Protein AF-0000000075425772 (afdb_homodimer)

Organism: Rhizophagus irregularis (strain DAOM 181602 / DAOM 197198 / MUCL 43194) (NCBI:txid747089)

Secondary structure (DSSP, 8-state):
-PEEEEEEE-TT--EEEEETTEEEEE-HHHHHHHBHHHHHHHHHHHHHHSSS-SPPPEEEE-SS-HHHHHHHHHHHSTT------TTTHHHHHHHHHHTTBHHHHHHHHHHHHHHGGGSHHHHHHHHHHHT-HHHHHHHHHHHHHTHHHHTTSGGGGGS-HHHHHHHHHHHHHHHHHHHTGGGGGG-TT----TTS-HHHHHHHHHHHHHHHHHHHHHHHHHT-S-GGG-HHHHHHHHHHHHHHHHHHIIIII--HHHHIIIIIIHHHHHHHHHGGG-HHHHHHHTTSGGGS-------/-PEEEEEEE-TT-SEEEEETTEEEEE-HHHHHHHBHHHHHHHHHHHHHHSSSSSPPPEEEE-SS-HHHHHHHHHHHSTT--PPP-TTTHHHHHHHHHHTTBHHHHHHHHHHHHHHGGGSHHHHHHHHHHHT-HHHHHHHHHHHHHTHHHHTTSGGGGGS-HHHHHHHHHHHHHHHHHHHTGGGGGG-TT----TTS-HHHHHHHHHHHHHHHHHHHHHHHHHT-S-GGG-HHHHHHHHHHHHHHHHHHIIIII--HHHHIIIIIIHHHHHHHHHGGG-HHHHHHHTTSGGGS-------

Foldseek 3Di:
DADEDPQAADPPAQAWEGEDRYIGRHHLVLLVVQFVQSVVVVVVQCVPPVPDDPDRYYHYDYPDHPVLVSLLCLVSDVVHPRADDPVNLVSLLVVCVVRVRPVSVVRSLVVCVVCCVVPLLVLCLSCQVNVSQVSVFLSQLVCLQVVVVCVPPPSNVSHDPLSVVLSVVLLVLLLVLLVCVLVVLVLPPQDADPPDPPVVVNVVSNVLSVQLVVQLVVVCCVVVDPSSSGLVSSLVSSVVSLVVVVVVVVVPPDDPRRCCCSVPSSQVSQCVSNPLSRSVVVVVCVVPSPRRDTRGPDD/DADEDPQAADPPAQAWEGEPRYIGRHHLVLLVVQFVQSVVVVVVQCVPPVDDDPDRYYHYDYPDHPVLVSLLCLVSDVVHDDADDPVNLVSLLVVCVVRVRPVSVVRSLVVCVVCCVVPLLVLCLSCQVNVSQVSVFLSQLVCLQVVVVCVVPPSNVSHDPLSVVLSVVLLVLLLVLLVCVLVVLVLPPQDADPPDPPVVVNVVSNVLSVQLVVQLVVVCVVVVPVLSSGLVSSLVSSVVSLVVVVVVVVVPPDDPRRCCCSVPSSQVSQCVSNPLSRSVVVVVCVVPSPRRDTRGPDD

Structure (mmCIF, N/CA/C/O backbone):
data_AF-0000000075425772-model_v1
#
loop_
_entity.id
_entity.type
_entity.pdbx_description
1 polymer 'BTB/POZ domain-containing protein'
#
loop_
_atom_site.group_PDB
_atom_site.id
_atom_site.type_symbol
_atom_site.label_atom_id
_atom_site.label_alt_id
_atom_site.label_comp_id
_atom_site.label_asym_id
_atom_site.label_entity_id
_atom_site.label_seq_id
_atom_site.pdbx_PDB_ins_code
_atom_site.Cartn_x
_atom_site.Cartn_y
_atom_site.Cartn_z
_atom_site.occupancy
_atom_site.B_iso_or_equiv
_atom_site.auth_seq_id
_atom_site.auth_comp_id
_atom_site.auth_asym_id
_atom_site.auth_atom_id
_atom_site.pdbx_PDB_model_num
ATOM 1 N N . MET A 1 1 ? -25.594 40.844 -3.764 1 60.28 1 MET A N 1
ATOM 2 C CA . MET A 1 1 ? -26.719 40.562 -2.875 1 60.28 1 MET A CA 1
ATOM 3 C C . MET A 1 1 ? -27.016 39.062 -2.812 1 60.28 1 MET A C 1
ATOM 5 O O . MET A 1 1 ? -27.172 38.406 -3.848 1 60.28 1 MET A O 1
ATOM 9 N N . SER A 1 2 ? -26.797 38.406 -1.771 1 76.62 2 SER A N 1
ATOM 10 C CA . SER A 1 2 ? -27.047 36.969 -1.649 1 76.62 2 SER A CA 1
ATOM 11 C C . SER A 1 2 ? -28.547 36.688 -1.717 1 76.62 2 SER A C 1
ATOM 13 O O . SER A 1 2 ? -29.375 37.5 -1.285 1 76.62 2 SER A O 1
ATOM 15 N N . GLN A 1 3 ? -28.875 35.719 -2.604 1 91.56 3 GLN A N 1
ATOM 16 C CA . GLN A 1 3 ? -30.25 35.25 -2.688 1 91.56 3 GLN A CA 1
ATOM 17 C C . GLN A 1 3 ? -30.656 34.5 -1.432 1 91.56 3 GLN A C 1
ATOM 19 O O . GLN A 1 3 ? -29.875 33.688 -0.91 1 91.56 3 GLN A O 1
ATOM 24 N N . LYS A 1 4 ? -31.859 34.844 -0.912 1 93.5 4 LYS A N 1
ATOM 25 C CA . LYS A 1 4 ? -32.344 34.156 0.269 1 93.5 4 LYS A CA 1
ATOM 26 C C . LYS A 1 4 ? -32.75 32.719 -0.067 1 93.5 4 LYS A C 1
ATOM 28 O O . LYS A 1 4 ? -33.344 32.469 -1.12 1 93.5 4 LYS A O 1
ATOM 33 N N . SER A 1 5 ? -32.375 31.828 0.799 1 93.5 5 SER A N 1
ATOM 34 C CA . SER A 1 5 ? -32.812 30.438 0.627 1 93.5 5 SER A CA 1
ATOM 35 C C . SER A 1 5 ? -34.312 30.312 0.715 1 93.5 5 SER A C 1
ATOM 37 O O . SER A 1 5 ? -34.938 30.906 1.592 1 93.5 5 SER A O 1
ATOM 39 N N . SER A 1 6 ? -34.844 29.609 -0.201 1 90 6 SER A N 1
ATOM 40 C CA . SER A 1 6 ? -36.281 29.422 -0.209 1 90 6 SER A CA 1
ATOM 41 C C . SER A 1 6 ? -36.719 28.453 0.894 1 90 6 SER A C 1
ATOM 43 O O . SER A 1 6 ? -37.875 28.531 1.374 1 90 6 SER A O 1
ATOM 45 N N . LEU A 1 7 ? -35.844 27.656 1.386 1 90.75 7 LEU A N 1
ATOM 46 C CA . LEU A 1 7 ? -36.219 26.594 2.312 1 90.75 7 LEU A CA 1
ATOM 47 C C . LEU A 1 7 ? -35.812 26.938 3.736 1 90.75 7 LEU A C 1
ATOM 49 O O . LEU A 1 7 ? -36.5 26.594 4.695 1 90.75 7 LEU A O 1
ATOM 53 N N . HIS A 1 8 ? -34.625 27.656 3.879 1 94 8 HIS A N 1
ATOM 54 C CA . HIS A 1 8 ? -34.062 27.812 5.219 1 94 8 HIS A CA 1
ATOM 55 C C . HIS A 1 8 ? -33.75 29.266 5.523 1 94 8 HIS A C 1
ATOM 57 O O . HIS A 1 8 ? -32.625 29.594 5.953 1 94 8 HIS A O 1
ATOM 63 N N . TYR A 1 9 ? -34.656 30.047 5.207 1 94.69 9 TYR A N 1
ATOM 64 C CA . TYR A 1 9 ? -34.625 31.438 5.637 1 94.69 9 TYR A CA 1
ATOM 65 C C . TYR A 1 9 ? -35.781 31.734 6.598 1 94.69 9 TYR A C 1
ATOM 67 O O . TYR A 1 9 ? -36.844 32.156 6.176 1 94.69 9 TYR A O 1
ATOM 75 N N . TYR A 1 10 ? -35.438 31.656 7.852 1 92.69 10 TYR A N 1
ATOM 76 C CA . TYR A 1 10 ? -36.469 31.75 8.883 1 92.69 10 TYR A CA 1
ATOM 77 C C . TYR A 1 10 ? -36.562 33.188 9.414 1 92.69 10 TYR A C 1
ATOM 79 O O . TYR A 1 10 ? -35.562 33.812 9.75 1 92.69 10 TYR A O 1
ATOM 87 N N . GLU A 1 11 ? -37.688 33.688 9.57 1 92 11 GLU A N 1
ATOM 88 C CA . GLU A 1 11 ? -37.906 35.031 10.031 1 92 11 GLU A CA 1
ATOM 89 C C . GLU A 1 11 ? -37.438 35.219 11.477 1 92 11 GLU A C 1
ATOM 91 O O . GLU A 1 11 ? -37 36.312 11.852 1 92 11 GLU A O 1
ATOM 96 N N . ASP A 1 12 ? -37.531 34.188 12.148 1 92.44 12 ASP A N 1
ATOM 97 C CA . ASP A 1 12 ? -37.156 34.25 13.562 1 92.44 12 ASP A CA 1
ATOM 98 C C . ASP A 1 12 ? -35.719 33.781 13.766 1 92.44 12 ASP A C 1
ATOM 100 O O . ASP A 1 12 ? -35.312 33.531 14.898 1 92.44 12 ASP A O 1
ATOM 104 N N . GLY A 1 13 ? -35 33.656 12.688 1 93.5 13 GLY A N 1
ATOM 105 C CA . GLY A 1 13 ? -33.594 33.281 12.805 1 93.5 13 GLY A CA 1
ATOM 106 C C . GLY A 1 13 ? -32.719 34.375 13.43 1 93.5 13 GLY A C 1
ATOM 107 O O . GLY A 1 13 ? -33.125 35.531 13.484 1 93.5 13 GLY A O 1
ATOM 108 N N . ASP A 1 14 ? -31.562 34 13.898 1 92.19 14 ASP A N 1
ATOM 109 C CA . ASP A 1 14 ? -30.734 35 14.594 1 92.19 14 ASP A CA 1
ATOM 110 C C . ASP A 1 14 ? -29.312 35 14.047 1 92.19 14 ASP A C 1
ATOM 112 O O . ASP A 1 14 ? -28.422 35.656 14.609 1 92.19 14 ASP A O 1
ATOM 116 N N . VAL A 1 15 ? -29.109 34.25 13.023 1 92.88 15 VAL A N 1
ATOM 117 C CA . VAL A 1 15 ? -27.812 34.281 12.352 1 92.88 15 VAL A CA 1
ATOM 118 C C . VAL A 1 15 ? -28 34.031 10.859 1 92.88 15 VAL A C 1
ATOM 120 O O . VAL A 1 15 ? -28.875 33.25 10.461 1 92.88 15 VAL A O 1
ATOM 123 N N . ILE A 1 16 ? -27.234 34.656 10.07 1 93.62 16 ILE A N 1
ATOM 124 C CA . ILE A 1 16 ? -27.281 34.438 8.625 1 93.62 16 ILE A CA 1
ATOM 125 C C . ILE A 1 16 ? -25.984 33.812 8.148 1 93.62 16 ILE A C 1
ATOM 127 O O . ILE A 1 16 ? -24.906 34.375 8.344 1 93.62 16 ILE A O 1
ATOM 131 N N . LEU A 1 17 ? -26.125 32.625 7.598 1 94.81 17 LEU A N 1
ATOM 132 C CA . LEU A 1 17 ? -24.984 31.969 6.961 1 94.81 17 LEU A CA 1
ATOM 133 C C . LEU A 1 17 ? -25.031 32.156 5.445 1 94.81 17 LEU A C 1
ATOM 135 O O . LEU A 1 17 ? -26.062 31.891 4.816 1 94.81 17 LEU A O 1
ATOM 139 N N . ILE A 1 18 ? -23.953 32.656 4.949 1 95.31 18 ILE A N 1
ATOM 140 C CA . ILE A 1 18 ? -23.891 32.906 3.51 1 95.31 18 ILE A CA 1
ATOM 141 C C . ILE A 1 18 ? -23.016 31.828 2.855 1 95.31 18 ILE A C 1
ATOM 143 O O . ILE A 1 18 ? -21.844 31.688 3.186 1 95.31 18 ILE A O 1
ATOM 147 N N . VAL A 1 19 ? -23.562 31.047 2.016 1 95.81 19 VAL A N 1
ATOM 148 C CA . VAL A 1 19 ? -22.875 30.031 1.244 1 95.81 19 VAL A CA 1
ATOM 149 C C . VAL A 1 19 ? -22.984 30.344 -0.247 1 95.81 19 VAL A C 1
ATOM 151 O O . VAL A 1 19 ? -24.078 30.266 -0.821 1 95.81 19 VAL A O 1
ATOM 154 N N . GLN A 1 20 ? -21.844 30.609 -0.788 1 94.88 20 GLN A N 1
ATOM 155 C CA . GLN A 1 20 ? -21.812 31.078 -2.168 1 94.88 20 GLN A CA 1
ATOM 156 C C . GLN A 1 20 ? -22.734 32.281 -2.355 1 94.88 20 GLN A C 1
ATOM 158 O O . GLN A 1 20 ? -22.516 33.344 -1.749 1 94.88 20 GLN A O 1
ATOM 163 N N . ASP A 1 21 ? -23.828 32.125 -3.084 1 93.06 21 ASP A N 1
ATOM 164 C CA . ASP A 1 21 ? -24.703 33.281 -3.369 1 93.06 21 ASP A CA 1
ATOM 165 C C . ASP A 1 21 ? -26.031 33.125 -2.637 1 93.06 21 ASP A C 1
ATOM 167 O O . ASP A 1 21 ? -27 33.812 -2.975 1 93.06 21 ASP A O 1
ATOM 171 N N . THR A 1 22 ? -26.078 32.312 -1.654 1 96.44 22 THR A N 1
ATOM 172 C CA . THR A 1 22 ? -27.344 32.062 -0.952 1 96.44 22 THR A CA 1
ATOM 173 C C . THR A 1 22 ? -27.203 32.375 0.536 1 96.44 22 THR A C 1
ATOM 175 O O . THR A 1 22 ? -26.219 31.969 1.168 1 96.44 22 THR A O 1
ATOM 178 N N . ALA A 1 23 ? -28.203 33.062 1.045 1 96.44 23 ALA A N 1
ATOM 179 C CA . ALA A 1 23 ? -28.234 33.406 2.465 1 96.44 23 ALA A CA 1
ATOM 180 C C . ALA A 1 23 ? -29.203 32.5 3.221 1 96.44 23 ALA A C 1
ATOM 182 O O . ALA A 1 23 ? -30.344 32.312 2.791 1 96.44 23 ALA A O 1
ATOM 183 N N . PHE A 1 24 ? -28.719 31.922 4.262 1 96.31 24 PHE A N 1
ATOM 184 C CA . PHE A 1 24 ? -29.531 31.094 5.152 1 96.31 24 PHE A CA 1
ATOM 185 C C . PHE A 1 24 ? -29.703 31.781 6.504 1 96.31 24 PHE A C 1
ATOM 187 O O . PHE A 1 24 ? -28.734 32.031 7.215 1 96.31 24 PHE A O 1
ATOM 194 N N . CYS A 1 25 ? -30.891 32.125 6.793 1 95.81 25 CYS A N 1
ATOM 195 C CA . CYS A 1 25 ? -31.203 32.688 8.109 1 95.81 25 CYS A CA 1
ATOM 196 C C . CYS A 1 25 ? -31.641 31.609 9.078 1 95.81 25 CYS A C 1
ATOM 198 O O . CYS A 1 25 ? -32.719 31.016 8.914 1 95.81 25 CYS A O 1
ATOM 200 N N . LEU A 1 26 ? -30.797 31.312 10.039 1 95.19 26 LEU A N 1
ATOM 201 C CA . LEU A 1 26 ? -30.938 30.094 10.852 1 95.19 26 LEU A CA 1
ATOM 202 C C . LEU A 1 26 ? -30.922 30.438 12.336 1 95.19 26 LEU A C 1
ATOM 204 O O . LEU A 1 26 ? -30.859 31.609 12.711 1 95.19 26 LEU A O 1
ATOM 208 N N . HIS A 1 27 ? -31.156 29.453 13.156 1 93.62 27 HIS A N 1
ATOM 209 C CA . HIS A 1 27 ? -31.172 29.609 14.602 1 93.62 27 HIS A CA 1
ATOM 210 C C . HIS A 1 27 ? -29.844 29.172 15.219 1 93.62 27 HIS A C 1
ATOM 212 O O . HIS A 1 27 ? -29.469 28 15.156 1 93.62 27 HIS A O 1
ATOM 218 N N . GLN A 1 28 ? -29.094 30.031 15.828 1 92.75 28 GLN A N 1
ATOM 219 C CA . GLN A 1 28 ? -27.781 29.75 16.406 1 92.75 28 GLN A CA 1
ATOM 220 C C . GLN A 1 28 ? -27.859 28.594 17.406 1 92.75 28 GLN A C 1
ATOM 222 O O . GLN A 1 28 ? -27 27.703 17.406 1 92.75 28 GLN A O 1
ATOM 227 N N . ASN A 1 29 ? -28.891 28.656 18.234 1 91.5 29 ASN A N 1
ATOM 228 C CA . ASN A 1 29 ? -29.031 27.656 19.281 1 91.5 29 ASN A CA 1
ATOM 229 C C . ASN A 1 29 ? -29.156 26.25 18.703 1 91.5 29 ASN A C 1
ATOM 231 O O . ASN A 1 29 ? -28.562 25.297 19.219 1 91.5 29 ASN A O 1
ATOM 235 N N . TYR A 1 30 ? -29.875 26.156 17.672 1 91.38 30 TYR A N 1
ATOM 236 C CA . TYR A 1 30 ? -30.078 24.859 17.047 1 91.38 30 TYR A CA 1
ATOM 237 C C . TYR A 1 30 ? -28.781 24.312 16.469 1 91.38 30 TYR A C 1
ATOM 239 O O . TYR A 1 30 ? -28.422 23.172 16.719 1 91.38 30 TYR A O 1
ATOM 247 N N . LEU A 1 31 ? -28.062 25.078 15.781 1 93.62 31 LEU A N 1
ATOM 248 C CA . LEU A 1 31 ? -26.797 24.688 15.172 1 93.62 31 LEU A CA 1
ATOM 249 C C . LEU A 1 31 ? -25.75 24.406 16.234 1 93.62 31 LEU A C 1
ATOM 251 O O . LEU A 1 31 ? -24.953 23.469 16.109 1 93.62 31 LEU A O 1
ATOM 255 N N . SER A 1 32 ? -25.781 25.266 17.297 1 93.19 32 SER A N 1
ATOM 256 C CA . SER A 1 32 ? -24.812 25.109 18.375 1 93.19 32 SER A CA 1
ATOM 257 C C . SER A 1 32 ? -25.031 23.797 19.125 1 93.19 32 SER A C 1
ATOM 259 O O . SER A 1 32 ? -24.062 23.188 19.609 1 93.19 32 SER A O 1
ATOM 261 N N . MET A 1 33 ? -26.219 23.391 19.203 1 91.81 33 MET A N 1
ATOM 262 C CA . MET A 1 33 ? -26.531 22.125 19.844 1 91.81 33 MET A CA 1
ATOM 263 C C . MET A 1 33 ? -26.031 20.953 19.016 1 91.81 33 MET A C 1
ATOM 265 O O . MET A 1 33 ? -25.609 19.922 19.547 1 91.81 33 MET A O 1
ATOM 269 N N . ALA A 1 34 ? -26.047 21.156 17.75 1 91.38 34 ALA A N 1
ATOM 270 C CA . ALA A 1 34 ? -25.766 20.047 16.844 1 91.38 34 ALA A CA 1
ATOM 271 C C . ALA A 1 34 ? -24.297 20.016 16.469 1 91.38 34 ALA A C 1
ATOM 273 O O . ALA A 1 34 ? -23.781 18.984 16.031 1 91.38 34 ALA A O 1
ATOM 274 N N . SER A 1 35 ? -23.594 21.078 16.641 1 94.06 35 SER A N 1
ATOM 275 C CA . SER A 1 35 ? -22.219 21.219 16.156 1 94.06 35 SER A CA 1
ATOM 276 C C . SER A 1 35 ? -21.375 22.031 17.125 1 94.06 35 SER A C 1
ATOM 278 O O . SER A 1 35 ? -21.656 23.203 17.359 1 94.06 35 SER A O 1
ATOM 280 N N . LYS A 1 36 ? -20.297 21.5 17.594 1 92.25 36 LYS A N 1
ATOM 281 C CA . LYS A 1 36 ? -19.359 22.219 18.469 1 92.25 36 LYS A CA 1
ATOM 282 C C . LYS A 1 36 ? -18.672 23.359 17.719 1 92.25 36 LYS A C 1
ATOM 284 O O . LYS A 1 36 ? -18.422 24.422 18.281 1 92.25 36 LYS A O 1
ATOM 289 N N . VAL A 1 37 ? -18.406 23.109 16.5 1 93.62 37 VAL A N 1
ATOM 290 C CA . VAL A 1 37 ? -17.719 24.109 15.688 1 93.62 37 VAL A CA 1
ATOM 291 C C . VAL A 1 37 ? -18.594 25.344 15.539 1 93.62 37 VAL A C 1
ATOM 293 O O . VAL A 1 37 ? -18.125 26.469 15.719 1 93.62 37 VAL A O 1
ATOM 296 N N . PHE A 1 38 ? -19.875 25.141 15.297 1 92.12 38 PHE A N 1
ATOM 297 C CA . PHE A 1 38 ? -20.797 26.281 15.188 1 92.12 38 PHE A CA 1
ATOM 298 C C . PHE A 1 38 ? -20.984 26.953 16.531 1 92.12 38 PHE A C 1
ATOM 300 O O . PHE A 1 38 ? -21.078 28.188 16.609 1 92.12 38 PHE A O 1
ATOM 307 N N . ARG A 1 39 ? -21 26.188 17.562 1 92.19 39 ARG A N 1
ATOM 308 C CA . ARG A 1 39 ? -21.078 26.75 18.906 1 92.19 39 ARG A CA 1
ATOM 309 C C . ARG A 1 39 ? -19.906 27.688 19.188 1 92.19 39 ARG A C 1
ATOM 311 O O . ARG A 1 39 ? -20.109 28.812 19.656 1 92.19 39 ARG A O 1
ATOM 318 N N . ASP A 1 40 ? -18.734 27.234 18.859 1 90.94 40 ASP A N 1
ATOM 319 C CA . ASP A 1 40 ? -17.531 28.031 19.062 1 90.94 40 ASP A CA 1
ATOM 320 C C . ASP A 1 40 ? -17.5 29.25 18.141 1 90.94 40 ASP A C 1
ATOM 322 O O . ASP A 1 40 ? -17.094 30.328 18.547 1 90.94 40 ASP A O 1
ATOM 326 N N . MET A 1 41 ? -17.938 29.016 16.922 1 88.31 41 MET A N 1
ATOM 327 C CA . MET A 1 41 ? -17.969 30.078 15.922 1 88.31 41 MET A CA 1
ATOM 328 C C . MET A 1 41 ? -18.875 31.219 16.375 1 88.31 41 MET A C 1
ATOM 330 O O . MET A 1 41 ? -18.531 32.406 16.234 1 88.31 41 MET A O 1
ATOM 334 N N . PHE A 1 42 ? -20.031 30.875 16.938 1 88.31 42 PHE A N 1
ATOM 335 C CA . PHE A 1 42 ? -21.016 31.875 17.344 1 88.31 42 PHE A CA 1
ATOM 336 C C . PHE A 1 42 ? -20.562 32.562 18.625 1 88.31 42 PHE A C 1
ATOM 338 O O . PHE A 1 42 ? -20.859 33.75 18.828 1 88.31 42 PHE A O 1
ATOM 345 N N . SER A 1 43 ? -19.922 31.844 19.422 1 84.31 43 SER A N 1
ATOM 346 C CA . SER A 1 43 ? -19.406 32.438 20.656 1 84.31 43 SER A CA 1
ATOM 347 C C . SER A 1 43 ? -18.359 33.531 20.359 1 84.31 43 SER A C 1
ATOM 349 O O . SER A 1 43 ? -18.328 34.562 21.031 1 84.31 43 SER A O 1
ATOM 351 N N . CYS A 1 44 ? -17.562 33.281 19.359 1 80 44 CYS A N 1
ATOM 352 C CA . CYS A 1 44 ? -16.531 34.25 18.969 1 80 44 CYS A CA 1
ATOM 353 C C . CYS A 1 44 ? -17.141 35.438 18.266 1 80 44 CYS A C 1
ATOM 355 O O . CYS A 1 44 ? -16.688 36.562 18.453 1 80 44 CYS A O 1
ATOM 357 N N . ALA A 1 45 ? -18.203 35.219 17.484 1 68.69 45 ALA A N 1
ATOM 358 C CA . ALA A 1 45 ? -18.844 36.25 16.688 1 68.69 45 ALA A CA 1
ATOM 359 C C . ALA A 1 45 ? -19.641 37.219 17.578 1 68.69 45 ALA A C 1
ATOM 361 O O . ALA A 1 45 ? -19.641 38.406 17.359 1 68.69 45 ALA A O 1
ATOM 362 N N . THR A 1 46 ? -20.469 36.719 18.484 1 63.53 46 THR A N 1
ATOM 363 C CA . THR A 1 46 ? -21.281 37.531 19.391 1 63.53 46 THR A CA 1
ATOM 364 C C . THR A 1 46 ? -20.391 38.438 20.219 1 63.53 46 THR A C 1
ATOM 366 O O . THR A 1 46 ? -20.75 39.594 20.484 1 63.53 46 THR A O 1
ATOM 369 N N . SER A 1 47 ? -19.328 37.969 20.5 1 59.34 47 SER A N 1
ATOM 370 C CA . SER A 1 47 ? -18.438 38.844 21.266 1 59.34 47 SER A CA 1
ATOM 371 C C . SER A 1 47 ? -18.016 40.062 20.453 1 59.34 47 SER A C 1
ATOM 373 O O . SER A 1 47 ? -17.844 41.156 21.016 1 59.34 47 SER A O 1
ATOM 375 N N . TYR A 1 48 ? -18.016 39.844 19.25 1 54.47 48 TYR A N 1
ATOM 376 C CA . TYR A 1 48 ? -17.547 40.938 18.422 1 54.47 48 TYR A CA 1
ATOM 377 C C . TYR A 1 48 ? -18.703 41.812 17.969 1 54.47 48 TYR A C 1
ATOM 379 O O . TYR A 1 48 ? -18.531 43.031 17.75 1 54.47 48 TYR A O 1
ATOM 387 N N . MET A 1 49 ? -19.781 41.219 17.766 1 54.22 49 MET A N 1
ATOM 388 C CA . MET A 1 49 ? -20.844 41.969 17.109 1 54.22 49 MET A CA 1
ATOM 389 C C . MET A 1 49 ? -21.75 42.625 18.141 1 54.22 49 MET A C 1
ATOM 391 O O . MET A 1 49 ? -22.688 43.344 17.781 1 54.22 49 MET A O 1
ATOM 395 N N . ALA A 1 50 ? -21.703 42.25 19.531 1 52.69 50 ALA A N 1
ATOM 396 C CA . ALA A 1 50 ? -22.609 42.875 20.5 1 52.69 50 ALA A CA 1
ATOM 397 C C . ALA A 1 50 ? -22.734 44.375 20.297 1 52.69 50 ALA A C 1
ATOM 399 O O . ALA A 1 50 ? -23.672 45 20.766 1 52.69 50 ALA A O 1
ATOM 400 N N . ASP A 1 51 ? -21.594 44.844 20 1 48.62 51 ASP A N 1
ATOM 401 C CA . ASP A 1 51 ? -21.766 46.281 20.156 1 48.62 51 ASP A CA 1
ATOM 402 C C . ASP A 1 51 ? -22.828 46.812 19.203 1 48.62 51 ASP A C 1
ATOM 404 O O . ASP A 1 51 ? -23.578 47.719 19.547 1 48.62 51 ASP A O 1
ATOM 408 N N . GLU A 1 52 ? -22.484 46.781 17.781 1 49.06 52 GLU A N 1
ATOM 409 C CA . GLU A 1 52 ? -23.047 47.906 17.031 1 49.06 52 GLU A CA 1
ATOM 410 C C . GLU A 1 52 ? -24.516 47.625 16.672 1 49.06 52 GLU A C 1
ATOM 412 O O . GLU A 1 52 ? -25.375 48.469 16.969 1 49.06 52 GLU A O 1
ATOM 417 N N . LEU A 1 53 ? -25 47.75 15.32 1 53.81 53 LEU A N 1
ATOM 418 C CA . LEU A 1 53 ? -26.234 48.094 14.625 1 53.81 53 LEU A CA 1
ATOM 419 C C . LEU A 1 53 ? -27.109 46.875 14.438 1 53.81 53 LEU A C 1
ATOM 421 O O . LEU A 1 53 ? -26.609 45.781 14.156 1 53.81 53 LEU A O 1
ATOM 425 N N . HIS A 1 54 ? -28.344 46.688 15.141 1 60.84 54 HIS A N 1
ATOM 426 C CA . HIS A 1 54 ? -29.578 45.906 15.062 1 60.84 54 HIS A CA 1
ATOM 427 C C . HIS A 1 54 ? -29.516 44.906 13.906 1 60.84 54 HIS A C 1
ATOM 429 O O . HIS A 1 54 ? -30.547 44.562 13.344 1 60.84 54 HIS A O 1
ATOM 435 N N . GLU A 1 55 ? -28.234 44.594 13.352 1 76.62 55 GLU A N 1
ATOM 436 C CA . GLU A 1 55 ? -28.203 43.688 12.195 1 76.62 55 GLU A CA 1
ATOM 437 C C . GLU A 1 55 ? -27.766 42.281 12.602 1 76.62 55 GLU A C 1
ATOM 439 O O . GLU A 1 55 ? -27 42.125 13.555 1 76.62 55 GLU A O 1
ATOM 444 N N . LEU A 1 56 ? -28.469 41.219 12.109 1 83.12 56 LEU A N 1
ATOM 445 C CA . LEU A 1 56 ? -28.109 39.844 12.352 1 83.12 56 LEU A CA 1
ATOM 446 C C . LEU A 1 56 ? -26.656 39.562 11.945 1 83.12 56 LEU A C 1
ATOM 448 O O . LEU A 1 56 ? -26.188 40.094 10.93 1 83.12 56 LEU A O 1
ATOM 452 N N . PRO A 1 57 ? -25.922 38.875 12.773 1 87.19 57 PRO A N 1
ATOM 453 C CA . PRO A 1 57 ? -24.578 38.469 12.383 1 87.19 57 PRO A CA 1
ATOM 454 C C . PRO A 1 57 ? -24.562 37.625 11.094 1 87.19 57 PRO A C 1
ATOM 456 O O . PRO A 1 57 ? -25.469 36.844 10.859 1 87.19 57 PRO A O 1
ATOM 459 N N . ARG A 1 58 ? -23.625 37.906 10.258 1 89 58 ARG A N 1
ATOM 460 C CA . ARG A 1 58 ? -23.469 37.219 8.984 1 89 58 ARG A CA 1
ATOM 461 C C . ARG A 1 58 ? -22.141 36.469 8.938 1 89 58 ARG A C 1
ATOM 463 O O . ARG A 1 58 ? -21.078 37.031 9.25 1 89 58 ARG A O 1
ATOM 470 N N . ILE A 1 59 ? -22.141 35.219 8.672 1 91.25 59 ILE A N 1
ATOM 471 C CA . ILE A 1 59 ? -20.953 34.375 8.594 1 91.25 59 ILE A CA 1
ATOM 472 C C . ILE A 1 59 ? -20.859 33.75 7.207 1 91.25 59 ILE A C 1
ATOM 474 O O . ILE A 1 59 ? -21.828 33.219 6.703 1 91.25 59 ILE A O 1
ATOM 478 N N . ASN A 1 60 ? -19.656 33.75 6.605 1 92.12 60 ASN A N 1
ATOM 479 C CA . ASN A 1 60 ? -19.438 33.188 5.281 1 92.12 60 ASN A CA 1
ATOM 480 C C . ASN A 1 60 ? -18.891 31.766 5.367 1 92.12 60 ASN A C 1
ATOM 482 O O . ASN A 1 60 ? -17.891 31.531 6.047 1 92.12 60 ASN A O 1
ATOM 486 N N . ILE A 1 61 ? -19.578 30.891 4.703 1 92.81 61 ILE A N 1
ATOM 487 C CA . ILE A 1 61 ? -19.125 29.516 4.562 1 92.81 61 ILE A CA 1
ATOM 488 C C . ILE A 1 61 ? -18.641 29.281 3.137 1 92.81 61 ILE A C 1
ATOM 490 O O . ILE A 1 61 ? -19.406 29.406 2.182 1 92.81 61 ILE A O 1
ATOM 494 N N . THR A 1 62 ? -17.391 28.844 2.887 1 91.62 62 THR A N 1
ATOM 495 C CA . THR A 1 62 ? -16.812 28.844 1.55 1 91.62 62 THR A CA 1
ATOM 496 C C . THR A 1 62 ? -16.453 27.422 1.118 1 91.62 62 THR A C 1
ATOM 498 O O . THR A 1 62 ? -16.062 27.188 -0.029 1 91.62 62 THR A O 1
ATOM 501 N N . ASP A 1 63 ? -16.625 26.516 1.84 1 90.38 63 ASP A N 1
ATOM 502 C CA . ASP A 1 63 ? -16.078 25.188 1.555 1 90.38 63 ASP A CA 1
ATOM 503 C C . ASP A 1 63 ? -17.156 24.219 1.086 1 90.38 63 ASP A C 1
ATOM 505 O O . ASP A 1 63 ? -16.938 23.016 1.068 1 90.38 63 ASP A O 1
ATOM 509 N N . THR A 1 64 ? -18.375 24.75 0.803 1 92.12 64 THR A N 1
ATOM 510 C CA . THR A 1 64 ? -19.453 23.891 0.333 1 92.12 64 THR A CA 1
ATOM 511 C C . THR A 1 64 ? -20.375 24.656 -0.624 1 92.12 64 THR A C 1
ATOM 513 O O . THR A 1 64 ? -20.281 25.891 -0.722 1 92.12 64 THR A O 1
ATOM 516 N N . SER A 1 65 ? -21.156 23.969 -1.387 1 94.31 65 SER A N 1
ATOM 517 C CA . SER A 1 65 ? -22.125 24.609 -2.287 1 94.31 65 SER A CA 1
ATOM 518 C C . SER A 1 65 ? -23.422 24.922 -1.567 1 94.31 65 SER A C 1
ATOM 520 O O . SER A 1 65 ? -23.75 24.328 -0.543 1 94.31 65 SER A O 1
ATOM 522 N N . SER A 1 66 ? -24.156 25.859 -2.164 1 95.12 66 SER A N 1
ATOM 523 C CA . SER A 1 66 ? -25.438 26.266 -1.578 1 95.12 66 SER A CA 1
ATOM 524 C C . SER A 1 66 ? -26.438 25.109 -1.584 1 95.12 66 SER A C 1
ATOM 526 O O . SER A 1 66 ? -27.172 24.906 -0.608 1 95.12 66 SER A O 1
ATOM 528 N N . LEU A 1 67 ? -26.422 24.375 -2.648 1 93.31 67 LEU A N 1
ATOM 529 C CA . LEU A 1 67 ? -27.344 23.25 -2.779 1 93.31 67 LEU A CA 1
ATOM 530 C C . LEU A 1 67 ? -27.047 22.172 -1.754 1 93.31 67 LEU A C 1
ATOM 532 O O . LEU A 1 67 ? -27.953 21.656 -1.097 1 93.31 67 LEU A O 1
ATOM 536 N N . ALA A 1 68 ? -25.812 21.859 -1.602 1 93.31 68 ALA A N 1
ATOM 537 C CA . ALA A 1 68 ? -25.406 20.828 -0.646 1 93.31 68 ALA A CA 1
ATOM 538 C C . ALA A 1 68 ? -25.734 21.25 0.783 1 93.31 68 ALA A C 1
ATOM 540 O O . ALA A 1 68 ? -26.219 20.438 1.577 1 93.31 68 ALA A O 1
ATOM 541 N N . PHE A 1 69 ? -25.516 22.516 1.06 1 95 69 PHE A N 1
ATOM 542 C CA . PHE A 1 69 ? -25.766 23.016 2.404 1 95 69 PHE A CA 1
ATOM 543 C C . PHE A 1 69 ? -27.266 23.047 2.701 1 95 69 PHE A C 1
ATOM 545 O O . PHE A 1 69 ? -27.688 22.734 3.814 1 95 69 PHE A O 1
ATOM 552 N N . GLU A 1 70 ? -27.984 23.438 1.705 1 93.56 70 GLU A N 1
ATOM 553 C CA . GLU A 1 70 ? -29.438 23.438 1.851 1 93.56 70 GLU A CA 1
ATOM 554 C C . GLU A 1 70 ? -29.969 22.047 2.148 1 93.56 70 GLU A C 1
ATOM 556 O O . GLU A 1 70 ? -30.828 21.875 3.023 1 93.56 70 GLU A O 1
ATOM 561 N N . ASN A 1 71 ? -29.5 21.078 1.368 1 92.88 71 ASN A N 1
ATOM 562 C CA . ASN A 1 71 ? -29.891 19.688 1.599 1 92.88 71 ASN A CA 1
ATOM 563 C C . ASN A 1 71 ? -29.484 19.219 2.988 1 92.88 71 ASN A C 1
ATOM 565 O O . ASN A 1 71 ? -30.25 18.516 3.662 1 92.88 71 ASN A O 1
ATOM 569 N N . PHE A 1 72 ? -28.344 19.578 3.389 1 94.44 72 PHE A N 1
ATOM 570 C CA . PHE A 1 72 ? -27.797 19.25 4.695 1 94.44 72 PHE A CA 1
ATOM 571 C C . PHE A 1 72 ? -28.656 19.812 5.812 1 94.44 72 PHE A C 1
ATOM 573 O O . PHE A 1 72 ? -29.016 19.109 6.754 1 94.44 72 PHE A O 1
ATOM 580 N N . LEU A 1 73 ? -29.047 21.094 5.66 1 93.56 73 LEU A N 1
ATOM 581 C CA . LEU A 1 73 ? -29.922 21.75 6.637 1 93.56 73 LEU A CA 1
ATOM 582 C C . LEU A 1 73 ? -31.281 21.062 6.699 1 93.56 73 LEU A C 1
ATOM 584 O O . LEU A 1 73 ? -31.875 20.938 7.773 1 93.56 73 LEU A O 1
ATOM 588 N N . SER A 1 74 ? -31.672 20.672 5.559 1 92.62 74 SER A N 1
ATOM 589 C CA . SER A 1 74 ? -32.969 20 5.5 1 92.62 74 SER A CA 1
ATOM 590 C C . SER A 1 74 ? -32.938 18.672 6.262 1 92.62 74 SER A C 1
ATOM 592 O O . SER A 1 74 ? -33.969 18.203 6.723 1 92.62 74 SER A O 1
ATOM 594 N N . PHE A 1 75 ? -31.812 18.078 6.43 1 92.06 75 PHE A N 1
ATOM 595 C CA . PHE A 1 75 ? -31.641 16.844 7.188 1 92.06 75 PHE A CA 1
ATOM 596 C C . PHE A 1 75 ? -31.625 17.125 8.688 1 92.06 75 PHE A C 1
ATOM 598 O O . PHE A 1 75 ? -32.156 16.344 9.477 1 92.06 75 PHE A O 1
ATOM 605 N N . ILE A 1 76 ? -31.047 18.203 9.078 1 90.25 76 ILE A N 1
ATOM 606 C CA . ILE A 1 76 ? -30.844 18.469 10.5 1 90.25 76 ILE A CA 1
ATOM 607 C C . ILE A 1 76 ? -32.094 19.141 11.078 1 90.25 76 ILE A C 1
ATOM 609 O O . ILE A 1 76 ? -32.406 18.969 12.25 1 90.25 76 ILE A O 1
ATOM 613 N N . TYR A 1 77 ? -32.688 20 10.219 1 88.12 77 TYR A N 1
ATOM 614 C CA . TYR A 1 77 ? -33.906 20.672 10.695 1 88.12 77 TYR A CA 1
ATOM 615 C C . TYR A 1 77 ? -35.094 19.75 10.625 1 88.12 77 TYR A C 1
ATOM 617 O O . TYR A 1 77 ? -35.312 19.047 9.625 1 88.12 77 TYR A O 1
ATOM 625 N N . PRO A 1 78 ? -35.875 19.609 11.641 1 76.88 78 PRO A N 1
ATOM 626 C CA . PRO A 1 78 ? -36.938 18.641 11.82 1 76.88 78 PRO A CA 1
ATOM 627 C C . PRO A 1 78 ? -38.062 18.766 10.773 1 76.88 78 PRO A C 1
ATOM 629 O O . PRO A 1 78 ? -38.75 17.781 10.469 1 76.88 78 PRO A O 1
ATOM 632 N N . GLN A 1 79 ? -38.25 19.828 10.273 1 72.62 79 GLN A N 1
ATOM 633 C CA . GLN A 1 79 ? -39.438 20.016 9.43 1 72.62 79 GLN A CA 1
ATOM 634 C C . GLN A 1 79 ? -39.188 19.5 8.016 1 72.62 79 GLN A C 1
ATOM 636 O O . GLN A 1 79 ? -40.125 19.406 7.211 1 72.62 79 GLN A O 1
ATOM 641 N N . LYS A 1 80 ? -37.938 19.031 7.848 1 68.06 80 LYS A N 1
ATOM 642 C CA . LYS A 1 80 ? -37.625 18.578 6.496 1 68.06 80 LYS A CA 1
ATOM 643 C C . LYS A 1 80 ? -37.188 17.109 6.488 1 68.06 80 LYS A C 1
ATOM 645 O O . LYS A 1 80 ? -36.562 16.641 7.438 1 68.06 80 LYS A O 1
ATOM 650 N N . PHE A 1 81 ? -38 16.281 5.773 1 79.25 81 PHE A N 1
ATOM 651 C CA . PHE A 1 81 ? -37.781 14.836 5.812 1 79.25 81 PHE A CA 1
ATOM 652 C C . PHE A 1 81 ? -36.812 14.406 4.711 1 79.25 81 PHE A C 1
ATOM 654 O O . PHE A 1 81 ? -37.219 13.891 3.674 1 79.25 81 PHE A O 1
ATOM 661 N N . VAL A 1 82 ? -35.594 14.812 4.938 1 87.81 82 VAL A N 1
ATOM 662 C CA . VAL A 1 82 ? -34.594 14.344 4 1 87.81 82 VAL A CA 1
ATOM 663 C C . VAL A 1 82 ? -33.875 13.133 4.586 1 87.81 82 VAL A C 1
ATOM 665 O O . VAL A 1 82 ? -33.562 13.102 5.781 1 87.81 82 VAL A O 1
ATOM 668 N N . SER A 1 83 ? -33.75 12.125 3.789 1 91.56 83 SER A N 1
ATOM 669 C CA . SER A 1 83 ? -33.031 10.93 4.215 1 91.56 83 SER A CA 1
ATOM 670 C C . SER A 1 83 ? -31.672 10.852 3.551 1 91.56 83 SER A C 1
ATOM 672 O O . SER A 1 83 ? -31.422 11.484 2.521 1 91.56 83 SER A O 1
ATOM 674 N N . ILE A 1 84 ? -30.812 10.156 4.176 1 95.12 84 ILE A N 1
ATOM 675 C CA . ILE A 1 84 ? -29.484 9.93 3.592 1 95.12 84 ILE A CA 1
ATOM 676 C C . ILE A 1 84 ? -29.578 8.875 2.498 1 95.12 84 ILE A C 1
ATOM 678 O O . ILE A 1 84 ? -30.25 7.844 2.676 1 95.12 84 ILE A O 1
ATOM 682 N N . THR A 1 85 ? -29.016 9.141 1.373 1 95.69 85 THR A N 1
ATOM 683 C CA . THR A 1 85 ? -28.938 8.242 0.224 1 95.69 85 THR A CA 1
ATOM 684 C C . THR A 1 85 ? -27.531 8.258 -0.378 1 95.69 85 THR A C 1
ATOM 686 O O . THR A 1 85 ? -26.672 9.008 0.078 1 95.69 85 THR A O 1
ATOM 689 N N . TRP A 1 86 ? -27.297 7.453 -1.398 1 96.81 86 TRP A N 1
ATOM 690 C CA . TRP A 1 86 ? -26 7.398 -2.062 1 96.81 86 TRP A CA 1
ATOM 691 C C . TRP A 1 86 ? -25.703 8.703 -2.793 1 96.81 86 TRP A C 1
ATOM 693 O O . TRP A 1 86 ? -24.547 9.039 -3.041 1 96.81 86 TRP A O 1
ATOM 703 N N . ASP A 1 87 ? -26.734 9.508 -3.059 1 95.12 87 ASP A N 1
ATOM 704 C CA . ASP A 1 87 ? -26.578 10.734 -3.826 1 95.12 87 ASP A CA 1
ATOM 705 C C . ASP A 1 87 ? -26.062 11.875 -2.943 1 95.12 87 ASP A C 1
ATOM 707 O O . ASP A 1 87 ? -25.453 12.82 -3.438 1 95.12 87 ASP A O 1
ATOM 711 N N . ASN A 1 88 ? -26.312 11.742 -1.667 1 95.5 88 ASN A N 1
ATOM 712 C CA . ASN A 1 88 ? -26 12.898 -0.83 1 95.5 88 ASN A CA 1
ATOM 713 C C . ASN A 1 88 ? -25.062 12.516 0.308 1 95.5 88 ASN A C 1
ATOM 715 O O . ASN A 1 88 ? -24.547 13.391 1.016 1 95.5 88 ASN A O 1
ATOM 719 N N . ILE A 1 89 ? -24.719 11.227 0.458 1 97.5 89 ILE A N 1
ATOM 720 C CA . ILE A 1 89 ? -24 10.758 1.634 1 97.5 89 ILE A CA 1
ATOM 721 C C . ILE A 1 89 ? -22.609 11.375 1.665 1 97.5 89 ILE A C 1
ATOM 723 O O . ILE A 1 89 ? -22.109 11.734 2.73 1 97.5 89 ILE A O 1
ATOM 727 N N . GLU A 1 90 ? -21.938 11.5 0.598 1 97 90 GLU A N 1
ATOM 728 C CA . GLU A 1 90 ? -20.594 12.062 0.56 1 97 90 GLU A CA 1
ATOM 729 C C . GLU A 1 90 ? -20.578 13.5 1.073 1 97 90 GLU A C 1
ATOM 731 O O . GLU A 1 90 ? -19.719 13.867 1.881 1 97 90 GLU A O 1
ATOM 736 N N . GLU A 1 91 ? -21.516 14.266 0.617 1 95.62 91 GLU A N 1
ATOM 737 C CA . GLU A 1 91 ? -21.609 15.664 1.038 1 95.62 91 GLU A CA 1
ATOM 738 C C . GLU A 1 91 ? -21.984 15.766 2.514 1 95.62 91 GLU A C 1
ATOM 740 O O . GLU A 1 91 ? -21.453 16.609 3.232 1 95.62 91 GLU A O 1
ATOM 745 N N . PHE A 1 92 ? -22.891 14.992 2.881 1 96.44 92 PHE A N 1
ATOM 746 C CA . PHE A 1 92 ? -23.312 14.992 4.277 1 96.44 92 PHE A CA 1
ATOM 747 C C . PHE A 1 92 ? -22.141 14.656 5.191 1 96.44 92 PHE A C 1
ATOM 749 O O . PHE A 1 92 ? -21.922 15.328 6.203 1 96.44 92 PHE A O 1
ATOM 756 N N . CYS A 1 93 ? -21.328 13.617 4.77 1 97.56 93 CYS A N 1
ATOM 757 C CA . CYS A 1 93 ? -20.156 13.25 5.566 1 97.56 93 CYS A CA 1
ATOM 758 C C . CYS A 1 93 ? -19.141 14.375 5.59 1 97.56 93 CYS A C 1
ATOM 760 O O . CYS A 1 93 ? -18.578 14.695 6.641 1 97.56 93 CYS A O 1
ATOM 762 N N . ARG A 1 94 ? -18.969 15 4.492 1 96.88 94 ARG A N 1
ATOM 763 C CA . ARG A 1 94 ? -17.984 16.078 4.387 1 96.88 94 ARG A CA 1
ATOM 764 C C . ARG A 1 94 ? -18.359 17.25 5.297 1 96.88 94 ARG A C 1
ATOM 766 O O . ARG A 1 94 ? -17.547 17.703 6.098 1 96.88 94 ARG A O 1
ATOM 773 N N . ILE A 1 95 ? -19.547 17.734 5.211 1 95.62 95 ILE A N 1
ATOM 774 C CA . ILE A 1 95 ? -20.031 18.844 6.012 1 95.62 95 ILE A CA 1
ATOM 775 C C . ILE A 1 95 ? -20.094 18.438 7.48 1 95.62 95 ILE A C 1
ATOM 777 O O . ILE A 1 95 ? -19.641 19.188 8.352 1 95.62 95 ILE A O 1
ATOM 781 N N . GLY A 1 96 ? -20.672 17.25 7.68 1 96.25 96 GLY A N 1
ATOM 782 C CA . GLY A 1 96 ? -20.781 16.75 9.039 1 96.25 96 GLY A CA 1
ATOM 783 C C . GLY A 1 96 ? -19.453 16.656 9.75 1 96.25 96 GLY A C 1
ATOM 784 O O . GLY A 1 96 ? -19.344 17 10.93 1 96.25 96 GLY A O 1
ATOM 785 N N . ASP A 1 97 ? -18.469 16.156 9.055 1 96.31 97 ASP A N 1
ATOM 786 C CA . ASP A 1 97 ? -17.141 16.016 9.633 1 96.31 97 ASP A CA 1
ATOM 787 C C . ASP A 1 97 ? -16.484 17.375 9.836 1 96.31 97 ASP A C 1
ATOM 789 O O . ASP A 1 97 ? -15.938 17.656 10.914 1 96.31 97 ASP A O 1
ATOM 793 N N . LYS A 1 98 ? -16.562 18.281 8.938 1 95.06 98 LYS A N 1
ATOM 794 C CA . LYS A 1 98 ? -15.922 19.594 8.984 1 95.06 98 LYS A CA 1
ATOM 795 C C . LYS A 1 98 ? -16.469 20.438 10.133 1 95.06 98 LYS A C 1
ATOM 797 O O . LYS A 1 98 ? -15.719 21.109 10.844 1 95.06 98 LYS A O 1
ATOM 802 N N . TYR A 1 99 ? -17.797 20.375 10.312 1 94.44 99 TYR A N 1
ATOM 803 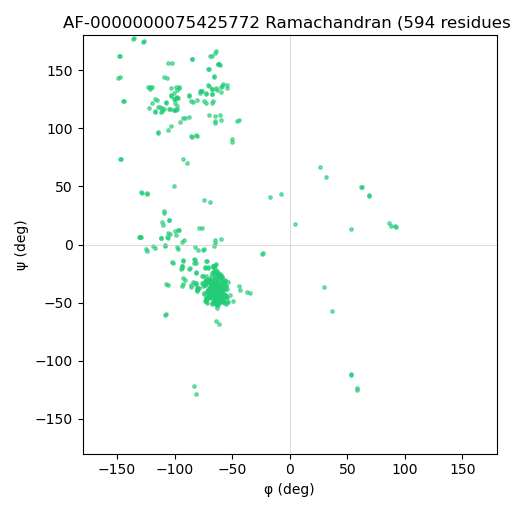C CA . TYR A 1 99 ? -18.438 21.219 11.312 1 94.44 99 TYR A CA 1
ATOM 804 C C . TYR A 1 99 ? -18.844 20.422 12.539 1 94.44 99 TYR A C 1
ATOM 806 O O . TYR A 1 99 ? -19.578 20.922 13.398 1 94.44 99 TYR A O 1
ATOM 814 N N . GLU A 1 100 ? -18.453 19.141 12.539 1 95.88 100 GLU A N 1
ATOM 815 C CA . GLU A 1 100 ? -18.594 18.266 13.695 1 95.88 100 GLU A CA 1
ATOM 816 C C . GLU A 1 100 ? -20.047 18.062 14.07 1 95.88 100 GLU A C 1
ATOM 818 O O . GLU A 1 100 ? -20.438 18.219 15.234 1 95.88 100 GLU A O 1
ATOM 823 N N . PHE A 1 101 ? -20.812 17.75 13.141 1 95.31 101 PHE A N 1
ATOM 824 C CA . PHE A 1 101 ? -22.188 17.281 13.367 1 95.31 101 PHE A CA 1
ATOM 825 C C . PHE A 1 101 ? -22.203 15.781 13.625 1 95.31 101 PHE A C 1
ATOM 827 O O . PHE A 1 101 ? -22.375 14.992 12.695 1 95.31 101 PHE A O 1
ATOM 834 N N . SER A 1 102 ? -22.156 15.367 14.82 1 93.94 102 SER A N 1
ATOM 835 C CA . SER A 1 102 ? -22.016 13.961 15.18 1 93.94 102 SER A CA 1
ATOM 836 C C . SER A 1 102 ? -23.25 13.164 14.781 1 93.94 102 SER A C 1
ATOM 838 O O . SER A 1 102 ? -23.156 12 14.375 1 93.94 102 SER A O 1
ATOM 840 N N . SER A 1 103 ? -24.391 13.805 14.898 1 92.81 103 SER A N 1
ATOM 841 C CA . SER A 1 103 ? -25.625 13.117 14.586 1 92.81 103 SER A CA 1
ATOM 842 C C . SER A 1 103 ? -25.703 12.75 13.109 1 92.81 103 SER A C 1
ATOM 844 O O . SER A 1 103 ? -26.234 11.703 12.742 1 92.81 103 SER A O 1
ATOM 846 N N . VAL A 1 104 ? -25.203 13.562 12.305 1 94.56 104 VAL A N 1
ATOM 847 C CA . VAL A 1 104 ? -25.219 13.32 10.867 1 94.56 104 VAL A CA 1
ATOM 848 C C . VAL A 1 104 ? -24.266 12.18 10.523 1 94.56 104 VAL A C 1
ATOM 850 O O . VAL A 1 104 ? -24.609 11.289 9.742 1 94.56 104 VAL A O 1
ATOM 853 N N . LEU A 1 105 ? -23.094 12.195 11.086 1 96.69 105 LEU A N 1
ATOM 854 C CA . LEU A 1 105 ? -22.125 11.141 10.852 1 96.69 105 LEU A CA 1
ATOM 855 C C . LEU A 1 105 ? -22.656 9.797 11.344 1 96.69 105 LEU A C 1
ATOM 857 O O . LEU A 1 105 ? -22.453 8.773 10.688 1 96.69 105 LEU A O 1
ATOM 861 N N . GLU A 1 106 ? -23.328 9.898 12.438 1 96.12 106 GLU A N 1
ATOM 862 C CA . GLU A 1 106 ? -23.922 8.68 12.961 1 96.12 106 GLU A CA 1
ATOM 863 C C . GLU A 1 106 ? -24.984 8.133 12.008 1 96.12 106 GLU A C 1
ATOM 865 O O . GLU A 1 106 ? -25.062 6.926 11.773 1 96.12 106 GLU A O 1
ATOM 870 N N . ALA A 1 107 ? -25.797 9 11.523 1 95.69 107 ALA A N 1
ATOM 871 C CA . ALA A 1 107 ? -26.828 8.602 10.57 1 95.69 107 ALA A CA 1
ATOM 872 C C . ALA A 1 107 ? -26.203 8.039 9.289 1 95.69 107 ALA A C 1
ATOM 874 O O . ALA A 1 107 ? -26.688 7.055 8.734 1 95.69 107 ALA A O 1
ATOM 875 N N . ALA A 1 108 ? -25.188 8.664 8.844 1 97.88 108 ALA A N 1
ATOM 876 C CA . ALA A 1 108 ? -24.469 8.195 7.656 1 97.88 108 ALA A CA 1
ATOM 877 C C . ALA A 1 108 ? -23.891 6.801 7.879 1 97.88 108 ALA A C 1
ATOM 879 O O . ALA A 1 108 ? -23.984 5.934 7.008 1 97.88 108 ALA A O 1
ATOM 880 N N . GLU A 1 109 ? -23.234 6.609 8.992 1 98 109 GLU A N 1
ATOM 881 C CA . GLU A 1 109 ? -22.688 5.301 9.336 1 98 109 GLU A CA 1
ATOM 882 C C . GLU A 1 109 ? -23.766 4.223 9.336 1 98 109 GLU A C 1
ATOM 884 O O . GLU A 1 109 ? -23.562 3.133 8.797 1 98 109 GLU A O 1
ATOM 889 N N . LYS A 1 110 ? -24.891 4.566 9.922 1 97.31 110 LYS A N 1
ATOM 890 C CA . LYS A 1 110 ? -26 3.617 9.969 1 97.31 110 LYS A CA 1
ATOM 891 C C . LYS A 1 110 ? -26.469 3.26 8.562 1 97.31 110 LYS A C 1
ATOM 893 O O . LYS A 1 110 ? -26.781 2.098 8.281 1 97.31 110 LYS A O 1
ATOM 898 N N . PHE A 1 111 ? -26.625 4.195 7.773 1 97.81 111 PHE A N 1
ATOM 899 C CA . PHE A 1 111 ? -26.984 3.955 6.383 1 97.81 111 PHE A CA 1
ATOM 900 C C . PHE A 1 111 ? -26 2.988 5.727 1 97.81 111 PHE A C 1
ATOM 902 O O . PHE A 1 111 ? -26.422 2.014 5.098 1 97.81 111 PHE A O 1
ATOM 909 N N . LEU A 1 112 ? -24.75 3.227 5.867 1 98.38 112 LEU A N 1
ATOM 910 C CA . LEU A 1 112 ? -23.703 2.412 5.246 1 98.38 112 LEU A CA 1
ATOM 911 C C . LEU A 1 112 ? -23.719 0.994 5.809 1 98.38 112 LEU A C 1
ATOM 913 O O . LEU A 1 112 ? -23.5 0.029 5.074 1 98.38 112 LEU A O 1
ATOM 917 N N . GLU A 1 113 ? -23.906 0.906 7.051 1 97.12 113 GLU A N 1
ATOM 918 C CA . GLU A 1 113 ? -23.953 -0.413 7.672 1 97.12 113 GLU A CA 1
ATOM 919 C C . GLU A 1 113 ? -25 -1.297 7 1 97.12 113 GLU A C 1
ATOM 921 O O . GLU A 1 113 ? -24.781 -2.496 6.816 1 97.12 113 GLU A O 1
ATOM 926 N N . SER A 1 114 ? -26.047 -0.604 6.637 1 96.69 114 SER A N 1
ATOM 927 C CA . SER A 1 114 ? -27.156 -1.358 6.07 1 96.69 114 SER A CA 1
ATOM 928 C C . SER A 1 114 ? -26.984 -1.552 4.566 1 96.69 114 SER A C 1
ATOM 930 O O . SER A 1 114 ? -27.531 -2.49 3.99 1 96.69 114 SER A O 1
ATOM 932 N N . HIS A 1 115 ? -26.156 -0.713 3.926 1 97.31 115 HIS A N 1
ATOM 933 C CA . HIS A 1 115 ? -26.234 -0.7 2.469 1 97.31 115 HIS A CA 1
ATOM 934 C C . HIS A 1 115 ? -24.844 -0.848 1.849 1 97.31 115 HIS A C 1
ATOM 936 O O . HIS A 1 115 ? -24.703 -0.816 0.624 1 97.31 115 HIS A O 1
ATOM 942 N N . PHE A 1 116 ? -23.828 -1.092 2.586 1 96.12 116 PHE A N 1
ATOM 943 C CA . PHE A 1 116 ? -22.469 -1.07 2.076 1 96.12 116 PHE A CA 1
ATOM 944 C C . PHE A 1 116 ? -22.297 -2.068 0.937 1 96.12 116 PHE A C 1
ATOM 946 O O . PHE A 1 116 ? -21.469 -1.872 0.05 1 96.12 116 PHE A O 1
ATOM 953 N N . HIS A 1 117 ? -23 -3.135 0.844 1 95 117 HIS A N 1
ATOM 954 C CA . HIS A 1 117 ? -22.875 -4.164 -0.182 1 95 117 HIS A CA 1
ATOM 955 C C . HIS A 1 117 ? -23.266 -3.623 -1.554 1 95 117 HIS A C 1
ATOM 957 O O . HIS A 1 117 ? -22.844 -4.16 -2.58 1 95 117 HIS A O 1
ATOM 963 N N . GLU A 1 118 ? -24.078 -2.561 -1.56 1 96.88 118 GLU A N 1
ATOM 964 C CA . GLU A 1 118 ? -24.516 -1.973 -2.818 1 96.88 118 GLU A CA 1
ATOM 965 C C . GLU A 1 118 ? -23.391 -1.205 -3.502 1 96.88 118 GLU A C 1
ATOM 967 O O . GLU A 1 118 ? -23.359 -1.1 -4.73 1 96.88 118 GLU A O 1
ATOM 972 N N . ASN A 1 119 ? -22.531 -0.64 -2.76 1 97.56 119 ASN A N 1
ATOM 973 C CA . ASN A 1 119 ? -21.391 0.143 -3.223 1 97.56 119 ASN A CA 1
ATOM 974 C C . ASN A 1 119 ? -20.188 -0.005 -2.291 1 97.56 119 ASN A C 1
ATOM 976 O O . ASN A 1 119 ? -19.844 0.928 -1.563 1 97.56 119 ASN A O 1
ATOM 980 N N . PRO A 1 120 ? -19.594 -1.194 -2.406 1 96.56 120 PRO A N 1
ATOM 981 C CA . PRO A 1 120 ? -18.547 -1.548 -1.443 1 96.56 120 PRO A CA 1
ATOM 982 C C . PRO A 1 120 ? -17.359 -0.583 -1.476 1 96.56 120 PRO A C 1
ATOM 984 O O . PRO A 1 120 ? -16.828 -0.212 -0.424 1 96.56 120 PRO A O 1
ATOM 987 N N . LEU A 1 121 ? -16.953 -0.14 -2.631 1 98.12 121 LEU A N 1
ATOM 988 C CA . LEU A 1 121 ? -15.773 0.715 -2.742 1 98.12 121 LEU A CA 1
ATOM 989 C C . LEU A 1 121 ? -16.031 2.076 -2.104 1 98.12 121 LEU A C 1
ATOM 991 O O . LEU A 1 121 ? -15.219 2.551 -1.301 1 98.12 121 LEU A O 1
ATOM 995 N N . LEU A 1 122 ? -17.109 2.73 -2.451 1 98.31 122 LEU A N 1
ATOM 996 C CA . LEU A 1 122 ? -17.438 4.027 -1.863 1 98.31 122 LEU A CA 1
ATOM 997 C C . LEU A 1 122 ? -17.594 3.91 -0.352 1 98.31 122 LEU A C 1
ATOM 999 O O . LEU A 1 122 ? -17.188 4.805 0.393 1 98.31 122 LEU A O 1
ATOM 1003 N N . SER A 1 123 ? -18.234 2.83 0.084 1 98.12 123 SER A N 1
ATOM 1004 C CA . SER A 1 123 ? -18.391 2.594 1.517 1 98.12 123 SER A CA 1
ATOM 1005 C C . SER A 1 123 ? -17.031 2.516 2.211 1 98.12 123 SER A C 1
ATOM 1007 O O . SER A 1 123 ? -16.859 3.07 3.297 1 98.12 123 SER A O 1
ATOM 1009 N N . LEU A 1 124 ? -16.094 1.837 1.55 1 97.44 124 LEU A N 1
ATOM 1010 C CA . LEU A 1 124 ? -14.758 1.714 2.113 1 97.44 124 LEU A CA 1
ATOM 1011 C C . LEU A 1 124 ? -14.062 3.068 2.152 1 97.44 124 LEU A C 1
ATOM 1013 O O . LEU A 1 124 ? -13.406 3.404 3.141 1 97.44 124 LEU A O 1
ATOM 1017 N N . ILE A 1 125 ? -14.242 3.834 1.138 1 98.19 125 ILE A N 1
ATOM 1018 C CA . ILE A 1 125 ? -13.625 5.156 1.053 1 98.19 125 ILE A CA 1
ATOM 1019 C C . ILE A 1 125 ? -14.141 6.035 2.189 1 98.19 125 ILE A C 1
ATOM 1021 O O . ILE A 1 125 ? -13.352 6.652 2.908 1 98.19 125 ILE A O 1
ATOM 1025 N N . LEU A 1 126 ? -15.453 6.074 2.334 1 98.31 126 LEU A N 1
ATOM 1026 C CA . LEU A 1 126 ? -16.062 6.918 3.359 1 98.31 126 LEU A CA 1
ATOM 1027 C C . LEU A 1 126 ? -15.68 6.426 4.754 1 98.31 126 LEU A C 1
ATOM 1029 O O . LEU A 1 126 ? -15.391 7.23 5.641 1 98.31 126 LEU A O 1
ATOM 1033 N N . SER A 1 127 ? -15.703 5.168 4.93 1 96.94 127 SER A N 1
ATOM 1034 C CA . SER A 1 127 ? -15.359 4.621 6.238 1 96.94 127 SER A CA 1
ATOM 1035 C C . SER A 1 127 ? -13.883 4.855 6.566 1 96.94 127 SER A C 1
ATOM 1037 O O . SER A 1 127 ? -13.531 5.062 7.727 1 96.94 127 SER A O 1
ATOM 1039 N N . ASP A 1 128 ? -13.07 4.742 5.547 1 95.81 128 ASP A N 1
ATOM 1040 C CA . ASP A 1 128 ? -11.648 5.043 5.69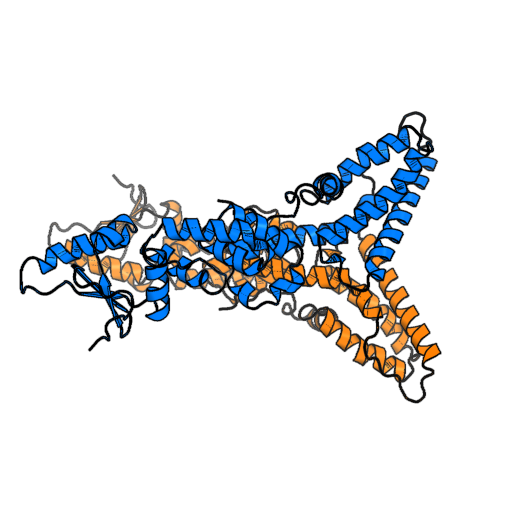1 1 95.81 128 ASP A CA 1
ATOM 1041 C C . ASP A 1 128 ? -11.438 6.492 6.121 1 95.81 128 ASP A C 1
ATOM 1043 O O . ASP A 1 128 ? -10.625 6.77 7.004 1 95.81 128 ASP A O 1
ATOM 1047 N N . ARG A 1 129 ? -12.164 7.371 5.605 1 96.81 129 ARG A N 1
ATOM 1048 C CA . ARG A 1 129 ? -11.992 8.805 5.824 1 96.81 129 ARG A CA 1
ATOM 1049 C C . ARG A 1 129 ? -12.602 9.234 7.152 1 96.81 129 ARG A C 1
ATOM 1051 O O . ARG A 1 129 ? -12.031 10.062 7.863 1 96.81 129 ARG A O 1
ATOM 1058 N N . TYR A 1 130 ? -13.75 8.664 7.469 1 96.69 130 TYR A N 1
ATOM 1059 C CA . TYR A 1 130 ? -14.508 9.188 8.602 1 96.69 130 TYR A CA 1
ATOM 1060 C C . TYR A 1 130 ? -14.523 8.188 9.75 1 96.69 130 TYR A C 1
ATOM 1062 O O . TYR A 1 130 ? -15.305 8.328 10.695 1 96.69 130 TYR A O 1
ATOM 1070 N N . TYR A 1 131 ? -13.781 7.062 9.633 1 94.12 131 TYR A N 1
ATOM 1071 C CA . TYR A 1 131 ? -13.469 6.125 10.711 1 94.12 131 TYR A CA 1
ATOM 1072 C C . TYR A 1 131 ? -14.719 5.371 11.148 1 94.12 131 TYR A C 1
ATOM 1074 O O . TYR A 1 131 ? -14.992 5.246 12.344 1 94.12 131 TYR A O 1
ATOM 1082 N N . PHE A 1 132 ? -15.484 4.973 10.133 1 95.75 132 PHE A N 1
ATOM 1083 C CA . PHE A 1 132 ? -16.578 4.047 10.406 1 95.75 132 PHE A CA 1
ATOM 1084 C C . PHE A 1 132 ? -16.062 2.615 10.492 1 95.75 132 PHE A C 1
ATOM 1086 O O . PHE A 1 132 ? -16.047 1.896 9.492 1 95.75 132 PHE A O 1
ATOM 1093 N N . ASN A 1 133 ? -15.75 2.115 11.625 1 92.44 133 ASN A N 1
ATOM 1094 C CA . ASN A 1 133 ? -14.938 0.92 11.836 1 92.44 133 ASN A CA 1
ATOM 1095 C C . ASN A 1 133 ? -15.625 -0.326 11.281 1 92.44 133 ASN A C 1
ATOM 1097 O O . ASN A 1 133 ? -15.008 -1.105 10.555 1 92.44 133 ASN A O 1
ATOM 1101 N N . ILE A 1 134 ? -16.891 -0.492 11.664 1 91.31 134 ILE A N 1
ATOM 1102 C CA . ILE A 1 134 ? -17.609 -1.692 11.242 1 91.31 134 ILE A CA 1
ATOM 1103 C C . ILE A 1 134 ? -17.734 -1.709 9.719 1 91.31 134 ILE A C 1
ATOM 1105 O O . ILE A 1 134 ? -17.469 -2.725 9.078 1 91.31 134 ILE A O 1
ATOM 1109 N N . VAL A 1 135 ? -18.141 -0.584 9.156 1 95.06 135 VAL A N 1
ATOM 1110 C CA . VAL A 1 135 ? -18.297 -0.467 7.707 1 95.06 135 VAL A CA 1
ATOM 1111 C C . VAL A 1 135 ? -16.953 -0.677 7.016 1 95.06 135 VAL A C 1
ATOM 1113 O O . VAL A 1 135 ? -16.891 -1.309 5.957 1 95.06 135 VAL A O 1
ATOM 1116 N N . TYR A 1 136 ? -15.891 -0.159 7.633 1 94.62 136 TYR A N 1
ATOM 1117 C CA . TYR A 1 136 ? -14.539 -0.313 7.109 1 94.62 136 TYR A CA 1
ATOM 1118 C C . TYR A 1 136 ? -14.172 -1.785 6.969 1 94.62 136 TYR A C 1
ATOM 1120 O O . TYR A 1 136 ? -13.766 -2.232 5.895 1 94.62 136 TYR A O 1
ATOM 1128 N N . LYS A 1 137 ? -14.398 -2.504 7.949 1 90.69 137 LYS A N 1
ATOM 1129 C CA . LYS A 1 137 ? -14.078 -3.93 7.973 1 90.69 137 LYS A CA 1
ATOM 1130 C C . LYS A 1 137 ? -14.891 -4.691 6.93 1 90.69 137 LYS A C 1
ATOM 1132 O O . LYS A 1 137 ? -14.328 -5.391 6.086 1 90.69 137 LYS A O 1
ATOM 1137 N N . GLU A 1 138 ? -16.188 -4.477 6.93 1 89.94 138 GLU A N 1
ATOM 1138 C CA . GLU A 1 138 ? -17.078 -5.246 6.074 1 89.94 138 GLU A CA 1
ATOM 1139 C C . GLU A 1 138 ? -16.891 -4.887 4.605 1 89.94 138 GLU A C 1
ATOM 1141 O O . GLU A 1 138 ? -16.875 -5.766 3.742 1 89.94 138 GLU A O 1
ATOM 1146 N N . SER A 1 139 ? -16.781 -3.625 4.367 1 93.81 139 SER A N 1
ATOM 1147 C CA . SER A 1 139 ? -16.594 -3.201 2.982 1 93.81 139 SER A CA 1
ATOM 1148 C C . SER A 1 139 ? -15.234 -3.635 2.447 1 93.81 139 SER A C 1
ATOM 1150 O O . SER A 1 139 ? -15.102 -3.949 1.263 1 93.81 139 SER A O 1
ATOM 1152 N N . SER A 1 140 ? -14.227 -3.68 3.309 1 93.44 140 SER A N 1
ATOM 1153 C CA . SER A 1 140 ? -12.898 -4.109 2.891 1 93.44 140 SER A CA 1
ATOM 1154 C C . SER A 1 140 ? -12.906 -5.562 2.432 1 93.44 140 SER A C 1
ATOM 1156 O O . SER A 1 140 ? -12.164 -5.934 1.515 1 93.44 140 SER A O 1
ATOM 1158 N N . LYS A 1 141 ? -13.734 -6.371 3.023 1 88.69 141 LYS A N 1
ATOM 1159 C CA . LYS A 1 141 ? -13.867 -7.766 2.613 1 88.69 141 LYS A CA 1
ATOM 1160 C C . LYS A 1 141 ? -14.305 -7.867 1.154 1 88.69 141 LYS A C 1
ATOM 1162 O O . LYS A 1 141 ? -13.727 -8.633 0.38 1 88.69 141 LYS A O 1
ATOM 1167 N N . LEU A 1 142 ? -15.281 -7.109 0.874 1 91.56 142 LEU A N 1
ATOM 1168 C CA . LEU A 1 142 ? -15.859 -7.16 -0.464 1 91.56 142 LEU A CA 1
ATOM 1169 C C . LEU A 1 142 ? -14.891 -6.598 -1.498 1 91.56 142 LEU A C 1
ATOM 1171 O O . LEU A 1 142 ? -14.742 -7.152 -2.588 1 91.56 142 LEU A O 1
ATOM 1175 N N . VAL A 1 143 ? -14.25 -5.559 -1.158 1 94 143 VAL A N 1
ATOM 1176 C CA . VAL A 1 143 ? -13.297 -4.938 -2.07 1 94 143 VAL A CA 1
ATOM 1177 C C . VAL A 1 143 ? -12.117 -5.879 -2.301 1 94 143 VAL A C 1
ATOM 1179 O O . VAL A 1 143 ? -11.664 -6.043 -3.436 1 94 143 VAL A O 1
ATOM 1182 N N . LEU A 1 144 ? -11.672 -6.523 -1.251 1 90.88 144 LEU A N 1
ATOM 1183 C CA . LEU A 1 144 ? -10.57 -7.477 -1.344 1 90.88 144 LEU A CA 1
ATOM 1184 C C . LEU A 1 144 ? -10.953 -8.664 -2.227 1 90.88 144 LEU A C 1
ATOM 1186 O O . LEU A 1 144 ? -10.148 -9.125 -3.039 1 90.88 144 LEU A O 1
ATOM 1190 N N . ASN A 1 145 ? -12.117 -9.109 -2.082 1 87.75 145 ASN A N 1
ATOM 1191 C CA . ASN A 1 145 ? -12.594 -10.273 -2.816 1 87.75 145 ASN A CA 1
ATOM 1192 C C . ASN A 1 145 ? -12.625 -10.016 -4.32 1 87.75 145 ASN A C 1
ATOM 1194 O O . ASN A 1 145 ? -12.438 -10.938 -5.117 1 87.75 145 ASN A O 1
ATOM 1198 N N . GLU A 1 146 ? -12.859 -8.773 -4.715 1 91 146 GLU A N 1
ATOM 1199 C CA . GLU A 1 146 ? -12.898 -8.398 -6.125 1 91 146 GLU A CA 1
ATOM 1200 C C . GLU A 1 146 ? -11.906 -7.27 -6.418 1 91 146 GLU A C 1
ATOM 1202 O O . GLU A 1 146 ? -12.25 -6.297 -7.098 1 91 146 GLU A O 1
ATOM 1207 N N . LEU A 1 147 ? -10.742 -7.414 -5.867 1 92.88 147 LEU A N 1
ATOM 1208 C CA . LEU A 1 147 ? -9.75 -6.344 -5.918 1 92.88 147 LEU A CA 1
ATOM 1209 C C . LEU A 1 147 ? -9.383 -6.008 -7.363 1 92.88 147 LEU A C 1
ATOM 1211 O O . LEU A 1 147 ? -9.227 -4.836 -7.711 1 92.88 147 LEU A O 1
ATOM 1215 N N . GLN A 1 148 ? -9.258 -6.969 -8.211 1 89.25 148 GLN A N 1
ATOM 1216 C CA . GLN A 1 148 ? -8.836 -6.738 -9.586 1 89.25 148 GLN A CA 1
ATOM 1217 C C . GLN A 1 148 ? -9.828 -5.832 -10.32 1 89.25 148 GLN A C 1
ATOM 1219 O O . GLN A 1 148 ? -9.43 -5.02 -11.156 1 89.25 148 GLN A O 1
ATOM 1224 N N . LYS A 1 149 ? -11 -6.008 -10.008 1 91.81 149 LYS A N 1
ATOM 1225 C CA . LYS A 1 149 ? -12.047 -5.164 -10.578 1 91.81 149 LYS A CA 1
ATOM 1226 C C . LYS A 1 149 ? -12 -3.76 -9.984 1 91.81 149 LYS A C 1
ATOM 1228 O O . LYS A 1 149 ? -12.016 -2.77 -10.727 1 91.81 149 LYS A O 1
ATOM 1233 N N . TYR A 1 150 ? -11.883 -3.656 -8.695 1 94.88 150 TYR A N 1
ATOM 1234 C CA . TYR A 1 150 ? -12.008 -2.383 -7.996 1 94.88 150 TYR A CA 1
ATOM 1235 C C . TYR A 1 150 ? -10.773 -1.518 -8.219 1 94.88 150 TYR A C 1
ATOM 1237 O O . TYR A 1 150 ? -10.867 -0.289 -8.266 1 94.88 150 TYR A O 1
ATOM 1245 N N . ARG A 1 151 ? -9.656 -2.123 -8.312 1 92.81 151 ARG A N 1
ATOM 1246 C CA . ARG A 1 151 ? -8.43 -1.343 -8.453 1 92.81 151 ARG A CA 1
ATOM 1247 C C . ARG A 1 151 ? -8.406 -0.587 -9.781 1 92.81 151 ARG A C 1
ATOM 1249 O O . ARG A 1 151 ? -7.625 0.347 -9.961 1 92.81 151 ARG A O 1
ATOM 1256 N N . GLN A 1 152 ? -9.211 -1.006 -10.711 1 91.88 152 GLN A N 1
ATOM 1257 C CA . GLN A 1 152 ? -9.312 -0.331 -12 1 91.88 152 GLN A CA 1
ATOM 1258 C C . GLN A 1 152 ? -10.266 0.861 -11.922 1 91.88 152 GLN A C 1
ATOM 1260 O O . GLN A 1 152 ? -10.289 1.698 -12.828 1 91.88 152 GLN A O 1
ATOM 1265 N N . ASN A 1 153 ? -11.031 0.873 -10.898 1 94.44 153 ASN A N 1
ATOM 1266 C CA . ASN A 1 153 ? -11.938 1.992 -10.648 1 94.44 153 ASN A CA 1
ATOM 1267 C C . ASN A 1 153 ? -11.18 3.232 -10.188 1 94.44 153 ASN A C 1
ATOM 1269 O O . ASN A 1 153 ? -10.367 3.158 -9.266 1 94.44 153 ASN A O 1
ATOM 1273 N N . SER A 1 154 ? -11.414 4.406 -10.781 1 94.88 154 SER A N 1
ATOM 1274 C CA . SER A 1 154 ? -10.711 5.641 -10.445 1 94.88 154 SER A CA 1
ATOM 1275 C C . SER A 1 154 ? -10.93 6.023 -8.984 1 94.88 154 SER A C 1
ATOM 1277 O O . SER A 1 154 ? -10.062 6.648 -8.367 1 94.88 154 SER A O 1
ATOM 1279 N N . GLN A 1 155 ? -12.039 5.641 -8.445 1 96.06 155 GLN A N 1
ATOM 1280 C CA . GLN A 1 155 ? -12.344 5.973 -7.062 1 96.06 155 GLN A CA 1
ATOM 1281 C C . GLN A 1 155 ? -11.391 5.27 -6.102 1 96.06 155 GLN A C 1
ATOM 1283 O O . GLN A 1 155 ? -11.25 5.676 -4.945 1 96.06 155 GLN A O 1
ATOM 1288 N N . PHE A 1 156 ? -10.789 4.23 -6.652 1 96.94 156 PHE A N 1
ATOM 1289 C CA . PHE A 1 156 ? -9.875 3.471 -5.812 1 96.94 156 PHE A CA 1
ATOM 1290 C C . PHE A 1 156 ? -8.734 4.355 -5.312 1 96.94 156 PHE A C 1
ATOM 1292 O O . PHE A 1 156 ? -8.219 4.148 -4.215 1 96.94 156 PHE A O 1
ATOM 1299 N N . LEU A 1 157 ? -8.438 5.391 -6.07 1 95.75 157 LEU A N 1
ATOM 1300 C CA . LEU A 1 157 ? -7.332 6.293 -5.762 1 95.75 157 LEU A CA 1
ATOM 1301 C C . LEU A 1 157 ? -7.664 7.164 -4.555 1 95.75 157 LEU A C 1
ATOM 1303 O O . LEU A 1 157 ? -6.773 7.77 -3.953 1 95.75 157 LEU A O 1
ATOM 1307 N N . LEU A 1 158 ? -8.906 7.199 -4.172 1 96.56 158 LEU A N 1
ATOM 1308 C CA . LEU A 1 158 ? -9.344 8.055 -3.07 1 96.56 158 LEU A CA 1
ATOM 1309 C C . LEU A 1 158 ? -9.078 7.383 -1.727 1 96.56 158 LEU A C 1
ATOM 1311 O O . LEU A 1 158 ? -9.133 8.031 -0.681 1 96.56 158 LEU A O 1
ATOM 1315 N N . LEU A 1 159 ? -8.766 6.066 -1.759 1 96.69 159 LEU A N 1
ATOM 1316 C CA . LEU A 1 159 ? -8.391 5.379 -0.525 1 96.69 159 LEU A CA 1
ATOM 1317 C C . LEU A 1 159 ? -7.078 5.926 0.024 1 96.69 159 LEU A C 1
ATOM 1319 O O . LEU A 1 159 ? -6.195 6.312 -0.742 1 96.69 159 LEU A O 1
ATOM 1323 N N . SER A 1 160 ? -7.043 5.961 1.339 1 95.62 160 SER A N 1
ATOM 1324 C CA . SER A 1 160 ? -5.77 6.332 1.948 1 95.62 160 SER A CA 1
ATOM 1325 C C . SER A 1 160 ? -4.668 5.348 1.574 1 95.62 160 SER A C 1
ATOM 1327 O O . SER A 1 160 ? -4.945 4.18 1.29 1 95.62 160 SER A O 1
ATOM 1329 N N . TYR A 1 161 ? -3.432 5.766 1.589 1 93.62 161 TYR A N 1
ATOM 1330 C CA . TYR A 1 161 ? -2.309 4.879 1.305 1 93.62 161 TYR A CA 1
ATOM 1331 C C . TYR A 1 161 ? -2.219 3.764 2.338 1 93.62 161 TYR A C 1
ATOM 1333 O O . TYR A 1 161 ? -1.812 2.645 2.018 1 93.62 161 TYR A O 1
ATOM 1341 N N . LYS A 1 162 ? -2.605 4.098 3.527 1 94 162 LYS A N 1
ATOM 1342 C CA . LYS A 1 162 ? -2.633 3.088 4.578 1 94 162 LYS A CA 1
ATOM 1343 C C . LYS A 1 162 ? -3.572 1.94 4.215 1 94 162 LYS A C 1
ATOM 1345 O O . LYS A 1 162 ? -3.195 0.771 4.305 1 94 162 LYS A O 1
ATOM 1350 N N . THR A 1 163 ? -4.73 2.318 3.807 1 94.88 163 THR A N 1
ATOM 1351 C CA . THR A 1 163 ? -5.73 1.322 3.436 1 94.88 163 THR A CA 1
ATOM 1352 C C . THR A 1 163 ? -5.305 0.574 2.176 1 94.88 163 THR A C 1
ATOM 1354 O O . THR A 1 163 ? -5.418 -0.652 2.107 1 94.88 163 THR A O 1
ATOM 1357 N N . LYS A 1 164 ? -4.801 1.258 1.174 1 94.19 164 LYS A N 1
ATOM 1358 C CA . LYS A 1 164 ? -4.332 0.608 -0.047 1 94.19 164 LYS A CA 1
ATOM 1359 C C . LYS A 1 164 ? -3.221 -0.393 0.254 1 94.19 164 LYS A C 1
ATOM 1361 O O . LYS A 1 164 ? -3.244 -1.521 -0.243 1 94.19 164 LYS A O 1
ATOM 1366 N N . SER A 1 165 ? -2.271 0.051 1.036 1 93.12 165 SER A N 1
ATOM 1367 C CA . SER A 1 165 ? -1.162 -0.819 1.412 1 93.12 165 SER A CA 1
ATOM 1368 C C . SER A 1 165 ? -1.662 -2.09 2.09 1 93.12 165 SER A C 1
ATOM 1370 O O . SER A 1 165 ? -1.206 -3.191 1.771 1 93.12 165 SER A O 1
ATOM 1372 N N . ALA A 1 166 ? -2.615 -1.914 2.967 1 92.56 166 ALA A N 1
ATOM 1373 C CA . ALA A 1 166 ? -3.162 -3.055 3.695 1 92.56 166 ALA A CA 1
ATOM 1374 C C . ALA A 1 166 ? -3.881 -4.016 2.75 1 92.56 166 ALA A C 1
ATOM 1376 O O . ALA A 1 166 ? -3.717 -5.234 2.854 1 92.56 166 ALA A O 1
ATOM 1377 N N . ILE A 1 167 ? -4.625 -3.465 1.836 1 93.19 167 ILE A N 1
ATOM 1378 C CA . ILE A 1 167 ? -5.379 -4.266 0.878 1 93.19 167 ILE A CA 1
ATOM 1379 C C . ILE A 1 167 ? -4.418 -5.055 -0.006 1 93.19 167 ILE A C 1
ATOM 1381 O O . ILE A 1 167 ? -4.562 -6.27 -0.167 1 93.19 167 ILE A O 1
ATOM 1385 N N . PHE A 1 168 ? -3.457 -4.391 -0.515 1 92.44 168 PHE A N 1
ATOM 1386 C CA . PHE A 1 168 ? -2.512 -5.039 -1.416 1 92.44 168 PHE A CA 1
ATOM 1387 C C . PHE A 1 168 ? -1.704 -6.102 -0.68 1 92.44 168 PHE A C 1
ATOM 1389 O O . PHE A 1 168 ? -1.441 -7.176 -1.223 1 92.44 168 PHE A O 1
ATOM 1396 N N . GLU A 1 169 ? -1.3 -5.754 0.469 1 90.88 169 GLU A N 1
ATOM 1397 C CA . GLU A 1 169 ? -0.516 -6.707 1.249 1 90.88 169 GLU A CA 1
ATOM 1398 C C . GLU A 1 169 ? -1.305 -7.984 1.514 1 90.88 169 GLU A C 1
ATOM 1400 O O . GLU A 1 169 ? -0.79 -9.086 1.32 1 90.88 169 GLU A O 1
ATOM 1405 N N . ARG A 1 170 ? -2.512 -7.828 1.938 1 89.25 170 ARG A N 1
ATOM 1406 C CA . ARG A 1 170 ? -3.348 -8.992 2.23 1 89.25 170 ARG A CA 1
ATOM 1407 C C . ARG A 1 170 ? -3.621 -9.797 0.969 1 89.25 170 ARG A C 1
ATOM 1409 O O . ARG A 1 170 ? -3.592 -11.031 0.998 1 89.25 170 ARG A O 1
ATOM 1416 N N . TYR A 1 171 ? -3.918 -9.125 -0.062 1 90.12 171 TYR A N 1
ATOM 1417 C CA . TYR A 1 171 ? -4.168 -9.805 -1.33 1 90.12 171 TYR A CA 1
ATOM 1418 C C . TYR A 1 171 ? -2.922 -10.523 -1.817 1 90.12 171 TYR A C 1
ATOM 1420 O O . TYR A 1 171 ? -3.012 -11.617 -2.391 1 90.12 171 TYR A O 1
ATOM 1428 N N . LEU A 1 172 ? -1.845 -9.875 -1.61 1 89.25 172 LEU A N 1
ATOM 1429 C CA . LEU A 1 172 ? -0.572 -10.492 -1.974 1 89.25 172 LEU A CA 1
ATOM 1430 C C . LEU A 1 172 ? -0.353 -11.781 -1.198 1 89.25 172 LEU A C 1
ATOM 1432 O O . LEU A 1 172 ? 0.05 -12.797 -1.774 1 89.25 172 LEU A O 1
ATOM 1436 N N . ASP A 1 173 ? -0.617 -11.75 0.1 1 86.44 173 ASP A N 1
ATOM 1437 C CA . ASP A 1 173 ? -0.497 -12.961 0.91 1 86.44 173 ASP A CA 1
ATOM 1438 C C . ASP A 1 173 ? -1.368 -14.086 0.354 1 86.44 173 ASP A C 1
ATOM 1440 O O . ASP A 1 173 ? -0.923 -15.227 0.251 1 86.44 173 ASP A O 1
ATOM 1444 N N . PHE A 1 174 ? -2.547 -13.758 -0.007 1 86 174 PHE A N 1
ATOM 1445 C CA . PHE A 1 174 ? -3.467 -14.719 -0.609 1 86 174 PHE A CA 1
ATOM 1446 C C . PHE A 1 174 ? -2.893 -15.281 -1.905 1 86 174 PHE A C 1
ATOM 1448 O O . PHE A 1 174 ? -2.85 -16.5 -2.096 1 86 174 PHE A O 1
ATOM 1455 N N . THR A 1 175 ? -2.451 -14.414 -2.754 1 86.19 175 THR A N 1
ATOM 1456 C CA . THR A 1 175 ? -1.959 -14.836 -4.062 1 86.19 175 THR A CA 1
ATOM 1457 C C . THR A 1 175 ? -0.721 -15.711 -3.92 1 86.19 175 THR A C 1
ATOM 1459 O O . THR A 1 175 ? -0.57 -16.703 -4.641 1 86.19 175 THR A O 1
ATOM 1462 N N . ILE A 1 176 ? 0.132 -15.352 -3.014 1 85.81 176 ILE A N 1
ATOM 1463 C CA . ILE A 1 176 ? 1.338 -16.141 -2.775 1 85.81 176 ILE A CA 1
ATOM 1464 C C . ILE A 1 176 ? 0.957 -17.531 -2.283 1 85.81 176 ILE A C 1
ATOM 1466 O O . ILE A 1 176 ? 1.512 -18.531 -2.744 1 85.81 176 ILE A O 1
ATOM 1470 N N . SER A 1 177 ? -0.029 -17.578 -1.38 1 84.25 177 SER A N 1
ATOM 1471 C CA . SER A 1 177 ? -0.467 -18.859 -0.841 1 84.25 177 SER A CA 1
ATOM 1472 C C . SER A 1 177 ? -1.042 -19.75 -1.937 1 84.25 177 SER A C 1
ATOM 1474 O O . SER A 1 177 ? -0.758 -20.953 -1.981 1 84.25 177 SER A O 1
ATOM 1476 N N . ILE A 1 178 ? -1.787 -19.172 -2.771 1 83.38 178 ILE A N 1
ATOM 1477 C CA . ILE A 1 178 ? -2.424 -19.938 -3.834 1 83.38 178 ILE A CA 1
ATOM 1478 C C . ILE A 1 178 ? -1.373 -20.391 -4.844 1 83.38 178 ILE A C 1
ATOM 1480 O O . ILE A 1 178 ? -1.392 -21.547 -5.293 1 83.38 178 ILE A O 1
ATOM 1484 N N . THR A 1 179 ? -0.433 -19.547 -5.141 1 80.62 179 THR A N 1
ATOM 1485 C CA . THR A 1 179 ? 0.587 -19.844 -6.141 1 80.62 179 THR A CA 1
ATOM 1486 C C . THR A 1 179 ? 1.538 -20.922 -5.648 1 80.62 179 THR A C 1
ATOM 1488 O O . THR A 1 179 ? 2.049 -21.719 -6.438 1 80.62 179 THR A O 1
ATOM 1491 N N . THR A 1 180 ? 1.728 -20.984 -4.367 1 82.31 180 THR A N 1
ATOM 1492 C CA . THR A 1 180 ? 2.693 -21.938 -3.818 1 82.31 180 THR A CA 1
ATOM 1493 C C . THR A 1 180 ? 1.982 -23.125 -3.182 1 82.31 180 THR A C 1
ATOM 1495 O O . THR A 1 180 ? 2.549 -23.812 -2.324 1 82.31 180 THR A O 1
ATOM 1498 N N . ILE A 1 181 ? 0.792 -23.391 -3.514 1 83.44 181 ILE A N 1
ATOM 1499 C CA . ILE A 1 181 ? -0.018 -24.406 -2.863 1 83.44 181 ILE A CA 1
ATOM 1500 C C . ILE A 1 181 ? 0.626 -25.781 -3.057 1 83.44 181 ILE A C 1
ATOM 1502 O O . ILE A 1 181 ? 0.498 -26.656 -2.203 1 83.44 181 ILE A O 1
ATOM 1506 N N . ARG A 1 182 ? 1.421 -26.047 -4.078 1 83.06 182 ARG A N 1
ATOM 1507 C CA . ARG A 1 182 ? 2.037 -27.328 -4.383 1 83.06 182 ARG A CA 1
ATOM 1508 C C . ARG A 1 182 ? 3.143 -27.656 -3.385 1 83.06 182 ARG A C 1
ATOM 1510 O O . ARG A 1 182 ? 3.543 -28.812 -3.252 1 83.06 182 ARG A O 1
ATOM 1517 N N . SER A 1 183 ? 3.609 -26.609 -2.746 1 82.5 183 SER A N 1
ATOM 1518 C CA . SER A 1 183 ? 4.648 -26.844 -1.746 1 82.5 183 SER A CA 1
ATOM 1519 C C . SER A 1 183 ? 4.129 -27.688 -0.589 1 82.5 183 SER A C 1
ATOM 1521 O O . SER A 1 183 ? 4.914 -28.25 0.177 1 82.5 183 SER A O 1
ATOM 1523 N N . LEU A 1 184 ? 2.84 -27.797 -0.439 1 84.5 184 LEU A N 1
ATOM 1524 C CA . LEU A 1 184 ? 2.225 -28.578 0.62 1 84.5 184 LEU A CA 1
ATOM 1525 C C . LEU A 1 184 ? 2.586 -30.062 0.476 1 84.5 184 LEU A C 1
ATOM 1527 O O . LEU A 1 184 ? 2.551 -30.812 1.453 1 84.5 184 LEU A O 1
ATOM 1531 N N . LYS A 1 185 ? 2.943 -30.5 -0.728 1 86 185 LYS A N 1
ATOM 1532 C CA . LYS A 1 185 ? 3.289 -31.891 -0.997 1 86 185 LYS A CA 1
ATOM 1533 C C . LYS A 1 185 ? 4.602 -32.281 -0.315 1 86 185 LYS A C 1
ATOM 1535 O O . LYS A 1 185 ? 4.844 -33.469 -0.04 1 86 185 LYS A O 1
ATOM 1540 N N . GLN A 1 186 ? 5.566 -31.484 -0.026 1 74.94 186 GLN A N 1
ATOM 1541 C CA . GLN A 1 186 ? 6.883 -31.766 0.537 1 74.94 186 GLN A CA 1
ATOM 1542 C C . GLN A 1 186 ? 6.77 -32.312 1.956 1 74.94 186 GLN A C 1
ATOM 1544 O O . GLN A 1 186 ? 7.664 -33 2.432 1 74.94 186 GLN A O 1
ATOM 1549 N N . ARG A 1 187 ? 5.539 -32.531 2.594 1 65.62 187 ARG A N 1
ATOM 1550 C CA . ARG A 1 187 ? 5.109 -33.125 3.857 1 65.62 187 ARG A CA 1
ATOM 1551 C C . ARG A 1 187 ? 6.207 -33.031 4.91 1 65.62 187 ARG A C 1
ATOM 1553 O O . ARG A 1 187 ? 6.676 -34.031 5.418 1 65.62 187 ARG A O 1
ATOM 1560 N N . LYS A 1 188 ? 6.484 -31.844 5.293 1 69 188 LYS A N 1
ATOM 1561 C CA . LYS A 1 188 ? 7.504 -31.688 6.324 1 69 188 LYS A CA 1
ATOM 1562 C C . LYS A 1 188 ? 7 -32.188 7.676 1 69 188 LYS A C 1
ATOM 1564 O O . LYS A 1 188 ? 5.914 -31.797 8.117 1 69 188 LYS A O 1
ATOM 1569 N N . ASN A 1 189 ? 7.504 -33.312 8.266 1 76.81 189 ASN A N 1
ATOM 1570 C CA . ASN A 1 189 ? 7.352 -33.688 9.672 1 76.81 189 ASN A CA 1
ATOM 1571 C C . ASN A 1 189 ? 6.129 -34.594 9.883 1 76.81 189 ASN A C 1
ATOM 1573 O O . ASN A 1 189 ? 5.578 -34.625 10.984 1 76.81 189 ASN A O 1
ATOM 1577 N N . PHE A 1 190 ? 5.5 -35.219 8.734 1 88.38 190 PHE A N 1
ATOM 1578 C CA . PHE A 1 190 ? 4.395 -36.156 8.992 1 88.38 190 PHE A CA 1
ATOM 1579 C C . PHE A 1 190 ? 4.906 -37.469 9.578 1 88.38 190 PHE A C 1
ATOM 1581 O O . PHE A 1 190 ? 5.797 -38.094 9.008 1 88.38 190 PHE A O 1
ATOM 1588 N N . LYS A 1 191 ? 4.41 -37.844 10.781 1 87.81 191 LYS A N 1
ATOM 1589 C CA . LYS A 1 191 ? 4.801 -39.062 11.469 1 87.81 191 LYS A CA 1
ATOM 1590 C C . LYS A 1 191 ? 3.752 -40.156 11.281 1 87.81 191 LYS A C 1
ATOM 1592 O O . LYS A 1 191 ? 2.633 -40.031 11.781 1 87.81 191 LYS A O 1
ATOM 1597 N N . HIS A 1 192 ? 4.16 -41.25 10.594 1 89.75 192 HIS A N 1
ATOM 1598 C CA . HIS A 1 192 ? 3.258 -42.375 10.336 1 89.75 192 HIS A CA 1
ATOM 1599 C C . HIS A 1 192 ? 2.965 -43.156 11.609 1 89.75 192 HIS A C 1
ATOM 1601 O O . HIS A 1 192 ? 3.775 -43.156 12.539 1 89.75 192 HIS A O 1
ATOM 1607 N N . HIS A 1 193 ? 1.799 -43.719 11.594 1 85.56 193 HIS A N 1
ATOM 1608 C CA . HIS A 1 193 ? 1.452 -44.656 12.656 1 85.56 193 HIS A CA 1
ATOM 1609 C C . HIS A 1 193 ? 2.383 -45.875 12.656 1 85.56 193 HIS A C 1
ATOM 1611 O O . HIS A 1 193 ? 2.889 -46.281 11.602 1 85.56 193 HIS A O 1
ATOM 1617 N N . SER A 1 194 ? 2.51 -46.5 13.773 1 84.19 194 SER A N 1
ATOM 1618 C CA . SER A 1 194 ? 3.445 -47.594 13.953 1 84.19 194 SER A CA 1
ATOM 1619 C C . SER A 1 194 ? 3.115 -48.75 13.023 1 84.19 194 SER A C 1
ATOM 1621 O O . SER A 1 194 ? 4.016 -49.438 12.531 1 84.19 194 SER A O 1
ATOM 1623 N N . LEU A 1 195 ? 1.884 -49 12.703 1 85.94 195 LEU A N 1
ATOM 1624 C CA . LEU A 1 195 ? 1.452 -50.156 11.914 1 85.94 195 LEU A CA 1
ATOM 1625 C C . LEU A 1 195 ? 1.368 -49.812 10.438 1 85.94 195 LEU A C 1
ATOM 1627 O O . LEU A 1 195 ? 1.044 -50.656 9.609 1 85.94 195 LEU A O 1
ATOM 1631 N N . CYS A 1 196 ? 1.734 -48.594 10.125 1 88.5 196 CYS A N 1
ATOM 1632 C CA . CYS A 1 196 ? 1.573 -48.094 8.766 1 88.5 196 CYS A CA 1
ATOM 1633 C C . CYS A 1 196 ? 2.787 -48.438 7.914 1 88.5 196 CYS A C 1
ATOM 1635 O O . CYS A 1 196 ? 3.924 -48.344 8.383 1 88.5 196 CYS A O 1
ATOM 1637 N N . SER A 1 197 ? 2.562 -49.062 6.73 1 89.5 197 SER A N 1
ATOM 1638 C CA . SER A 1 197 ? 3.633 -49.188 5.746 1 89.5 197 SER A CA 1
ATOM 1639 C C . SER A 1 197 ? 4.066 -47.844 5.219 1 89.5 197 SER A C 1
ATOM 1641 O O . SER A 1 197 ? 3.398 -47.25 4.363 1 89.5 197 SER A O 1
ATOM 1643 N N . LEU A 1 198 ? 5.199 -47.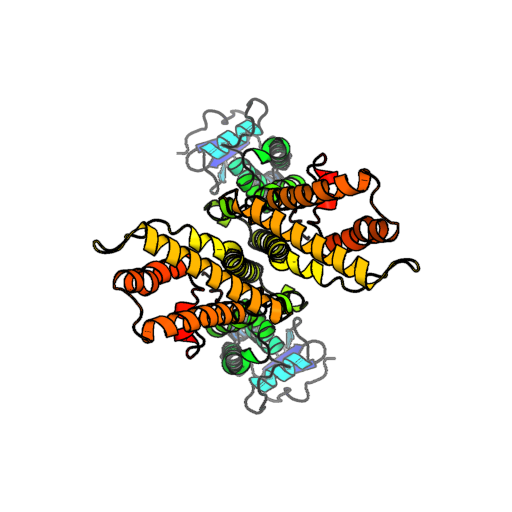438 5.703 1 86.06 198 LEU A N 1
ATOM 1644 C CA . LEU A 1 198 ? 5.676 -46.062 5.426 1 86.06 198 LEU A CA 1
ATOM 1645 C C . LEU A 1 198 ? 5.734 -45.812 3.924 1 86.06 198 LEU A C 1
ATOM 1647 O O . LEU A 1 198 ? 5.152 -44.844 3.434 1 86.06 198 LEU A O 1
ATOM 1651 N N . THR A 1 199 ? 6.371 -46.719 3.248 1 88.5 199 THR A N 1
ATOM 1652 C CA . THR A 1 199 ? 6.598 -46.531 1.818 1 88.5 199 THR A CA 1
ATOM 1653 C C . THR A 1 199 ? 5.277 -46.562 1.055 1 88.5 199 THR A C 1
ATOM 1655 O O . THR A 1 199 ? 5.039 -45.688 0.215 1 88.5 199 THR A O 1
ATOM 1658 N N . LYS A 1 200 ? 4.43 -47.469 1.343 1 89.19 200 LYS A N 1
ATOM 1659 C CA . LYS A 1 200 ? 3.148 -47.594 0.649 1 89.19 200 LYS A CA 1
ATOM 1660 C C . LYS A 1 200 ? 2.266 -46.375 0.93 1 89.19 200 LYS A C 1
ATOM 1662 O O . LYS A 1 200 ? 1.653 -45.812 0.015 1 89.19 200 LYS A O 1
ATOM 1667 N N . HIS A 1 201 ? 2.213 -45.969 2.158 1 89.44 201 HIS A N 1
ATOM 1668 C CA . HIS A 1 201 ? 1.354 -44.844 2.531 1 89.44 201 HIS A CA 1
ATOM 1669 C C . HIS A 1 201 ? 1.869 -43.562 1.943 1 89.44 201 HIS A C 1
ATOM 1671 O O . HIS A 1 201 ? 1.08 -42.688 1.521 1 89.44 201 HIS A O 1
ATOM 1677 N N . ASP A 1 202 ? 3.213 -43.406 1.938 1 88.88 202 ASP A N 1
ATOM 1678 C CA . ASP A 1 202 ? 3.793 -42.219 1.323 1 88.88 202 ASP A CA 1
ATOM 1679 C C . ASP A 1 202 ? 3.414 -42.125 -0.153 1 88.88 202 ASP A C 1
ATOM 1681 O O . ASP A 1 202 ? 3.152 -41.031 -0.661 1 88.88 202 ASP A O 1
ATOM 1685 N N . GLN A 1 203 ? 3.449 -43.219 -0.8 1 88.94 203 GLN A N 1
ATOM 1686 C CA . GLN A 1 203 ? 3.066 -43.25 -2.209 1 88.94 203 GLN A CA 1
ATOM 1687 C C . GLN A 1 203 ? 1.603 -42.875 -2.391 1 88.94 203 GLN A C 1
ATOM 1689 O O . GLN A 1 203 ? 1.256 -42.156 -3.334 1 88.94 203 GLN A O 1
ATOM 1694 N N . GLU A 1 204 ? 0.766 -43.312 -1.511 1 86.19 204 GLU A N 1
ATOM 1695 C CA . GLU A 1 204 ? -0.656 -43 -1.562 1 86.19 204 GLU A CA 1
ATOM 1696 C C . GLU A 1 204 ? -0.89 -41.5 -1.325 1 86.19 204 GLU A C 1
ATOM 1698 O O . GLU A 1 204 ? -1.712 -40.875 -2.002 1 86.19 204 GLU A O 1
ATOM 1703 N N . ILE A 1 205 ? -0.165 -41 -0.366 1 87.62 205 ILE A N 1
ATOM 1704 C CA . ILE A 1 205 ? -0.286 -39.594 -0.041 1 87.62 205 ILE A CA 1
ATOM 1705 C C . ILE A 1 205 ? 0.177 -38.75 -1.228 1 87.62 205 ILE A C 1
ATOM 1707 O O . ILE A 1 205 ? -0.464 -37.75 -1.579 1 87.62 205 ILE A O 1
ATOM 1711 N N . ASN A 1 206 ? 1.265 -39.125 -1.807 1 88.75 206 ASN A N 1
ATOM 1712 C CA . ASN A 1 206 ? 1.772 -38.438 -2.98 1 88.75 206 ASN A CA 1
ATOM 1713 C C . ASN A 1 206 ? 0.765 -38.469 -4.125 1 88.75 206 ASN A C 1
ATOM 1715 O O . ASN A 1 206 ? 0.57 -37.438 -4.809 1 88.75 206 ASN A O 1
ATOM 1719 N N . LYS A 1 207 ? 0.192 -39.594 -4.293 1 87.38 207 LYS A N 1
ATOM 1720 C CA . LYS A 1 207 ? -0.829 -39.719 -5.328 1 87.38 207 LYS A CA 1
ATOM 1721 C C . LYS A 1 207 ? -2.025 -38.812 -5.039 1 87.38 207 LYS A C 1
ATOM 1723 O O . LYS A 1 207 ? -2.617 -38.25 -5.957 1 87.38 207 LYS A O 1
ATOM 1728 N N . TRP A 1 208 ? -2.342 -38.781 -3.801 1 85.44 208 TRP A N 1
ATOM 1729 C CA . TRP A 1 208 ? -3.445 -37.906 -3.408 1 85.44 208 TRP A CA 1
ATOM 1730 C C . TRP A 1 208 ? -3.139 -36.469 -3.74 1 85.44 208 TRP A C 1
ATOM 1732 O O . TRP A 1 208 ? -3.984 -35.75 -4.289 1 85.44 208 TRP A O 1
ATOM 1742 N N . TYR A 1 209 ? -2.012 -36 -3.387 1 87.69 209 TYR A N 1
ATOM 1743 C CA . TYR A 1 209 ? -1.619 -34.625 -3.67 1 87.69 209 TYR A CA 1
ATOM 1744 C C . TYR A 1 209 ? -1.664 -34.344 -5.168 1 87.69 209 TYR A C 1
ATOM 1746 O O . TYR A 1 209 ? -2.154 -33.312 -5.594 1 87.69 209 TYR A O 1
ATOM 1754 N N . GLU A 1 210 ? -1.182 -35.219 -5.895 1 86 210 GLU A N 1
ATOM 1755 C CA . GLU A 1 210 ? -1.177 -35.031 -7.344 1 86 210 GLU A CA 1
ATOM 1756 C C . GLU A 1 210 ? -2.596 -34.906 -7.887 1 86 210 GLU A C 1
ATOM 1758 O O . GLU A 1 210 ? -2.873 -34.062 -8.711 1 86 210 GLU A O 1
ATOM 1763 N N . THR A 1 211 ? -3.432 -35.781 -7.434 1 87.06 211 THR A N 1
ATOM 1764 C CA . THR A 1 211 ? -4.828 -35.75 -7.852 1 87.06 211 THR A CA 1
ATOM 1765 C C . THR A 1 211 ? -5.48 -34.438 -7.418 1 87.06 211 THR A C 1
ATOM 1767 O O . THR A 1 211 ? -6.25 -33.844 -8.172 1 87.06 211 THR A O 1
ATOM 1770 N N . PHE A 1 212 ? -5.18 -34.094 -6.215 1 87.25 212 PHE A N 1
ATOM 1771 C CA . PHE A 1 212 ? -5.707 -32.844 -5.664 1 87.25 212 PHE A CA 1
ATOM 1772 C C . PHE A 1 212 ? -5.289 -31.656 -6.52 1 87.25 212 PHE A C 1
ATOM 1774 O O . PHE A 1 212 ? -6.129 -30.828 -6.895 1 87.25 212 PHE A O 1
ATOM 1781 N N . PHE A 1 213 ? -4.043 -31.562 -6.852 1 85.44 213 PHE A N 1
ATOM 1782 C CA . PHE A 1 213 ? -3.527 -30.438 -7.621 1 85.44 213 PHE A CA 1
ATOM 1783 C C . PHE A 1 213 ? -4.094 -30.438 -9.039 1 85.44 213 PHE A C 1
ATOM 1785 O O . PHE A 1 213 ? -4.406 -29.391 -9.586 1 85.44 213 PHE A O 1
ATOM 1792 N N . GLU A 1 214 ? -4.199 -31.562 -9.586 1 83.62 214 GLU A N 1
ATOM 1793 C CA . GLU A 1 214 ? -4.762 -31.688 -10.93 1 83.62 214 GLU A CA 1
ATOM 1794 C C . GLU A 1 214 ? -6.215 -31.219 -10.961 1 83.62 214 GLU A C 1
ATOM 1796 O O . GLU A 1 214 ? -6.613 -30.484 -11.867 1 83.62 214 GLU A O 1
ATOM 1801 N N . LYS A 1 215 ? -6.945 -31.672 -10.031 1 84.06 215 LYS A N 1
ATOM 1802 C CA . LYS A 1 215 ? -8.344 -31.266 -9.945 1 84.06 215 LYS A CA 1
ATOM 1803 C C . LYS A 1 215 ? -8.477 -29.766 -9.711 1 84.06 215 LYS A C 1
ATOM 1805 O O . LYS A 1 215 ? -9.328 -29.109 -10.305 1 84.06 215 LYS A O 1
ATOM 1810 N N . TYR A 1 216 ? -7.648 -29.328 -8.82 1 82.88 216 TYR A N 1
ATOM 1811 C CA . TYR A 1 216 ? -7.645 -27.891 -8.531 1 82.88 216 TYR A CA 1
ATOM 1812 C C . TYR A 1 216 ? -7.363 -27.078 -9.789 1 82.88 216 TYR A C 1
ATOM 1814 O O . TYR A 1 216 ? -8.055 -26.094 -10.062 1 82.88 216 TYR A O 1
ATOM 1822 N N . GLU A 1 217 ? -6.387 -27.453 -10.547 1 77.94 217 GLU A N 1
ATOM 1823 C CA . GLU A 1 217 ? -6.02 -26.766 -11.781 1 77.94 217 GLU A CA 1
ATOM 1824 C C . GLU A 1 217 ? -7.141 -26.859 -12.812 1 77.94 217 GLU A C 1
ATOM 1826 O O . GLU A 1 217 ? -7.41 -25.875 -13.523 1 77.94 217 GLU A O 1
ATOM 1831 N N . MET A 1 218 ? -7.699 -27.984 -12.875 1 80.44 218 MET A N 1
ATOM 1832 C CA . MET A 1 218 ? -8.789 -28.188 -13.82 1 80.44 218 MET A CA 1
ATOM 1833 C C . MET A 1 218 ? -9.961 -27.266 -13.508 1 80.44 218 MET A C 1
ATOM 1835 O O . MET A 1 218 ? -10.508 -26.625 -14.406 1 80.44 218 MET A O 1
ATOM 1839 N N . LEU A 1 219 ? -10.273 -27.203 -12.266 1 77.56 219 LEU A N 1
ATOM 1840 C CA . LEU A 1 219 ? -11.406 -26.375 -11.852 1 77.56 219 LEU A CA 1
ATOM 1841 C C . LEU A 1 219 ? -11.086 -24.891 -11.984 1 77.56 219 LEU A C 1
ATOM 1843 O O . LEU A 1 219 ? -11.969 -24.094 -12.289 1 77.56 219 LEU A O 1
ATOM 1847 N N . ASN A 1 220 ? -9.812 -24.594 -11.781 1 72.81 220 ASN A N 1
ATOM 1848 C CA . ASN A 1 220 ? -9.383 -23.203 -11.898 1 72.81 220 ASN A CA 1
ATOM 1849 C C . ASN A 1 220 ? -9.367 -22.734 -13.352 1 72.81 220 ASN A C 1
ATOM 1851 O O . ASN A 1 220 ? -9.648 -21.578 -13.641 1 72.81 220 ASN A O 1
ATOM 1855 N N . ASN A 1 221 ? -8.93 -23.594 -14.266 1 67.31 221 ASN A N 1
ATOM 1856 C CA . ASN A 1 221 ? -8.852 -23.281 -15.688 1 67.31 221 ASN A CA 1
ATOM 1857 C C . ASN A 1 221 ? -10.234 -23.25 -16.328 1 67.31 221 ASN A C 1
ATOM 1859 O O . ASN A 1 221 ? -10.461 -22.5 -17.281 1 67.31 221 ASN A O 1
ATOM 1863 N N . THR A 1 222 ? -11.047 -24.297 -16.078 1 60.25 222 THR A N 1
ATOM 1864 C CA . THR A 1 222 ? -12.367 -24.375 -16.672 1 60.25 222 THR A CA 1
ATOM 1865 C C . THR A 1 222 ? -13.133 -23.078 -16.469 1 60.25 222 THR A C 1
ATOM 1867 O O . THR A 1 222 ? -13.945 -22.672 -17.297 1 60.25 222 THR A O 1
ATOM 1870 N N . ASN A 1 223 ? -13.094 -22.734 -15.398 1 53.25 223 ASN A N 1
ATOM 1871 C CA . ASN A 1 223 ? -13.883 -21.531 -15.188 1 53.25 223 ASN A CA 1
ATOM 1872 C C . ASN A 1 223 ? -13.242 -20.312 -15.867 1 53.25 223 ASN A C 1
ATOM 1874 O O . ASN A 1 223 ? -13.641 -19.172 -15.617 1 53.25 223 ASN A O 1
ATOM 1878 N N . ASN A 1 224 ? -12.641 -20.672 -17.109 1 52.62 224 ASN A N 1
ATOM 1879 C CA . ASN A 1 224 ? -12.055 -19.688 -18 1 52.62 224 ASN A CA 1
ATOM 1880 C C . ASN A 1 224 ? -11.352 -18.578 -17.234 1 52.62 224 ASN A C 1
ATOM 1882 O O . ASN A 1 224 ? -10.438 -17.922 -17.75 1 52.62 224 ASN A O 1
ATOM 1886 N N . ASN A 1 225 ? -12.18 -17.75 -16.188 1 51.5 225 ASN A N 1
ATOM 1887 C CA . ASN A 1 225 ? -11.977 -16.438 -15.602 1 51.5 225 ASN A CA 1
ATOM 1888 C C . ASN A 1 225 ? -10.969 -16.484 -14.453 1 51.5 225 ASN A C 1
ATOM 1890 O O . ASN A 1 225 ? -10.75 -17.547 -13.859 1 51.5 225 ASN A O 1
ATOM 1894 N N . ASN A 1 226 ? -9.867 -15.703 -14.453 1 57.91 226 ASN A N 1
ATOM 1895 C CA . ASN A 1 226 ? -8.898 -15.281 -13.445 1 57.91 226 ASN A CA 1
ATOM 1896 C C . ASN A 1 226 ? -9.43 -15.508 -12.031 1 57.91 226 ASN A C 1
ATOM 1898 O O . ASN A 1 226 ? -9.398 -14.602 -11.195 1 57.91 226 ASN A O 1
ATOM 1902 N N . ILE A 1 227 ? -10.109 -16.656 -11.789 1 55.22 227 ILE A N 1
ATOM 1903 C CA . ILE A 1 227 ? -10.758 -16.953 -10.516 1 55.22 227 ILE A CA 1
ATOM 1904 C C . ILE A 1 227 ? -9.719 -16.906 -9.398 1 55.22 227 ILE A C 1
ATOM 1906 O O . ILE A 1 227 ? -10.016 -16.484 -8.281 1 55.22 227 ILE A O 1
ATOM 1910 N N . MET A 1 228 ? -8.508 -17.375 -9.836 1 63.31 228 MET A N 1
ATOM 1911 C CA . MET A 1 228 ? -7.457 -17.422 -8.82 1 63.31 228 MET A CA 1
ATOM 1912 C C . MET A 1 228 ? -7.184 -16.031 -8.258 1 63.31 228 MET A C 1
ATOM 1914 O O . MET A 1 228 ? -6.434 -15.883 -7.285 1 63.31 228 MET A O 1
ATOM 1918 N N . LEU A 1 229 ? -8.086 -15.234 -8.828 1 79.06 229 LEU A N 1
ATOM 1919 C CA . LEU A 1 229 ? -7.797 -13.875 -8.391 1 79.06 229 LEU A CA 1
ATOM 1920 C C . LEU A 1 229 ? -8.852 -13.383 -7.406 1 79.06 229 LEU A C 1
ATOM 1922 O O . LEU A 1 229 ? -8.75 -12.273 -6.883 1 79.06 229 LEU A O 1
ATOM 1926 N N . SER A 1 230 ? -9.844 -14.359 -7.18 1 82.75 230 SER A N 1
ATOM 1927 C CA . SER A 1 230 ? -10.836 -14.062 -6.152 1 82.75 230 SER A CA 1
ATOM 1928 C C . SER A 1 230 ? -10.672 -14.969 -4.941 1 82.75 230 SER A C 1
ATOM 1930 O O . SER A 1 230 ? -10.891 -16.188 -5.035 1 82.75 230 SER A O 1
ATOM 1932 N N . PRO A 1 231 ? -10.375 -14.383 -3.82 1 83.56 231 PRO A N 1
ATOM 1933 C CA . PRO A 1 231 ? -10.117 -15.211 -2.641 1 83.56 231 PRO A CA 1
ATOM 1934 C C . PRO A 1 231 ? -11.273 -16.156 -2.316 1 83.56 231 PRO A C 1
ATOM 1936 O O . PRO A 1 231 ? -11.062 -17.344 -2.062 1 83.56 231 PRO A O 1
ATOM 1939 N N . SER A 1 232 ? -12.508 -15.633 -2.357 1 81.19 232 SER A N 1
ATOM 1940 C CA . SER A 1 232 ? -13.656 -16.453 -2.012 1 81.19 232 SER A CA 1
ATOM 1941 C C . SER A 1 232 ? -13.844 -17.594 -3.012 1 81.19 232 SER A C 1
ATOM 1943 O O . SER A 1 232 ? -14.133 -18.734 -2.625 1 81.19 232 SER A O 1
ATOM 1945 N N . LYS A 1 233 ? -13.641 -17.328 -4.25 1 81.5 233 LYS A N 1
ATOM 1946 C CA . LYS A 1 233 ? -13.797 -18.344 -5.285 1 81.5 233 LYS A CA 1
ATOM 1947 C C . LYS A 1 233 ? -12.695 -19.391 -5.199 1 81.5 233 LYS A C 1
ATOM 1949 O O . LYS A 1 233 ? -12.945 -20.594 -5.352 1 81.5 233 LYS A O 1
ATOM 1954 N N . SER A 1 234 ? -11.461 -18.938 -5.047 1 82.19 234 SER A N 1
ATOM 1955 C CA . SER A 1 234 ? -10.336 -19.844 -4.922 1 82.19 234 SER A CA 1
ATOM 1956 C C . SER A 1 234 ? -10.516 -20.797 -3.738 1 82.19 234 SER A C 1
ATOM 1958 O O . SER A 1 234 ? -10.266 -22 -3.85 1 82.19 234 SER A O 1
ATOM 1960 N N . ILE A 1 235 ? -10.953 -20.25 -2.65 1 79.38 235 ILE A N 1
ATOM 1961 C CA . ILE A 1 235 ? -11.164 -21.047 -1.447 1 79.38 235 ILE A CA 1
ATOM 1962 C C . ILE A 1 235 ? -12.297 -22.031 -1.682 1 79.38 235 ILE A C 1
ATOM 1964 O O . ILE A 1 235 ? -12.211 -23.203 -1.272 1 79.38 235 ILE A O 1
ATOM 1968 N N . SER A 1 236 ? -13.336 -21.578 -2.332 1 81.25 236 SER A N 1
ATOM 1969 C CA . SER A 1 236 ? -14.453 -22.469 -2.645 1 81.25 236 SER A CA 1
ATOM 1970 C C . SER A 1 236 ? -13.992 -23.656 -3.494 1 81.25 236 SER A C 1
ATOM 1972 O O . SER A 1 236 ? -14.43 -24.781 -3.281 1 81.25 236 SER A O 1
ATOM 1974 N N . ILE A 1 237 ? -13.133 -23.422 -4.391 1 83.56 237 ILE A N 1
ATOM 1975 C CA . ILE A 1 237 ? -12.609 -24.469 -5.258 1 83.56 237 ILE A CA 1
ATOM 1976 C C . ILE A 1 237 ? -11.766 -25.438 -4.441 1 83.56 237 ILE A C 1
ATOM 1978 O O . ILE A 1 237 ? -11.883 -26.656 -4.609 1 83.56 237 ILE A O 1
ATOM 1982 N N . ILE A 1 238 ? -10.922 -24.953 -3.586 1 83.25 238 ILE A N 1
ATOM 1983 C CA . ILE A 1 238 ? -10.078 -25.781 -2.738 1 83.25 238 ILE A CA 1
ATOM 1984 C C . ILE A 1 238 ? -10.953 -26.672 -1.861 1 83.25 238 ILE A C 1
ATOM 1986 O O . ILE A 1 238 ? -10.695 -27.875 -1.746 1 83.25 238 ILE A O 1
ATOM 1990 N N . ILE A 1 239 ? -12.023 -26.078 -1.329 1 80.88 239 ILE A N 1
ATOM 1991 C CA . ILE A 1 239 ? -12.938 -26.828 -0.463 1 80.88 239 ILE A CA 1
ATOM 1992 C C . ILE A 1 239 ? -13.641 -27.922 -1.27 1 80.88 239 ILE A C 1
ATOM 1994 O O . ILE A 1 239 ? -13.758 -29.047 -0.811 1 80.88 239 ILE A O 1
ATOM 1998 N N . LYS A 1 240 ? -14.039 -27.609 -2.422 1 82.75 240 LYS A N 1
ATOM 1999 C CA . LYS A 1 240 ? -14.688 -28.594 -3.297 1 82.75 240 LYS A CA 1
ATOM 2000 C C . LYS A 1 240 ? -13.758 -29.766 -3.598 1 82.75 240 LYS A C 1
ATOM 2002 O O . LYS A 1 240 ? -14.188 -30.922 -3.596 1 82.75 240 LYS A O 1
ATOM 2007 N N . CYS A 1 241 ? -12.508 -29.469 -3.844 1 83.19 241 CYS A N 1
ATOM 2008 C CA . CYS A 1 241 ? -11.531 -30.516 -4.125 1 83.19 241 CYS A CA 1
ATOM 2009 C C . CYS A 1 241 ? -11.312 -31.391 -2.902 1 83.19 241 CYS A C 1
ATOM 2011 O O . CYS A 1 241 ? -11.188 -32.625 -3.031 1 83.19 241 CYS A O 1
ATOM 2013 N N . LEU A 1 242 ? -11.352 -30.797 -1.713 1 79.62 242 LEU A N 1
ATOM 2014 C CA . LEU A 1 242 ? -11.117 -31.531 -0.475 1 79.62 242 LEU A CA 1
ATOM 2015 C C . LEU A 1 242 ? -12.32 -32.406 -0.127 1 79.62 242 LEU A C 1
ATOM 2017 O O . LEU A 1 242 ? -12.156 -33.531 0.356 1 79.62 242 LEU A O 1
ATOM 2021 N N . MET A 1 243 ? -13.531 -31.859 -0.299 1 77.12 243 MET A N 1
ATOM 2022 C CA . MET A 1 243 ? -14.758 -32.562 0.047 1 77.12 243 MET A CA 1
ATOM 2023 C C . MET A 1 243 ? -14.898 -33.844 -0.783 1 77.12 243 MET A C 1
ATOM 2025 O O . MET A 1 243 ? -15.375 -34.875 -0.285 1 77.12 243 MET A O 1
ATOM 2029 N N . GLU A 1 244 ? -14.484 -33.75 -1.956 1 73.5 244 GLU A N 1
ATOM 2030 C CA . GLU A 1 244 ? -14.578 -34.938 -2.822 1 73.5 244 GLU A CA 1
ATOM 2031 C C . GLU A 1 244 ? -13.695 -36.062 -2.309 1 73.5 244 GLU A C 1
ATOM 2033 O O . GLU A 1 244 ? -14.078 -37.219 -2.367 1 73.5 244 GLU A O 1
ATOM 2038 N N . PHE A 1 245 ? -12.633 -35.688 -1.677 1 68.75 245 PHE A N 1
ATOM 2039 C CA . PHE A 1 245 ? -11.711 -36.656 -1.14 1 68.75 245 PHE A CA 1
ATOM 2040 C C . PHE A 1 245 ? -12.195 -37.188 0.206 1 68.75 245 PHE A C 1
ATOM 2042 O O . PHE A 1 245 ? -12.047 -38.375 0.505 1 68.75 245 PHE A O 1
ATOM 2049 N N . TRP A 1 246 ? -12.852 -36.344 0.971 1 68.81 246 TRP A N 1
ATOM 2050 C CA . TRP A 1 246 ? -13.344 -36.719 2.291 1 68.81 246 TRP A CA 1
ATOM 2051 C C . TRP A 1 246 ? -14.523 -37.656 2.178 1 68.81 246 TRP A C 1
ATOM 2053 O O . TRP A 1 246 ? -14.711 -38.531 3.043 1 68.81 246 TRP A O 1
ATOM 2063 N N . SER A 1 247 ? -15.18 -37.438 1.117 1 66.56 247 SER A N 1
ATOM 2064 C CA . SER A 1 247 ? -16.266 -38.375 0.887 1 66.56 247 SER A CA 1
ATOM 2065 C C . SER A 1 247 ? -15.75 -39.812 0.785 1 66.56 247 SER A C 1
ATOM 2067 O O . SER A 1 247 ? -16.391 -40.75 1.293 1 66.56 247 SER A O 1
ATOM 2069 N N . ASP A 1 248 ? -14.57 -39.938 0.298 1 62.38 248 ASP A N 1
ATOM 2070 C CA . ASP A 1 248 ? -13.969 -41.25 0.217 1 62.38 248 ASP A CA 1
ATOM 2071 C C . ASP A 1 248 ? -13.633 -41.812 1.606 1 62.38 248 ASP A C 1
ATOM 2073 O O . ASP A 1 248 ? -13.742 -43 1.854 1 62.38 248 ASP A O 1
ATOM 2077 N N . TYR A 1 249 ? -13.273 -40.969 2.533 1 59.78 249 TYR A N 1
ATOM 2078 C CA . TYR A 1 249 ? -13.031 -41.312 3.93 1 59.78 249 TYR A CA 1
ATOM 2079 C C . TYR A 1 249 ? -14.297 -41.844 4.59 1 59.78 249 TYR A C 1
ATOM 2081 O O . TYR A 1 249 ? -14.273 -42.875 5.254 1 59.78 249 TYR A O 1
ATOM 2089 N N . ILE A 1 250 ? -15.289 -41.031 4.406 1 60.66 250 ILE A N 1
ATOM 2090 C CA . ILE A 1 250 ? -16.562 -41.344 5.051 1 60.66 250 ILE A CA 1
ATOM 2091 C C . ILE A 1 250 ? -17.016 -42.75 4.613 1 60.66 250 ILE A C 1
ATOM 2093 O O . ILE A 1 250 ? -17.562 -43.5 5.414 1 60.66 250 ILE A O 1
ATOM 2097 N N . ASN A 1 251 ? -16.641 -43 3.479 1 64.06 251 ASN A N 1
ATOM 2098 C CA . ASN A 1 251 ? -17.094 -44.312 2.99 1 64.06 251 ASN A CA 1
ATOM 2099 C C . ASN A 1 251 ? -16.234 -45.438 3.553 1 64.06 251 ASN A C 1
ATOM 2101 O O . ASN A 1 251 ? -16.438 -46.625 3.201 1 64.06 251 ASN A O 1
ATOM 2105 N N . GLY A 1 252 ? -15.344 -45.125 4.699 1 64.25 252 GLY A N 1
ATOM 2106 C CA . GLY A 1 252 ? -14.734 -46.125 5.555 1 64.25 252 GLY A CA 1
ATOM 2107 C C . GLY A 1 252 ? -13.414 -46.656 5.012 1 64.25 252 GLY A C 1
ATOM 2108 O O . GLY A 1 252 ? -12.953 -47.719 5.414 1 64.25 252 GLY A O 1
ATOM 2109 N N . THR A 1 253 ? -12.836 -45.969 4.145 1 65.25 253 THR A N 1
ATOM 2110 C CA . THR A 1 253 ? -11.672 -46.594 3.525 1 65.25 253 THR A CA 1
ATOM 2111 C C . THR A 1 253 ? -10.383 -46.094 4.16 1 65.25 253 THR A C 1
ATOM 2113 O O . THR A 1 253 ? -9.297 -46.562 3.848 1 65.25 253 THR A O 1
ATOM 2116 N N . TRP A 1 254 ? -10.547 -45.281 5.316 1 75.81 254 TRP A N 1
ATOM 2117 C CA . TRP A 1 254 ? -9.312 -44.688 5.797 1 75.81 254 TRP A CA 1
ATOM 2118 C C . TRP A 1 254 ? -8.719 -45.469 6.957 1 75.81 254 TRP A C 1
ATOM 2120 O O . TRP A 1 254 ? -9.445 -45.906 7.855 1 75.81 254 TRP A O 1
ATOM 2130 N N . SER A 1 255 ? -7.523 -45.844 6.832 1 79.94 255 SER A N 1
ATOM 2131 C CA . SER A 1 255 ? -6.762 -46.344 7.965 1 79.94 255 SER A CA 1
ATOM 2132 C C . SER A 1 255 ? -6.547 -45.281 9.031 1 79.94 255 SER A C 1
ATOM 2134 O O . SER A 1 255 ? -6.91 -44.125 8.828 1 79.94 255 SER A O 1
ATOM 2136 N N . GLU A 1 256 ? -6.125 -45.688 10.195 1 81.62 256 GLU A N 1
ATOM 2137 C CA . GLU A 1 256 ? -5.82 -44.719 11.266 1 81.62 256 GLU A CA 1
ATOM 2138 C C . GLU A 1 256 ? -4.793 -43.688 10.805 1 81.62 256 GLU A C 1
ATOM 2140 O O . GLU A 1 256 ? -4.898 -42.5 11.148 1 81.62 256 GLU A O 1
ATOM 2145 N N . CYS A 1 257 ? -3.852 -44.125 10.047 1 87.56 257 CYS A N 1
ATOM 2146 C CA . CYS A 1 257 ? -2.803 -43.25 9.57 1 87.56 257 CYS A CA 1
ATOM 2147 C C . CYS A 1 257 ? -3.354 -42.25 8.555 1 87.56 257 CYS A C 1
ATOM 2149 O O . CYS A 1 257 ? -2.926 -41.094 8.508 1 87.56 257 CYS A O 1
ATOM 2151 N N . ASP A 1 258 ? -4.383 -42.688 7.805 1 82.88 258 ASP A N 1
ATOM 2152 C CA . ASP A 1 258 ? -5.062 -41.812 6.871 1 82.88 258 ASP A CA 1
ATOM 2153 C C . ASP A 1 258 ? -5.809 -40.688 7.617 1 82.88 258 ASP A C 1
ATOM 2155 O O . ASP A 1 258 ? -5.766 -39.531 7.215 1 82.88 258 ASP A O 1
ATOM 2159 N N . TYR A 1 259 ? -6.41 -41.156 8.68 1 80.88 259 TYR A N 1
ATOM 2160 C CA . TYR A 1 259 ? -7.164 -40.188 9.477 1 80.88 259 TYR A CA 1
ATOM 2161 C C . TYR A 1 259 ? -6.238 -39.125 10.07 1 80.88 259 TYR A C 1
ATOM 2163 O O . TYR A 1 259 ? -6.555 -37.938 10.039 1 80.88 259 TYR A O 1
ATOM 2171 N N . ARG A 1 260 ? -5.125 -39.531 10.578 1 83.88 260 ARG A N 1
ATOM 2172 C CA . ARG A 1 260 ? -4.156 -38.594 11.156 1 83.88 260 ARG A CA 1
ATOM 2173 C C . ARG A 1 260 ? -3.605 -37.656 10.102 1 83.88 260 ARG A C 1
ATOM 2175 O O . ARG A 1 260 ? -3.373 -36.469 10.375 1 83.88 260 ARG A O 1
ATOM 2182 N N . PHE A 1 261 ? -3.482 -38.156 8.945 1 86.44 261 PHE A N 1
ATOM 2183 C CA . PHE A 1 261 ? -2.936 -37.344 7.871 1 86.44 261 PHE A CA 1
ATOM 2184 C C . PHE A 1 261 ? -3.947 -36.281 7.43 1 86.44 261 PHE A C 1
ATOM 2186 O O . PHE A 1 261 ? -3.633 -35.094 7.379 1 86.44 261 PHE A O 1
ATOM 2193 N N . PHE A 1 262 ? -5.168 -36.719 7.168 1 80.5 262 PHE A N 1
ATOM 2194 C CA . PHE A 1 262 ? -6.137 -35.812 6.527 1 80.5 262 PHE A CA 1
ATOM 2195 C C . PHE A 1 262 ? -6.801 -34.906 7.551 1 80.5 262 PHE A C 1
ATOM 2197 O O . PHE A 1 262 ? -7.109 -33.75 7.254 1 80.5 262 PHE A O 1
ATOM 2204 N N . ASN A 1 263 ? -6.957 -35.438 8.688 1 77.19 263 ASN A N 1
ATOM 2205 C CA . ASN A 1 263 ? -7.703 -34.656 9.672 1 77.19 263 ASN A CA 1
ATOM 2206 C C . ASN A 1 263 ? -6.781 -33.781 10.523 1 77.19 263 ASN A C 1
ATOM 2208 O O . ASN A 1 263 ? -7.164 -32.688 10.945 1 77.19 263 ASN A O 1
ATOM 2212 N N . ASP A 1 264 ? -5.605 -34.25 10.719 1 82.56 264 ASP A N 1
ATOM 2213 C CA . ASP A 1 264 ? -4.727 -33.5 11.625 1 82.56 264 ASP A CA 1
ATOM 2214 C C . ASP A 1 264 ? -3.617 -32.781 10.859 1 82.56 264 ASP A C 1
ATOM 2216 O O . ASP A 1 264 ? -3.555 -31.562 10.859 1 82.56 264 ASP A O 1
ATOM 2220 N N . TYR A 1 265 ? -2.854 -33.625 10.18 1 86.25 265 TYR A N 1
ATOM 2221 C CA . TYR A 1 265 ? -1.653 -33.062 9.547 1 86.25 265 TYR A CA 1
ATOM 2222 C C . TYR A 1 265 ? -2.014 -32.094 8.445 1 86.25 265 TYR A C 1
ATOM 2224 O O . TYR A 1 265 ? -1.514 -30.953 8.43 1 86.25 265 TYR A O 1
ATOM 2232 N N . LEU A 1 266 ? -2.908 -32.5 7.59 1 84.25 266 LEU A N 1
ATOM 2233 C CA . LEU A 1 266 ? -3.271 -31.656 6.457 1 84.25 266 LEU A CA 1
ATOM 2234 C C . LEU A 1 266 ? -3.953 -30.391 6.93 1 84.25 266 LEU A C 1
ATOM 2236 O O . LEU A 1 266 ? -3.693 -29.297 6.398 1 84.25 266 LEU A O 1
ATOM 2240 N N . ALA A 1 267 ? -4.781 -30.516 7.91 1 78.75 267 ALA A N 1
ATOM 2241 C CA . ALA A 1 267 ? -5.461 -29.344 8.469 1 78.75 267 ALA A CA 1
ATOM 2242 C C . ALA A 1 267 ? -4.457 -28.344 9.023 1 78.75 267 ALA A C 1
ATOM 2244 O O . ALA A 1 267 ? -4.578 -27.141 8.781 1 78.75 267 ALA A O 1
ATOM 2245 N N . GLU A 1 268 ? -3.488 -28.828 9.695 1 83.75 268 GLU A N 1
ATOM 2246 C CA . GLU A 1 268 ? -2.449 -27.969 10.258 1 83.75 268 GLU A CA 1
ATOM 2247 C C . GLU A 1 268 ? -1.63 -27.297 9.156 1 83.75 268 GLU A C 1
ATOM 2249 O O . GLU A 1 268 ? -1.259 -26.141 9.273 1 83.75 268 GLU A O 1
ATOM 2254 N N . GLN A 1 269 ? -1.347 -28.047 8.102 1 85.12 269 GLN A N 1
ATOM 2255 C CA . GLN A 1 269 ? -0.578 -27.5 6.984 1 85.12 269 GLN A CA 1
ATOM 2256 C C . GLN A 1 269 ? -1.349 -26.391 6.273 1 85.12 269 GLN A C 1
ATOM 2258 O O . GLN A 1 269 ? -0.762 -25.391 5.852 1 85.12 269 GLN A O 1
ATOM 2263 N N . PHE A 1 270 ? -2.664 -26.594 6.199 1 82.94 270 PHE A N 1
ATOM 2264 C CA . PHE A 1 270 ? -3.496 -25.594 5.531 1 82.94 270 PHE A CA 1
ATOM 2265 C C . PHE A 1 270 ? -3.557 -24.312 6.344 1 82.94 270 PHE A C 1
ATOM 2267 O O . PHE A 1 270 ? -3.453 -23.219 5.789 1 82.94 270 PHE A O 1
ATOM 2274 N N . VAL A 1 271 ? -3.633 -24.438 7.613 1 81.12 271 VAL A N 1
ATOM 2275 C CA . VAL A 1 271 ? -3.66 -23.266 8.492 1 81.12 271 VAL A CA 1
ATOM 2276 C C . VAL A 1 271 ? -2.322 -22.531 8.414 1 81.12 271 VAL A C 1
ATOM 2278 O O . VAL A 1 271 ? -2.287 -21.312 8.328 1 81.12 271 VAL A O 1
ATOM 2281 N N . SER A 1 272 ? -1.284 -23.266 8.398 1 83 272 SER A N 1
ATOM 2282 C CA . SER A 1 272 ? 0.051 -22.688 8.352 1 83 272 SER A CA 1
ATOM 2283 C C . SER A 1 272 ? 0.312 -22.016 7.012 1 83 272 SER A C 1
ATOM 2285 O O . SER A 1 272 ? 0.94 -20.953 6.957 1 83 272 SER A O 1
ATOM 2287 N N . HIS A 1 273 ? -0.201 -22.625 5.98 1 84.75 273 HIS A N 1
ATOM 2288 C CA . HIS A 1 273 ? 0.087 -22.172 4.629 1 84.75 273 HIS A CA 1
ATOM 2289 C C . HIS A 1 273 ? -0.787 -20.969 4.254 1 84.75 273 HIS A C 1
ATOM 2291 O O . HIS A 1 273 ? -0.311 -20.016 3.631 1 84.75 273 HIS A O 1
ATOM 2297 N N . PHE A 1 274 ? -2.02 -21 4.688 1 80.38 274 PHE A N 1
ATOM 2298 C CA . PHE A 1 274 ? -2.963 -19.984 4.25 1 80.38 274 PHE A CA 1
ATOM 2299 C C . PHE A 1 274 ? -3.162 -18.922 5.332 1 80.38 274 PHE A C 1
ATOM 2301 O O . PHE A 1 274 ? -3.658 -17.828 5.055 1 80.38 274 PHE A O 1
ATOM 2308 N N . GLY A 1 275 ? -2.76 -19.234 6.539 1 74.25 275 GLY A N 1
ATOM 2309 C CA . GLY A 1 275 ? -2.943 -18.297 7.633 1 74.25 275 GLY A CA 1
ATOM 2310 C C . GLY A 1 275 ? -4.395 -17.922 7.855 1 74.25 275 GLY A C 1
ATOM 2311 O O . GLY A 1 275 ? -5.254 -18.797 8.008 1 74.25 275 GLY A O 1
ATOM 2312 N N . ASN A 1 276 ? -4.723 -16.562 7.84 1 62.94 276 ASN A N 1
ATOM 2313 C CA . ASN A 1 276 ? -6.062 -16.062 8.141 1 62.94 276 ASN A CA 1
ATOM 2314 C C . ASN A 1 276 ? -7.031 -16.328 6.988 1 62.94 276 ASN A C 1
ATOM 2316 O O . ASN A 1 276 ? -8.234 -16.094 7.113 1 62.94 276 ASN A O 1
ATOM 2320 N N . PHE A 1 277 ? -6.523 -16.875 5.898 1 65.81 277 PHE A N 1
ATOM 2321 C CA . PHE A 1 277 ? -7.379 -17.172 4.758 1 65.81 277 PHE A CA 1
ATOM 2322 C C . PHE A 1 277 ? -7.562 -18.688 4.609 1 65.81 277 PHE A C 1
ATOM 2324 O O . PHE A 1 277 ? -7.98 -19.156 3.553 1 65.81 277 PHE A O 1
ATOM 2331 N N . GLU A 1 278 ? -7.449 -19.328 5.656 1 64.06 278 GLU A N 1
ATOM 2332 C CA . GLU A 1 278 ? -7.465 -20.781 5.605 1 64.06 278 GLU A CA 1
ATOM 2333 C C . GLU A 1 278 ? -8.836 -21.312 5.188 1 64.06 278 GLU A C 1
ATOM 2335 O O . GLU A 1 278 ? -9.852 -20.953 5.789 1 64.06 278 GLU A O 1
ATOM 2340 N N . PRO A 1 279 ? -8.914 -22.078 4.098 1 53.72 279 PRO A N 1
ATOM 2341 C CA . PRO A 1 279 ? -10.156 -22.547 3.486 1 53.72 279 PRO A CA 1
ATOM 2342 C C . PRO A 1 279 ? -11.023 -23.344 4.453 1 53.72 279 PRO A C 1
ATOM 2344 O O . PRO A 1 279 ? -12.25 -23.266 4.398 1 53.72 279 PRO A O 1
ATOM 2347 N N . LEU A 1 280 ? -10.406 -24.125 5.227 1 55.72 280 LEU A N 1
ATOM 2348 C CA . LEU A 1 280 ? -11.203 -25.016 6.051 1 55.72 280 LEU A CA 1
ATOM 2349 C C . LEU A 1 280 ? -11.953 -24.25 7.129 1 55.72 280 LEU A C 1
ATOM 2351 O O . LEU A 1 280 ? -13.039 -24.656 7.551 1 55.72 280 LEU A O 1
ATOM 2355 N N . LYS A 1 281 ? -11.375 -23.219 7.574 1 53.5 281 LYS A N 1
ATOM 2356 C CA . LYS A 1 281 ? -12.117 -22.312 8.445 1 53.5 281 LYS A CA 1
ATOM 2357 C C . LYS A 1 281 ? -13.164 -21.516 7.668 1 53.5 281 LYS A C 1
ATOM 2359 O O . LYS A 1 281 ? -14.203 -21.156 8.219 1 53.5 281 LYS A O 1
ATOM 2364 N N . TYR A 1 282 ? -12.906 -21.328 6.43 1 49.12 282 TYR A N 1
ATOM 2365 C CA . TYR A 1 282 ? -13.812 -20.625 5.531 1 49.12 282 TYR A CA 1
ATOM 2366 C C . TYR A 1 282 ? -15.125 -21.375 5.387 1 49.12 282 TYR A C 1
ATOM 2368 O O . TYR A 1 282 ? -16.203 -20.766 5.328 1 49.12 282 TYR A O 1
ATOM 2376 N N . GLU A 1 283 ? -15.102 -22.672 5.207 1 47 283 GLU A N 1
ATOM 2377 C CA . GLU A 1 283 ? -16.312 -23.484 5.059 1 47 283 GLU A CA 1
ATOM 2378 C C . GLU A 1 283 ? -17.203 -23.344 6.281 1 47 283 GLU A C 1
ATOM 2380 O O . GLU A 1 283 ? -18.438 -23.312 6.152 1 47 283 GLU A O 1
ATOM 2385 N N . LYS A 1 284 ? -16.625 -23.453 7.359 1 43.91 284 LYS A N 1
ATOM 2386 C CA . LYS A 1 284 ? -17.453 -23.328 8.555 1 43.91 284 LYS A CA 1
ATOM 2387 C C . LYS A 1 284 ? -18.109 -21.953 8.641 1 43.91 284 LYS A C 1
ATOM 2389 O O . LYS A 1 284 ? -19.219 -21.828 9.164 1 43.91 284 LYS A O 1
ATOM 2394 N N . SER A 1 285 ? -17.422 -20.922 8 1 42.28 285 SER A N 1
ATOM 2395 C CA . SER A 1 285 ? -17.828 -19.531 8.141 1 42.28 285 SER A CA 1
ATOM 2396 C C . SER A 1 285 ? -18.766 -19.109 7.008 1 42.28 285 SER A C 1
ATOM 2398 O O . SER A 1 285 ? -19.172 -17.953 6.922 1 42.28 285 SER A O 1
ATOM 2400 N N . LYS A 1 286 ? -18.953 -19.656 5.805 1 45.19 286 LYS A N 1
ATOM 2401 C CA . LYS A 1 286 ? -19.938 -19.234 4.809 1 45.19 286 LYS A CA 1
ATOM 2402 C C . LYS A 1 286 ? -21.219 -18.75 5.473 1 45.19 286 LYS A C 1
ATOM 2404 O O . LYS A 1 286 ? -22.016 -18.031 4.852 1 45.19 286 LYS A O 1
ATOM 2409 N N . LYS A 1 287 ? -21.625 -19.406 6.422 1 39 287 LYS A N 1
ATOM 2410 C CA . LYS A 1 287 ? -22.812 -18.875 7.078 1 39 287 LYS A CA 1
ATOM 2411 C C . LYS A 1 287 ? -22.5 -17.547 7.781 1 39 287 LYS A C 1
ATOM 2413 O O . LYS A 1 287 ? -23.406 -16.797 8.141 1 39 287 LYS A O 1
ATOM 2418 N N . ASP A 1 288 ? -21.297 -17.234 8.375 1 36.56 288 ASP A N 1
ATOM 2419 C CA . ASP A 1 288 ? -20.953 -16 9.078 1 36.56 288 ASP A CA 1
ATOM 2420 C C . ASP A 1 288 ? -20.078 -15.102 8.211 1 36.56 288 ASP A C 1
ATOM 2422 O O . ASP A 1 288 ? -19.078 -15.547 7.652 1 36.56 288 ASP A O 1
ATOM 2426 N N . ALA A 1 289 ? -20.453 -14 7.508 1 37.28 289 ALA A N 1
ATOM 2427 C CA . ALA A 1 289 ? -19.812 -12.883 6.832 1 37.28 289 ALA A CA 1
ATOM 2428 C C . ALA A 1 289 ? -18.422 -12.633 7.402 1 37.28 289 ALA A C 1
ATOM 2430 O O . ALA A 1 289 ? -17.703 -11.727 6.945 1 37.28 289 ALA A O 1
ATOM 2431 N N . GLU A 1 290 ? -18.031 -13.188 8.352 1 38.97 290 GLU A N 1
ATOM 2432 C CA . GLU A 1 290 ? -16.875 -12.812 9.164 1 38.97 290 GLU A CA 1
ATOM 2433 C C . GLU A 1 290 ? -15.57 -13.188 8.469 1 38.97 290 GLU A C 1
ATOM 2435 O O . GLU A 1 290 ? -14.508 -12.68 8.828 1 38.97 290 GLU A O 1
ATOM 2440 N N . HIS A 1 291 ? -15.469 -14.133 7.641 1 43.09 291 HIS A N 1
ATOM 2441 C CA . HIS A 1 291 ? -14.164 -14.727 7.395 1 43.09 291 HIS A CA 1
ATOM 2442 C C . HIS A 1 291 ? -13.508 -14.133 6.152 1 43.09 291 HIS A C 1
ATOM 2444 O O . HIS A 1 291 ? -12.586 -14.719 5.59 1 43.09 291 HIS A O 1
ATOM 2450 N N . TYR A 1 292 ? -14.148 -13.32 5.48 1 48.53 292 TYR A N 1
ATOM 2451 C CA . TYR A 1 292 ? -13.422 -12.672 4.402 1 48.53 292 TYR A CA 1
ATOM 2452 C C . TYR A 1 292 ? -12.227 -11.891 4.941 1 48.53 292 TYR A C 1
ATOM 2454 O O . TYR A 1 292 ? -12.25 -11.43 6.086 1 48.53 292 TYR A O 1
ATOM 2462 N N . MET A 1 293 ? -11.18 -12.242 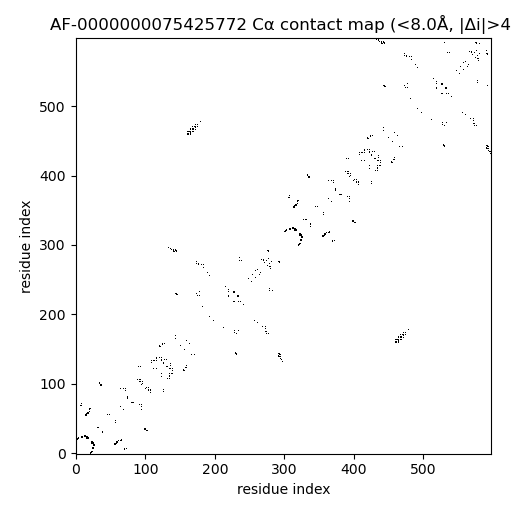4.184 1 51.66 293 MET A N 1
ATOM 2463 C CA . MET A 1 293 ? -10.008 -11.422 4.5 1 51.66 293 MET A CA 1
ATOM 2464 C C . MET A 1 293 ? -10.398 -9.953 4.637 1 51.66 293 MET A C 1
ATOM 2466 O O . MET A 1 293 ? -11.234 -9.461 3.873 1 51.66 293 MET A O 1
ATOM 2470 N N . PHE A 1 294 ? -10.383 -9.547 5.805 1 53.62 294 PHE A N 1
ATOM 2471 C CA . PHE A 1 294 ? -10.641 -8.125 5.984 1 53.62 294 PHE A CA 1
ATOM 2472 C C . PHE A 1 294 ? -9.367 -7.395 6.402 1 53.62 294 PHE A C 1
ATOM 2474 O O . PHE A 1 294 ? -8.359 -8.031 6.723 1 53.62 294 PHE A O 1
ATOM 2481 N N . ILE A 1 295 ? -9.281 -6.25 5.918 1 56.75 295 ILE A N 1
ATOM 2482 C CA . ILE A 1 295 ? -8.219 -5.375 6.418 1 56.75 295 ILE A CA 1
ATOM 2483 C C . ILE A 1 295 ? -8.703 -4.648 7.672 1 56.75 295 ILE A C 1
ATOM 2485 O O . ILE A 1 295 ? -9.898 -4.352 7.805 1 56.75 295 ILE A O 1
ATOM 2489 N N . GLU A 1 296 ? -7.934 -4.82 8.75 1 55.5 296 GLU A N 1
ATOM 2490 C CA . GLU A 1 296 ? -8.273 -4.051 9.945 1 55.5 296 GLU A CA 1
ATOM 2491 C C . GLU A 1 296 ? -7.383 -2.816 10.078 1 55.5 296 GLU A C 1
ATOM 2493 O O . GLU A 1 296 ? -6.223 -2.834 9.664 1 55.5 296 GLU A O 1
ATOM 2498 N N . LEU A 1 297 ? -8.008 -1.63 10.117 1 49.53 297 LEU A N 1
ATOM 2499 C CA . LEU A 1 297 ? -7.242 -0.426 10.43 1 49.53 297 LEU A CA 1
ATOM 2500 C C . LEU A 1 297 ? -6.414 -0.618 11.695 1 49.53 297 LEU A C 1
ATOM 2502 O O . LEU A 1 297 ? -6.93 -1.095 12.711 1 49.53 297 LEU A O 1
ATOM 2506 N N . LYS A 1 298 ? -5.211 -1.079 11.508 1 44 298 LYS A N 1
ATOM 2507 C CA . LYS A 1 298 ? -4.398 -1.111 12.719 1 44 298 LYS A CA 1
ATOM 2508 C C . LYS A 1 298 ? -4.227 0.287 13.305 1 44 298 LYS A C 1
ATOM 2510 O O . LYS A 1 298 ? -3.961 1.244 12.578 1 44 298 LYS A O 1
ATOM 2515 N N . ASP A 1 299 ? -4.801 0.558 14.445 1 37.69 299 ASP A N 1
ATOM 2516 C CA . ASP A 1 299 ? -4.559 1.773 15.219 1 37.69 299 ASP A CA 1
ATOM 2517 C C . ASP A 1 299 ? -3.064 2.045 15.359 1 37.69 299 ASP A C 1
ATOM 2519 O O . ASP A 1 299 ? -2.264 1.109 15.438 1 37.69 299 ASP A O 1
ATOM 2523 N N . MET B 1 1 ? 24.922 22.531 35.156 1 61.19 1 MET B N 1
ATOM 2524 C CA . MET B 1 1 ? 25.984 23.141 34.375 1 61.19 1 MET B CA 1
ATOM 2525 C C . MET B 1 1 ? 26.312 22.281 33.156 1 61.19 1 MET B C 1
ATOM 2527 O O . MET B 1 1 ? 26.531 21.078 33.281 1 61.19 1 MET B O 1
ATOM 2531 N N . SER B 1 2 ? 26.078 22.703 32 1 76.62 2 SER B N 1
ATOM 2532 C CA . SER B 1 2 ? 26.359 21.922 30.797 1 76.62 2 SER B CA 1
ATOM 2533 C C . SER B 1 2 ? 27.859 21.734 30.594 1 76.62 2 SER B C 1
ATOM 2535 O O . SER B 1 2 ? 28.656 22.609 30.969 1 76.62 2 SER B O 1
ATOM 2537 N N . GLN B 1 3 ? 28.234 20.469 30.391 1 91.38 3 GLN B N 1
ATOM 2538 C CA . GLN B 1 3 ? 29.625 20.172 30.078 1 91.38 3 GLN B CA 1
ATOM 2539 C C . GLN B 1 3 ? 30.031 20.703 28.703 1 91.38 3 GLN B C 1
ATOM 2541 O O . GLN B 1 3 ? 29.25 20.594 27.75 1 91.38 3 GLN B O 1
ATOM 2546 N N . LYS B 1 4 ? 31.219 21.359 28.672 1 93.38 4 LYS B N 1
ATOM 2547 C CA . LYS B 1 4 ? 31.719 21.875 27.406 1 93.38 4 LYS B CA 1
ATOM 2548 C C . LYS B 1 4 ? 32.156 20.75 26.484 1 93.38 4 LYS B C 1
ATOM 2550 O O . LYS B 1 4 ? 32.75 19.766 26.938 1 93.38 4 LYS B O 1
ATOM 2555 N N . SER B 1 5 ? 31.781 20.891 25.25 1 93.38 5 SER B N 1
ATOM 2556 C CA . SER B 1 5 ? 32.25 19.906 24.266 1 93.38 5 SER B CA 1
ATOM 2557 C C . SER B 1 5 ? 33.75 19.953 24.125 1 93.38 5 SER B C 1
ATOM 2559 O O . SER B 1 5 ? 34.344 21.031 24.062 1 93.38 5 SER B O 1
ATOM 2561 N N . SER B 1 6 ? 34.312 18.812 24.125 1 89.69 6 SER B N 1
ATOM 2562 C CA . SER B 1 6 ? 35.781 18.734 23.984 1 89.69 6 SER B CA 1
ATOM 2563 C C . SER B 1 6 ? 36.219 19.031 22.562 1 89.69 6 SER B C 1
ATOM 2565 O O . SER B 1 6 ? 37.344 19.484 22.328 1 89.69 6 SER B O 1
ATOM 2567 N N . LEU B 1 7 ? 35.344 18.922 21.625 1 90.5 7 LEU B N 1
ATOM 2568 C CA . LEU B 1 7 ? 35.75 19.016 20.219 1 90.5 7 LEU B CA 1
ATOM 2569 C C . LEU B 1 7 ? 35.281 20.328 19.625 1 90.5 7 LEU B C 1
ATOM 2571 O O . LEU B 1 7 ? 35.969 20.906 18.766 1 90.5 7 LEU B O 1
ATOM 2575 N N . HIS B 1 8 ? 34.062 20.844 20.094 1 93.81 8 HIS B N 1
ATOM 2576 C CA . HIS B 1 8 ? 33.469 21.969 19.375 1 93.81 8 HIS B CA 1
ATOM 2577 C C . HIS B 1 8 ? 33.125 23.109 20.344 1 93.81 8 HIS B C 1
ATOM 2579 O O . HIS B 1 8 ? 31.984 23.609 20.312 1 93.81 8 HIS B O 1
ATOM 2585 N N . TYR B 1 9 ? 34.031 23.344 21.172 1 94.56 9 TYR B N 1
ATOM 2586 C CA . TYR B 1 9 ? 33.938 24.547 22 1 94.56 9 TYR B CA 1
ATOM 2587 C C . TYR B 1 9 ? 35.062 25.516 21.656 1 94.56 9 TYR B C 1
ATOM 2589 O O . TYR B 1 9 ? 36.156 25.453 22.234 1 94.56 9 TYR B O 1
ATOM 2597 N N . TYR B 1 10 ? 34.719 26.453 20.828 1 92.5 10 TYR B N 1
ATOM 2598 C CA . TYR B 1 10 ? 35.719 27.359 20.281 1 92.5 10 TYR B CA 1
ATOM 2599 C C . TYR B 1 10 ? 35.781 28.641 21.078 1 92.5 10 TYR B C 1
ATOM 2601 O O . TYR B 1 10 ? 34.75 29.266 21.344 1 92.5 10 TYR B O 1
ATOM 2609 N N . GLU B 1 11 ? 36.875 29.094 21.391 1 91.75 11 GLU B N 1
ATOM 2610 C CA . GLU B 1 11 ? 37.062 30.312 22.188 1 91.75 11 GLU B CA 1
ATOM 2611 C C . GLU B 1 11 ? 36.562 31.547 21.453 1 91.75 11 GLU B C 1
ATOM 2613 O O . GLU B 1 11 ? 36.094 32.5 22.078 1 91.75 11 GLU B O 1
ATOM 2618 N N . ASP B 1 12 ? 36.656 31.453 20.203 1 92.25 12 ASP B N 1
ATOM 2619 C CA . ASP B 1 12 ? 36.25 32.594 19.406 1 92.25 12 ASP B CA 1
ATOM 2620 C C . ASP B 1 12 ? 34.812 32.438 18.891 1 92.25 12 ASP B C 1
ATOM 2622 O O . ASP B 1 12 ? 34.406 33.188 18 1 92.25 12 ASP B O 1
ATOM 2626 N N . GLY B 1 13 ? 34.125 31.469 19.438 1 93.31 13 GLY B N 1
ATOM 2627 C CA . GLY B 1 13 ? 32.719 31.297 19.062 1 93.31 13 GLY B CA 1
ATOM 2628 C C . GLY B 1 13 ? 31.828 32.438 19.531 1 93.31 13 GLY B C 1
ATOM 2629 O O . GLY B 1 13 ? 32.219 33.188 20.422 1 93.31 13 GLY B O 1
ATOM 2630 N N . ASP B 1 14 ? 30.656 32.562 18.953 1 92.06 14 ASP B N 1
ATOM 2631 C CA . ASP B 1 14 ? 29.797 33.688 19.281 1 92.06 14 ASP B CA 1
ATOM 2632 C C . ASP B 1 14 ? 28.375 33.219 19.609 1 92.06 14 ASP B C 1
ATOM 2634 O O . ASP B 1 14 ? 27.469 34.031 19.797 1 92.06 14 ASP B O 1
ATOM 2638 N N . VAL B 1 15 ? 28.219 31.938 19.672 1 92.75 15 VAL B N 1
ATOM 2639 C CA . VAL B 1 15 ? 26.938 31.375 20.094 1 92.75 15 VAL B CA 1
ATOM 2640 C C . VAL B 1 15 ? 27.156 30.047 20.797 1 92.75 15 VAL B C 1
ATOM 2642 O O . VAL B 1 15 ? 28.062 29.281 20.438 1 92.75 15 VAL B O 1
ATOM 2645 N N . ILE B 1 16 ? 26.391 29.797 21.781 1 93.44 16 ILE B N 1
ATOM 2646 C CA . ILE B 1 16 ? 26.469 28.531 22.5 1 93.44 16 ILE B CA 1
ATOM 2647 C C . ILE B 1 16 ? 25.203 27.719 22.281 1 93.44 16 ILE B C 1
ATOM 2649 O O . ILE B 1 16 ? 24.094 28.188 22.578 1 93.44 16 ILE B O 1
ATOM 2653 N N . LEU B 1 17 ? 25.375 26.562 21.688 1 94.62 17 LEU B N 1
ATOM 2654 C CA . LEU B 1 17 ? 24.266 25.625 21.547 1 94.62 17 LEU B CA 1
ATOM 2655 C C . LEU B 1 17 ? 24.344 24.531 22.609 1 94.62 17 LEU B C 1
ATOM 2657 O O . LEU B 1 17 ? 25.375 23.906 22.797 1 94.62 17 LEU B O 1
ATOM 2661 N N . ILE B 1 18 ? 23.25 24.422 23.312 1 95.19 18 ILE B N 1
ATOM 2662 C CA . ILE B 1 18 ? 23.203 23.422 24.375 1 95.19 18 ILE B CA 1
ATOM 2663 C C . ILE B 1 18 ? 22.375 22.219 23.922 1 95.19 18 ILE B C 1
ATOM 2665 O O . ILE B 1 18 ? 21.203 22.359 23.594 1 95.19 18 ILE B O 1
ATOM 2669 N N . VAL B 1 19 ? 22.953 21.109 23.828 1 95.75 19 VAL B N 1
ATOM 2670 C CA . VAL B 1 19 ? 22.312 19.844 23.484 1 95.75 19 VAL B CA 1
ATOM 2671 C C . VAL B 1 19 ? 22.438 18.859 24.641 1 95.75 19 VAL B C 1
ATOM 2673 O O . VAL B 1 19 ? 23.547 18.391 24.938 1 95.75 19 VAL B O 1
ATOM 2676 N N . GLN B 1 20 ? 21.297 18.562 25.188 1 94.81 20 GLN B N 1
ATOM 2677 C CA . GLN B 1 20 ? 21.297 17.766 26.406 1 94.81 20 GLN B CA 1
ATOM 2678 C C . GLN B 1 20 ? 22.188 18.375 27.469 1 94.81 20 GLN B C 1
ATOM 2680 O O . GLN B 1 20 ? 21.922 19.5 27.938 1 94.81 20 GLN B O 1
ATOM 2685 N N . ASP B 1 21 ? 23.281 17.75 27.812 1 93 21 ASP B N 1
ATOM 2686 C CA . ASP B 1 21 ? 24.141 18.25 28.891 1 93 21 ASP B CA 1
ATOM 2687 C C . ASP B 1 21 ? 25.453 18.781 28.359 1 93 21 ASP B C 1
ATOM 2689 O O . ASP B 1 21 ? 26.422 18.953 29.109 1 93 21 ASP B O 1
ATOM 2693 N N . THR B 1 22 ? 25.516 19.047 27.094 1 96.38 22 THR B N 1
ATOM 2694 C CA . THR B 1 22 ? 26.766 19.484 26.469 1 96.38 22 THR B CA 1
ATOM 2695 C C . THR B 1 22 ? 26.594 20.844 25.812 1 96.38 22 THR B C 1
ATOM 2697 O O . THR B 1 22 ? 25.609 21.078 25.094 1 96.38 22 THR B O 1
ATOM 2700 N N . ALA B 1 23 ? 27.562 21.703 26.062 1 96.31 23 ALA B N 1
ATOM 2701 C CA . ALA B 1 23 ? 27.562 23.031 25.453 1 96.31 23 ALA B CA 1
ATOM 2702 C C . ALA B 1 23 ? 28.547 23.109 24.297 1 96.31 23 ALA B C 1
ATOM 2704 O O . ALA B 1 23 ? 29.703 22.688 24.422 1 96.31 23 ALA B O 1
ATOM 2705 N N . PHE B 1 24 ? 28.047 23.578 23.188 1 96.19 24 PHE B N 1
ATOM 2706 C CA . PHE B 1 24 ? 28.875 23.797 22 1 96.19 24 PHE B CA 1
ATOM 2707 C C . PHE B 1 24 ? 29 25.297 21.703 1 96.19 24 PHE B C 1
ATOM 2709 O O . PHE B 1 24 ? 28 25.984 21.469 1 96.19 24 PHE B O 1
ATOM 2716 N N . CYS B 1 25 ? 30.188 25.797 21.828 1 95.62 25 CYS B N 1
ATOM 2717 C CA . CYS B 1 25 ? 30.453 27.172 21.453 1 95.62 25 CYS B CA 1
ATOM 2718 C C . CYS B 1 25 ? 30.891 27.281 20 1 95.62 25 CYS B C 1
ATOM 2720 O O . CYS B 1 25 ? 31.984 26.828 19.641 1 95.62 25 CYS B O 1
ATOM 2722 N N . LEU B 1 26 ? 30.031 27.828 19.172 1 95.06 26 LEU B N 1
ATOM 2723 C CA . LEU B 1 26 ? 30.188 27.734 17.734 1 95.06 26 LEU B CA 1
ATOM 2724 C C . LEU B 1 26 ? 30.141 29.125 17.078 1 95.06 26 LEU B C 1
ATOM 2726 O O . LEU B 1 26 ? 30.047 30.125 17.781 1 95.06 26 LEU B O 1
ATOM 2730 N N . HIS B 1 27 ? 30.375 29.172 15.812 1 93.5 27 HIS B N 1
ATOM 2731 C CA . HIS B 1 27 ? 30.359 30.406 15.031 1 93.5 27 HIS B CA 1
ATOM 2732 C C . HIS B 1 27 ? 29.031 30.578 14.312 1 93.5 27 HIS B C 1
ATOM 2734 O O . HIS B 1 27 ? 28.703 29.797 13.414 1 93.5 27 HIS B O 1
ATOM 2740 N N . GLN B 1 28 ? 28.25 31.578 14.602 1 92.44 28 GLN B N 1
ATOM 2741 C CA . GLN B 1 28 ? 26.938 31.812 14.008 1 92.44 28 GLN B CA 1
ATOM 2742 C C . GLN B 1 28 ? 27.031 31.891 12.492 1 92.44 28 GLN B C 1
ATOM 2744 O O . GLN B 1 28 ? 26.188 31.328 11.781 1 92.44 28 GLN B O 1
ATOM 2749 N N . ASN B 1 29 ? 28.031 32.625 12.039 1 91.25 29 ASN B N 1
ATOM 2750 C CA . ASN B 1 29 ? 28.188 32.844 10.609 1 91.25 29 ASN B CA 1
ATOM 2751 C C . ASN B 1 29 ? 28.344 31.516 9.859 1 91.25 29 ASN B C 1
ATOM 2753 O O . ASN B 1 29 ? 27.766 31.328 8.781 1 91.25 29 ASN B O 1
ATOM 2757 N N . TYR B 1 30 ? 29.094 30.688 10.438 1 91.12 30 TYR B N 1
ATOM 2758 C CA . TYR B 1 30 ? 29.344 29.391 9.797 1 91.12 30 TYR B CA 1
ATOM 2759 C C . TYR B 1 30 ? 28.062 28.578 9.703 1 91.12 30 TYR B C 1
ATOM 2761 O O . TYR B 1 30 ? 27.734 28.047 8.641 1 91.12 30 TYR B O 1
ATOM 2769 N N . LEU B 1 31 ? 27.359 28.469 10.719 1 93.5 31 LEU B N 1
ATOM 2770 C CA . LEU B 1 31 ? 26.109 27.719 10.773 1 93.5 31 LEU B CA 1
ATOM 2771 C C . LEU B 1 31 ? 25.047 28.359 9.891 1 93.5 31 LEU B C 1
ATOM 2773 O O . LEU B 1 31 ? 24.281 27.656 9.219 1 93.5 31 LEU B O 1
ATOM 2777 N N . SER B 1 32 ? 25.031 29.719 9.922 1 93 32 SER B N 1
ATOM 2778 C CA . SER B 1 32 ? 24.047 30.453 9.125 1 93 32 SER B CA 1
ATOM 2779 C C . SER B 1 32 ? 24.281 30.25 7.637 1 93 32 SER B C 1
ATOM 2781 O O . SER B 1 32 ? 23.328 30.219 6.852 1 93 32 SER B O 1
ATOM 2783 N N . MET B 1 33 ? 25.484 30.094 7.289 1 91.69 33 MET B N 1
ATOM 2784 C CA . MET B 1 33 ? 25.812 29.828 5.891 1 91.69 33 MET B CA 1
ATOM 2785 C C . MET B 1 33 ? 25.375 28.438 5.469 1 91.69 33 MET B C 1
ATOM 2787 O O . MET B 1 33 ? 24.953 28.234 4.328 1 91.69 33 MET B O 1
ATOM 2791 N N . ALA B 1 34 ? 25.406 27.578 6.398 1 91.25 34 ALA B N 1
ATOM 2792 C CA . ALA B 1 34 ? 25.156 26.172 6.078 1 91.25 34 ALA B CA 1
ATOM 2793 C C . ALA B 1 34 ? 23.688 25.812 6.273 1 91.25 34 ALA B C 1
ATOM 2795 O O . ALA B 1 34 ? 23.219 24.812 5.719 1 91.25 34 ALA B O 1
ATOM 2796 N N . SER B 1 35 ? 22.953 26.578 7 1 94 35 SER B N 1
ATOM 2797 C CA . SER B 1 35 ? 21.594 26.234 7.387 1 94 35 SER B CA 1
ATOM 2798 C C . SER B 1 35 ? 20.703 27.484 7.438 1 94 35 SER B C 1
ATOM 2800 O O . SER B 1 35 ? 20.969 28.406 8.219 1 94 35 SER B O 1
ATOM 2802 N N . LYS B 1 36 ? 19.641 27.5 6.719 1 92.06 36 LYS B N 1
ATOM 2803 C CA . LYS B 1 36 ? 18.688 28.594 6.738 1 92.06 36 LYS B CA 1
ATOM 2804 C C . LYS B 1 36 ? 17.969 28.672 8.086 1 92.06 36 LYS B C 1
ATOM 2806 O O . LYS B 1 36 ? 17.688 29.781 8.578 1 92.06 36 LYS B O 1
ATOM 2811 N N . VAL B 1 37 ? 17.734 27.578 8.625 1 93.31 37 VAL B N 1
ATOM 2812 C CA . VAL B 1 37 ? 17.047 27.516 9.906 1 93.31 37 VAL B CA 1
ATOM 2813 C C . VAL B 1 37 ? 17.891 28.188 10.992 1 93.31 37 VAL B C 1
ATOM 2815 O O . VAL B 1 37 ? 17.375 29 11.758 1 93.31 37 VAL B O 1
ATOM 2818 N N . PHE B 1 38 ? 19.188 27.906 10.992 1 91.81 38 PHE B N 1
ATOM 2819 C CA . PHE B 1 38 ? 20.062 28.531 11.969 1 91.81 38 PHE B CA 1
ATOM 2820 C C . PHE B 1 38 ? 20.219 30.016 11.688 1 91.81 38 PHE B C 1
ATOM 2822 O O . PHE B 1 38 ? 20.281 30.828 12.609 1 91.81 38 PHE B O 1
ATOM 2829 N N . ARG B 1 39 ? 20.234 30.359 10.438 1 92.06 39 ARG B N 1
ATOM 2830 C CA . ARG B 1 39 ? 20.281 31.766 10.055 1 92.06 39 ARG B CA 1
ATOM 2831 C C . ARG B 1 39 ? 19.078 32.531 10.617 1 92.06 39 ARG B C 1
ATOM 2833 O O . ARG B 1 39 ? 19.25 33.594 11.227 1 92.06 39 ARG B O 1
ATOM 2840 N N . ASP B 1 40 ? 17.922 31.969 10.461 1 90.75 40 ASP B N 1
ATOM 2841 C CA . ASP B 1 40 ? 16.703 32.594 10.938 1 90.75 40 ASP B CA 1
ATOM 2842 C C . ASP B 1 40 ? 16.656 32.594 12.469 1 90.75 40 ASP B C 1
ATOM 2844 O O . ASP B 1 40 ? 16.203 33.562 13.078 1 90.75 40 ASP B O 1
ATOM 2848 N N . MET B 1 41 ? 17.109 31.5 13.039 1 88.19 41 MET B N 1
ATOM 2849 C CA . MET B 1 41 ? 17.125 31.375 14.492 1 88.19 41 MET B CA 1
ATOM 2850 C C . MET B 1 41 ? 18 32.438 15.125 1 88.19 41 MET B C 1
ATOM 2852 O O . MET B 1 41 ? 17.609 33.062 16.125 1 88.19 41 MET B O 1
ATOM 2856 N N . PHE B 1 42 ? 19.156 32.719 14.523 1 88.12 42 PHE B N 1
ATOM 2857 C CA . PHE B 1 42 ? 20.109 33.656 15.07 1 88.12 42 PHE B CA 1
ATOM 2858 C C . PHE B 1 42 ? 19.625 35.094 14.828 1 88.12 42 PHE B C 1
ATOM 2860 O O . PHE B 1 42 ? 19.891 36 15.633 1 88.12 42 PHE B O 1
ATOM 2867 N N . SER B 1 43 ? 18.984 35.25 13.758 1 84.25 43 SER B N 1
ATOM 2868 C CA . SER B 1 43 ? 18.438 36.594 13.469 1 84.25 43 SER B CA 1
ATOM 2869 C C . SER B 1 43 ? 17.375 36.969 14.484 1 84.25 43 SER B C 1
ATOM 2871 O O . SER B 1 43 ? 17.297 38.156 14.891 1 84.25 43 SER B O 1
ATOM 2873 N N . CYS B 1 44 ? 16.609 36.031 14.93 1 79.81 44 CYS B N 1
ATOM 2874 C CA . CYS B 1 44 ? 15.562 36.281 15.914 1 79.81 44 CYS B CA 1
ATOM 2875 C C . CYS B 1 44 ? 16.156 36.469 17.297 1 79.81 44 CYS B C 1
ATOM 2877 O O . CYS B 1 44 ? 15.68 37.312 18.078 1 79.81 44 CYS B O 1
ATOM 2879 N N . ALA B 1 45 ? 17.234 35.719 17.609 1 68.38 45 ALA B N 1
ATOM 2880 C CA . ALA B 1 45 ? 17.859 35.781 18.922 1 68.38 45 ALA B CA 1
ATOM 2881 C C . ALA B 1 45 ? 18.625 37.062 19.125 1 68.38 45 ALA B C 1
ATOM 2883 O O . ALA B 1 45 ? 18.609 37.656 20.219 1 68.38 45 ALA B O 1
ATOM 2884 N N . THR B 1 46 ? 19.469 37.5 18.188 1 62.97 46 THR B N 1
ATOM 2885 C CA . THR B 1 46 ? 20.25 38.719 18.281 1 62.97 46 THR B CA 1
ATOM 2886 C C . THR B 1 46 ? 19.328 39.938 18.5 1 62.97 46 THR B C 1
ATOM 2888 O O . THR B 1 46 ? 19.672 40.844 19.234 1 62.97 46 THR B O 1
ATOM 2891 N N . SER B 1 47 ? 18.281 39.844 17.953 1 58.97 47 SER B N 1
ATOM 2892 C CA . SER B 1 47 ? 17.359 40.969 18.156 1 58.97 47 SER B CA 1
ATOM 2893 C C . SER B 1 47 ? 16.938 41.062 19.625 1 58.97 47 SER B C 1
ATOM 2895 O O . SER B 1 47 ? 16.75 42.156 20.141 1 58.97 47 SER B O 1
ATOM 2897 N N . TYR B 1 48 ? 17 39.938 20.203 1 54.22 48 TYR B N 1
ATOM 2898 C CA . TYR B 1 48 ? 16.531 39.938 21.578 1 54.22 48 TYR B CA 1
ATOM 2899 C C . TYR B 1 48 ? 17.672 40.156 22.547 1 54.22 48 TYR B C 1
ATOM 2901 O O . TYR B 1 48 ? 17.5 40.75 23.625 1 54.22 48 TYR B O 1
ATOM 2909 N N . MET B 1 49 ? 18.797 39.625 22.219 1 54 49 MET B N 1
ATOM 2910 C CA . MET B 1 49 ? 19.844 39.594 23.25 1 54 49 MET B CA 1
ATOM 2911 C C . MET B 1 49 ? 20.734 40.812 23.156 1 54 49 MET B C 1
ATOM 2913 O O . MET B 1 49 ? 21.656 41 23.969 1 54 49 MET B O 1
ATOM 2917 N N . ALA B 1 50 ? 20.75 41.688 22 1 52.53 50 ALA B N 1
ATOM 2918 C CA . ALA B 1 50 ? 21.641 42.812 21.906 1 52.53 50 ALA B CA 1
ATOM 2919 C C . ALA B 1 50 ? 21.688 43.594 23.234 1 52.53 50 ALA B C 1
ATOM 2921 O O . ALA B 1 50 ? 22.641 44.344 23.5 1 52.53 50 ALA B O 1
ATOM 2922 N N . ASP B 1 51 ? 20.578 43.594 23.766 1 48.94 51 ASP B N 1
ATOM 2923 C CA . ASP B 1 51 ? 20.672 44.625 24.797 1 48.94 51 ASP B CA 1
ATOM 2924 C C . ASP B 1 51 ? 21.703 44.25 25.859 1 48.94 51 ASP B C 1
ATOM 2926 O O . ASP B 1 51 ? 22.438 45.094 26.359 1 48.94 51 ASP B O 1
ATOM 2930 N N . GLU B 1 52 ? 21.453 43.125 26.688 1 48.91 52 GLU B N 1
ATOM 2931 C CA . GLU B 1 52 ? 21.922 43.25 28.062 1 48.91 52 GLU B CA 1
ATOM 2932 C C . GLU B 1 52 ? 23.406 42.906 28.172 1 48.91 52 GLU B C 1
ATOM 2934 O O . GLU B 1 52 ? 24.188 43.656 28.719 1 48.91 52 GLU B O 1
ATOM 2939 N N . LEU B 1 53 ? 23.938 41.875 29 1 51.25 53 LEU B N 1
ATOM 2940 C CA . LEU B 1 53 ? 25.031 41.625 29.938 1 51.25 53 LEU B CA 1
ATOM 2941 C C . LEU B 1 53 ? 26.156 40.875 29.281 1 51.25 53 LEU B C 1
ATOM 2943 O O . LEU B 1 53 ? 27.031 40.344 29.953 1 51.25 53 LEU B O 1
ATOM 2947 N N . HIS B 1 54 ? 26.766 41.25 28.031 1 61.47 54 HIS B N 1
ATOM 2948 C CA . HIS B 1 54 ? 28.031 40.75 27.484 1 61.47 54 HIS B CA 1
ATOM 2949 C C . HIS B 1 54 ? 28.078 39.25 27.438 1 61.47 54 HIS B C 1
ATOM 2951 O O . HIS B 1 54 ? 29.156 38.656 27.531 1 61.47 54 HIS B O 1
ATOM 2957 N N . GLU B 1 55 ? 26.938 38.5 27.609 1 76.19 55 GLU B N 1
ATOM 2958 C CA . GLU B 1 55 ? 26.969 37.062 27.609 1 76.19 55 GLU B CA 1
ATOM 2959 C C . GLU B 1 55 ? 26.562 36.5 26.25 1 76.19 55 GLU B C 1
ATOM 2961 O O . GLU B 1 55 ? 25.781 37.125 25.531 1 76.19 55 GLU B O 1
ATOM 2966 N N . LEU B 1 56 ? 27.344 35.469 25.75 1 82.88 56 LEU B N 1
ATOM 2967 C CA . LEU B 1 56 ? 27.031 34.812 24.5 1 82.88 56 LEU B CA 1
ATOM 2968 C C . LEU B 1 56 ? 25.594 34.281 24.516 1 82.88 56 LEU B C 1
ATOM 2970 O O . LEU B 1 56 ? 25.141 33.781 25.547 1 82.88 56 LEU B O 1
ATOM 2974 N N . PRO B 1 57 ? 24.906 34.469 23.438 1 87.06 57 PRO B N 1
ATOM 2975 C CA . PRO B 1 57 ? 23.578 33.875 23.344 1 87.06 57 PRO B CA 1
ATOM 2976 C C . PRO B 1 57 ? 23.609 32.344 23.484 1 87.06 57 PRO B C 1
ATOM 2978 O O . PRO B 1 57 ? 24.531 31.703 23 1 87.06 57 PRO B O 1
ATOM 2981 N N . ARG B 1 58 ? 22.688 31.828 24.234 1 88.81 58 ARG B N 1
ATOM 2982 C CA . ARG B 1 58 ? 22.562 30.391 24.453 1 88.81 58 ARG B CA 1
ATOM 2983 C C . ARG B 1 58 ? 21.266 29.844 23.875 1 88.81 58 ARG B C 1
ATOM 2985 O O . ARG B 1 58 ? 20.188 30.406 24.125 1 88.81 58 ARG B O 1
ATOM 2992 N N . ILE B 1 59 ? 21.312 28.875 23.031 1 91.12 59 ILE B N 1
ATOM 2993 C CA . ILE B 1 59 ? 20.141 28.266 22.406 1 91.12 59 ILE B CA 1
ATOM 2994 C C . ILE B 1 59 ? 20.078 26.781 22.766 1 91.12 59 ILE B C 1
ATOM 2996 O O . ILE B 1 59 ? 21.094 26.078 22.641 1 91.12 59 ILE B O 1
ATOM 3000 N N . ASN B 1 60 ? 18.906 26.281 23.125 1 91.88 60 ASN B N 1
ATOM 3001 C CA . ASN B 1 60 ? 18.734 24.875 23.484 1 91.88 60 ASN B CA 1
ATOM 3002 C C . ASN B 1 60 ? 18.203 24.062 22.297 1 91.88 60 ASN B C 1
ATOM 3004 O O . ASN B 1 60 ? 17.203 24.422 21.688 1 91.88 60 ASN B O 1
ATOM 3008 N N . ILE B 1 61 ? 18.938 23.016 22.031 1 92.62 61 ILE B N 1
ATOM 3009 C CA . ILE B 1 61 ? 18.516 22.047 21.016 1 92.62 61 ILE B CA 1
ATOM 3010 C C . ILE B 1 61 ? 18.062 20.75 21.688 1 92.62 61 ILE B C 1
ATOM 3012 O O . ILE B 1 61 ? 18.844 20.109 22.391 1 92.62 61 ILE B O 1
ATOM 3016 N N . THR B 1 62 ? 16.828 20.266 21.5 1 91.31 62 THR B N 1
ATOM 3017 C CA . THR B 1 62 ? 16.281 19.188 22.312 1 91.31 62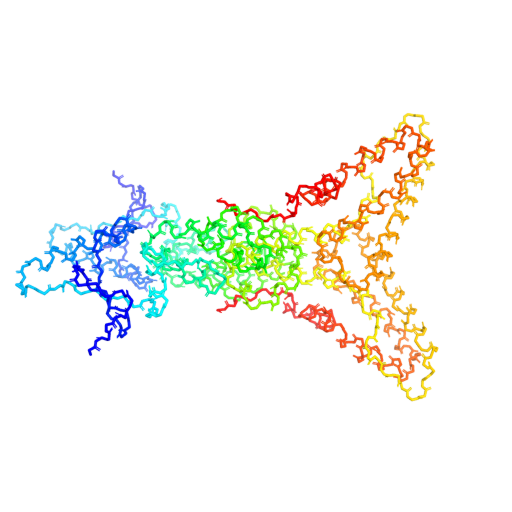 THR B CA 1
ATOM 3018 C C . THR B 1 62 ? 15.977 17.953 21.438 1 91.31 62 THR B C 1
ATOM 3020 O O . THR B 1 62 ? 15.617 16.906 21.953 1 91.31 62 THR B O 1
ATOM 3023 N N . ASP B 1 63 ? 16.141 17.984 20.281 1 90 63 ASP B N 1
ATOM 3024 C CA . ASP B 1 63 ? 15.625 16.938 19.406 1 90 63 ASP B CA 1
ATOM 3025 C C . ASP B 1 63 ? 16.734 16 18.938 1 90 63 ASP B C 1
ATOM 3027 O O . ASP B 1 63 ? 16.562 15.234 17.984 1 90 63 ASP B O 1
ATOM 3031 N N . THR B 1 64 ? 17.953 16.141 19.531 1 92 64 THR B N 1
ATOM 3032 C CA . THR B 1 64 ? 19.062 15.281 19.156 1 92 64 THR B CA 1
ATOM 3033 C C . THR B 1 64 ? 19.984 15.023 20.359 1 92 64 THR B C 1
ATOM 3035 O O . THR B 1 64 ? 19.875 15.695 21.391 1 92 64 THR B O 1
ATOM 3038 N N . SER B 1 65 ? 20.812 14.008 20.297 1 94.06 65 SER B N 1
ATOM 3039 C CA . SER B 1 65 ? 21.766 13.719 21.359 1 94.06 65 SER B CA 1
ATOM 3040 C C . SER B 1 65 ? 23.047 14.523 21.188 1 94.06 65 SER B C 1
ATOM 3042 O O . SER B 1 65 ? 23.359 14.977 20.078 1 94.06 65 SER B O 1
ATOM 3044 N N . SER B 1 66 ? 23.766 14.656 22.281 1 95.06 66 SER B N 1
ATOM 3045 C CA . SER B 1 66 ? 25.016 15.406 22.266 1 95.06 66 SER B CA 1
ATOM 3046 C C . SER B 1 66 ? 26.047 14.734 21.359 1 95.06 66 SER B C 1
ATOM 3048 O O . SER B 1 66 ? 26.766 15.406 20.609 1 95.06 66 SER B O 1
ATOM 3050 N N . LEU B 1 67 ? 26.062 13.43 21.422 1 93.06 67 LEU B N 1
ATOM 3051 C CA . LEU B 1 67 ? 27.031 12.68 20.641 1 93.06 67 LEU B CA 1
ATOM 3052 C C . LEU B 1 67 ? 26.734 12.812 19.141 1 93.06 67 LEU B C 1
ATOM 3054 O O . LEU B 1 67 ? 27.641 13.047 18.344 1 93.06 67 LEU B O 1
ATOM 3058 N N . ALA B 1 68 ? 25.5 12.695 18.797 1 93 68 ALA B N 1
ATOM 3059 C CA . ALA B 1 68 ? 25.109 12.812 17.391 1 93 68 ALA B CA 1
ATOM 3060 C C . ALA B 1 68 ? 25.391 14.211 16.844 1 93 68 ALA B C 1
ATOM 3062 O O . ALA B 1 68 ? 25.875 14.352 15.719 1 93 68 ALA B O 1
ATOM 3063 N N . PHE B 1 69 ? 25.141 15.203 17.688 1 94.69 69 PHE B N 1
ATOM 3064 C CA . PHE B 1 69 ? 25.344 16.578 17.25 1 94.69 69 PHE B CA 1
ATOM 3065 C C . PHE B 1 69 ? 26.844 16.875 17.109 1 94.69 69 PHE B C 1
ATOM 3067 O O . PHE B 1 69 ? 27.25 17.578 16.172 1 94.69 69 PHE B O 1
ATOM 3074 N N . GLU B 1 70 ? 27.578 16.328 18.016 1 93.31 70 GLU B N 1
ATOM 3075 C CA . GLU B 1 70 ? 29.031 16.5 17.953 1 93.31 70 GLU B CA 1
ATOM 3076 C C . GLU B 1 70 ? 29.594 15.898 16.672 1 93.31 70 GLU B C 1
ATOM 3078 O O . GLU B 1 70 ? 30.422 16.516 16 1 93.31 70 GLU B O 1
ATOM 3083 N N . ASN B 1 71 ? 29.156 14.688 16.375 1 92.5 71 ASN B N 1
ATOM 3084 C CA . ASN B 1 71 ? 29.578 14.039 15.141 1 92.5 71 ASN B CA 1
ATOM 3085 C C 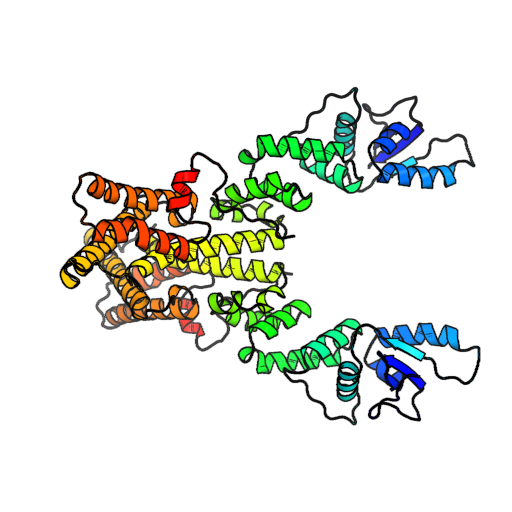. ASN B 1 71 ? 29.141 14.836 13.914 1 92.5 71 ASN B C 1
ATOM 3087 O O . ASN B 1 71 ? 29.906 14.961 12.953 1 92.5 71 ASN B O 1
ATOM 3091 N N . PHE B 1 72 ? 27.984 15.336 13.953 1 94.06 72 PHE B N 1
ATOM 3092 C CA . PHE B 1 72 ? 27.422 16.141 12.883 1 94.06 72 PHE B CA 1
ATOM 3093 C C . PHE B 1 72 ? 28.25 17.406 12.656 1 94.06 72 PHE B C 1
ATOM 3095 O O . PHE B 1 72 ? 28.594 17.734 11.516 1 94.06 72 PHE B O 1
ATOM 3102 N N . LEU B 1 73 ? 28.625 18.078 13.758 1 93.38 73 LEU B N 1
ATOM 3103 C CA . LEU B 1 73 ? 29.453 19.266 13.68 1 93.38 73 LEU B CA 1
ATOM 3104 C C . LEU B 1 73 ? 30.828 18.938 13.109 1 93.38 73 LEU B C 1
ATOM 3106 O O . LEU B 1 73 ? 31.406 19.734 12.367 1 93.38 73 LEU B O 1
ATOM 3110 N N . SER B 1 74 ? 31.266 17.812 13.516 1 92.31 74 SER B N 1
ATOM 3111 C CA . SER B 1 74 ? 32.562 17.391 13.023 1 92.31 74 SER B CA 1
ATOM 3112 C C . SER B 1 74 ? 32.562 17.188 11.516 1 92.31 74 SER B C 1
ATOM 3114 O O . SER B 1 74 ? 33.594 17.281 10.859 1 92.31 74 SER B O 1
ATOM 3116 N N . PHE B 1 75 ? 31.422 16.922 10.945 1 91.5 75 PHE B N 1
ATOM 3117 C CA . PHE B 1 75 ? 31.281 16.75 9.5 1 91.5 75 PHE B CA 1
ATOM 3118 C C . PHE B 1 75 ? 31.234 18.109 8.805 1 91.5 75 PHE B C 1
ATOM 3120 O O . PHE B 1 75 ? 31.781 18.281 7.711 1 91.5 75 PHE B O 1
ATOM 3127 N N . ILE B 1 76 ? 30.609 19.062 9.398 1 89.69 76 ILE B N 1
ATOM 3128 C CA . ILE B 1 76 ? 30.391 20.344 8.734 1 89.69 76 ILE B CA 1
ATOM 3129 C C . ILE B 1 76 ? 31.594 21.25 8.93 1 89.69 76 ILE B C 1
ATOM 3131 O O . ILE B 1 76 ? 31.891 22.078 8.07 1 89.69 76 ILE B O 1
ATOM 3135 N N . TYR B 1 77 ? 32.188 21.109 10.125 1 87.88 77 TYR B N 1
ATOM 3136 C CA . TYR B 1 77 ? 33.375 21.938 10.383 1 87.88 77 TYR B CA 1
ATOM 3137 C C . TYR B 1 77 ? 34.594 21.359 9.695 1 87.88 77 TYR B C 1
ATOM 3139 O O . TYR B 1 77 ? 34.844 20.156 9.758 1 87.88 77 TYR B O 1
ATOM 3147 N N . PRO B 1 78 ? 35.375 22.109 8.984 1 76.31 78 PRO B N 1
ATOM 3148 C CA . PRO B 1 78 ? 36.469 21.703 8.109 1 76.31 78 PRO B CA 1
ATOM 3149 C C . PRO B 1 78 ? 37.594 21 8.867 1 76.31 78 PRO B C 1
ATOM 3151 O O . PRO B 1 78 ? 38.312 20.188 8.281 1 76.31 78 PRO B O 1
ATOM 3154 N N . GLN B 1 79 ? 37.781 21.266 10.016 1 72.38 79 GLN B N 1
ATOM 3155 C CA . GLN B 1 79 ? 38.969 20.75 10.695 1 72.38 79 GLN B CA 1
ATOM 3156 C C . GLN B 1 79 ? 38.781 19.297 11.117 1 72.38 79 GLN B C 1
ATOM 3158 O O . GLN B 1 79 ? 39.719 18.641 11.508 1 72.38 79 GLN B O 1
ATOM 3163 N N . LYS B 1 80 ? 37.531 18.828 10.867 1 68.19 80 LYS B N 1
ATOM 3164 C CA . LYS B 1 80 ? 37.25 17.469 11.32 1 68.19 80 LYS B CA 1
ATOM 3165 C C . LYS B 1 80 ? 36.875 16.578 10.148 1 68.19 80 LYS B C 1
ATOM 3167 O O . LYS B 1 80 ? 36.219 17.031 9.195 1 68.19 80 LYS B O 1
ATOM 3172 N N . PHE B 1 81 ? 37.688 15.484 9.992 1 78.38 81 PHE B N 1
ATOM 3173 C CA . PHE B 1 81 ? 37.469 14.625 8.836 1 78.38 81 PHE B CA 1
ATOM 3174 C C . PHE B 1 81 ? 36.531 13.469 9.18 1 78.38 81 PHE B C 1
ATOM 3176 O O . PHE B 1 81 ? 37 12.375 9.516 1 78.38 81 PHE B O 1
ATOM 3183 N N . VAL B 1 82 ? 35.312 13.852 9.297 1 87.44 82 VAL B N 1
ATOM 3184 C CA . VAL B 1 82 ? 34.344 12.789 9.492 1 87.44 82 VAL B CA 1
ATOM 3185 C C . VAL B 1 82 ? 33.625 12.484 8.172 1 87.44 82 VAL B C 1
ATOM 3187 O O . VAL B 1 82 ? 33.281 13.406 7.426 1 87.44 82 VAL B O 1
ATOM 3190 N N . SER B 1 83 ? 33.594 11.234 7.859 1 91.19 83 SER B N 1
ATOM 3191 C CA . SER B 1 83 ? 32.875 10.812 6.648 1 91.19 83 SER B CA 1
ATOM 3192 C C . SER B 1 83 ? 31.516 10.203 6.98 1 91.19 83 SER B C 1
ATOM 3194 O O . SER B 1 83 ? 31.297 9.773 8.109 1 91.19 83 SER B O 1
ATOM 3196 N N . ILE B 1 84 ? 30.672 10.258 6.035 1 94.94 84 ILE B N 1
ATOM 3197 C CA . ILE B 1 84 ? 29.375 9.617 6.203 1 94.94 84 ILE B CA 1
ATOM 3198 C C . ILE B 1 84 ? 29.516 8.102 6.043 1 94.94 84 ILE B C 1
ATOM 3200 O O . ILE B 1 84 ? 30.203 7.637 5.133 1 94.94 84 ILE B O 1
ATOM 3204 N N . THR B 1 85 ? 28.953 7.359 6.938 1 95.62 85 THR B N 1
ATOM 3205 C CA . THR B 1 85 ? 28.922 5.902 6.938 1 95.62 85 THR B CA 1
ATOM 3206 C C . THR B 1 85 ? 27.531 5.395 7.309 1 95.62 85 THR B C 1
ATOM 3208 O O . THR B 1 85 ? 26.641 6.184 7.613 1 95.62 85 THR B O 1
ATOM 3211 N N . TRP B 1 86 ? 27.328 4.094 7.297 1 96.75 86 TRP B N 1
ATOM 3212 C CA . TRP B 1 86 ? 26.047 3.494 7.648 1 96.75 86 TRP B CA 1
ATOM 3213 C C . TRP B 1 86 ? 25.734 3.707 9.125 1 96.75 86 TRP B C 1
ATOM 3215 O O . TRP B 1 86 ? 24.562 3.68 9.531 1 96.75 86 TRP B O 1
ATOM 3225 N N . ASP B 1 87 ? 26.75 4.02 9.93 1 95 87 ASP B N 1
ATOM 3226 C CA . ASP B 1 87 ? 26.578 4.156 11.367 1 95 87 ASP B CA 1
ATOM 3227 C C . ASP B 1 87 ? 26.016 5.535 11.727 1 95 87 ASP B C 1
ATOM 3229 O O . ASP B 1 87 ? 25.391 5.707 12.773 1 95 87 ASP B O 1
ATOM 3233 N N . ASN B 1 88 ? 26.25 6.477 10.844 1 95.25 88 ASN B N 1
ATOM 3234 C CA . ASN B 1 88 ? 25.891 7.832 11.242 1 95.25 88 ASN B CA 1
ATOM 3235 C C . ASN B 1 88 ? 24.922 8.469 10.242 1 95.25 88 ASN B C 1
ATOM 3237 O O . ASN B 1 88 ? 24.375 9.547 10.492 1 95.25 88 ASN B O 1
ATOM 3241 N N . ILE B 1 89 ? 24.625 7.797 9.117 1 97.38 89 ILE B N 1
ATOM 3242 C CA . ILE B 1 89 ? 23.891 8.414 8.016 1 97.38 89 ILE B CA 1
ATOM 3243 C C . ILE B 1 89 ? 22.484 8.781 8.477 1 97.38 89 ILE B C 1
ATOM 3245 O O . ILE B 1 89 ? 21.953 9.828 8.102 1 97.38 89 ILE B O 1
ATOM 3249 N N . GLU B 1 90 ? 21.828 7.992 9.227 1 96.88 90 GLU B N 1
ATOM 3250 C CA . GLU B 1 90 ? 20.469 8.273 9.68 1 96.88 90 GLU B CA 1
ATOM 3251 C C . GLU B 1 90 ? 20.422 9.555 10.5 1 96.88 90 GLU B C 1
ATOM 3253 O O . GLU B 1 90 ? 19.531 10.391 10.297 1 96.88 90 GLU B O 1
ATOM 3258 N N . GLU B 1 91 ? 21.344 9.68 11.391 1 95.44 91 GLU B N 1
ATOM 3259 C CA . GLU B 1 91 ? 21.391 10.867 12.242 1 95.44 91 GLU B CA 1
ATOM 3260 C C . GLU B 1 91 ? 21.734 12.109 11.43 1 95.44 91 GLU B C 1
ATOM 3262 O O . GLU B 1 91 ? 21.172 13.188 11.656 1 95.44 91 GLU B O 1
ATOM 3267 N N . PHE B 1 92 ? 22.656 11.961 10.602 1 96.25 92 PHE B N 1
ATOM 3268 C CA . PHE B 1 92 ? 23.047 13.078 9.75 1 96.25 92 PHE B CA 1
ATOM 3269 C C . PHE B 1 92 ? 21.875 13.562 8.914 1 96.25 92 PHE B C 1
ATOM 3271 O O . PHE B 1 92 ? 21.625 14.766 8.828 1 96.25 92 PHE B O 1
ATOM 3278 N N . CYS B 1 93 ? 21.094 12.578 8.336 1 97.5 93 CYS B N 1
ATOM 3279 C CA . CYS B 1 93 ? 19.922 12.945 7.555 1 97.5 93 CYS B CA 1
ATOM 3280 C C . CYS B 1 93 ? 18.875 13.625 8.43 1 97.5 93 CYS B C 1
ATOM 3282 O O . CYS B 1 93 ? 18.297 14.641 8.031 1 97.5 93 CYS B O 1
ATOM 3284 N N . ARG B 1 94 ? 18.703 13.133 9.578 1 96.75 94 ARG B N 1
ATOM 3285 C CA . ARG B 1 94 ? 17.703 13.688 10.492 1 96.75 94 ARG B CA 1
ATOM 3286 C C . ARG B 1 94 ? 18.047 15.133 10.859 1 96.75 94 ARG B C 1
ATOM 3288 O O . ARG B 1 94 ? 17.203 16.016 10.727 1 96.75 94 ARG B O 1
ATOM 3295 N N . ILE B 1 95 ? 19.219 15.383 11.305 1 95.38 95 ILE B N 1
ATOM 3296 C CA . ILE B 1 95 ? 19.672 16.719 11.703 1 95.38 95 ILE B CA 1
ATOM 3297 C C . ILE B 1 95 ? 19.703 17.625 10.484 1 95.38 95 ILE B C 1
ATOM 3299 O O . ILE B 1 95 ? 19.219 18.766 10.531 1 95.38 95 ILE B O 1
ATOM 3303 N N . GLY B 1 96 ? 20.312 17.078 9.414 1 96.06 96 GLY B N 1
ATOM 3304 C CA . GLY B 1 96 ? 20.406 17.859 8.188 1 96.06 96 GLY B CA 1
ATOM 3305 C C . GLY B 1 96 ? 19.047 18.312 7.672 1 96.06 96 GLY B C 1
ATOM 3306 O O . GLY B 1 96 ? 18.906 19.453 7.219 1 96.06 96 GLY B O 1
ATOM 3307 N N . ASP B 1 97 ? 18.094 17.422 7.703 1 96.19 97 ASP B N 1
ATOM 3308 C CA . ASP B 1 97 ? 16.766 17.75 7.23 1 96.19 97 ASP B CA 1
ATOM 3309 C C . ASP B 1 97 ? 16.062 18.734 8.172 1 96.19 97 ASP B C 1
ATOM 3311 O O . ASP B 1 97 ? 15.508 19.734 7.734 1 96.19 97 ASP B O 1
ATOM 3315 N N . LYS B 1 98 ? 16.156 18.578 9.453 1 94.81 98 LYS B N 1
ATOM 3316 C CA . LYS B 1 98 ? 15.484 19.406 10.453 1 94.81 98 LYS B CA 1
ATOM 3317 C C . LYS B 1 98 ? 15.992 20.844 10.414 1 94.81 98 LYS B C 1
ATOM 3319 O O . LYS B 1 98 ? 15.203 21.781 10.5 1 94.81 98 LYS B O 1
ATOM 3324 N N . TYR B 1 99 ? 17.312 20.984 10.25 1 94.19 99 TYR B N 1
ATOM 3325 C CA . TYR B 1 99 ? 17.906 22.312 10.32 1 94.19 99 TYR B CA 1
ATOM 3326 C C . TYR B 1 99 ? 18.312 22.797 8.938 1 94.19 99 TYR B C 1
ATOM 3328 O O . TYR B 1 99 ? 19.016 23.797 8.805 1 94.19 99 TYR B O 1
ATOM 3336 N N . GLU B 1 100 ? 17.938 22 7.926 1 95.69 100 GLU B N 1
ATOM 3337 C CA . GLU B 1 100 ? 18.078 22.375 6.523 1 95.69 100 GLU B CA 1
ATOM 3338 C C . GLU B 1 100 ? 19.547 22.594 6.148 1 95.69 100 GLU B C 1
ATOM 3340 O O . GLU B 1 100 ? 19.891 23.609 5.566 1 95.69 100 GLU B O 1
ATOM 3345 N N . PHE B 1 101 ? 20.328 21.688 6.492 1 95.06 101 PHE B N 1
ATOM 3346 C CA . PHE B 1 101 ? 21.703 21.625 5.992 1 95.06 101 PHE B CA 1
ATOM 3347 C C . PHE B 1 101 ? 21.766 20.922 4.648 1 95.06 101 PHE B C 1
ATOM 3349 O O . PHE B 1 101 ? 21.969 19.703 4.594 1 95.06 101 PHE B O 1
ATOM 3356 N N . SER B 1 102 ? 21.703 21.594 3.59 1 93.75 102 SER B N 1
ATOM 3357 C CA . SER B 1 102 ? 21.594 21.016 2.254 1 93.75 102 SER B CA 1
ATOM 3358 C C . SER B 1 102 ? 22.859 20.25 1.878 1 93.75 102 SER B C 1
ATOM 3360 O O . SER B 1 102 ? 22.781 19.219 1.213 1 93.75 102 SER B O 1
ATOM 3362 N N . SER B 1 103 ? 23.984 20.766 2.316 1 92.56 103 SER B N 1
ATOM 3363 C CA . SER B 1 103 ? 25.25 20.125 1.975 1 92.56 103 SER B CA 1
ATOM 3364 C C . SER B 1 103 ? 25.359 18.75 2.598 1 92.56 103 SER B C 1
ATOM 3366 O O . SER B 1 103 ? 25.922 17.828 1.994 1 92.56 103 SER B O 1
ATOM 3368 N N . VAL B 1 104 ? 24.859 18.594 3.721 1 94.44 104 VAL B N 1
ATOM 3369 C CA . VAL B 1 104 ? 24.906 17.312 4.41 1 94.44 104 VAL B CA 1
ATOM 3370 C C . VAL B 1 104 ? 23.969 16.312 3.713 1 94.44 104 VAL B C 1
ATOM 3372 O O . VAL B 1 104 ? 24.359 15.164 3.488 1 94.44 104 VAL B O 1
ATOM 3375 N N . LEU B 1 105 ? 22.797 16.734 3.373 1 96.5 105 LEU B N 1
ATOM 3376 C CA . LEU B 1 105 ? 21.844 15.875 2.674 1 96.5 105 LEU B CA 1
ATOM 3377 C C . LEU B 1 105 ? 22.406 15.453 1.314 1 96.5 105 LEU B C 1
ATOM 3379 O O . LEU B 1 105 ? 22.25 14.305 0.906 1 96.5 105 LEU B O 1
ATOM 3383 N N . GLU B 1 106 ? 23.047 16.406 0.733 1 96.06 1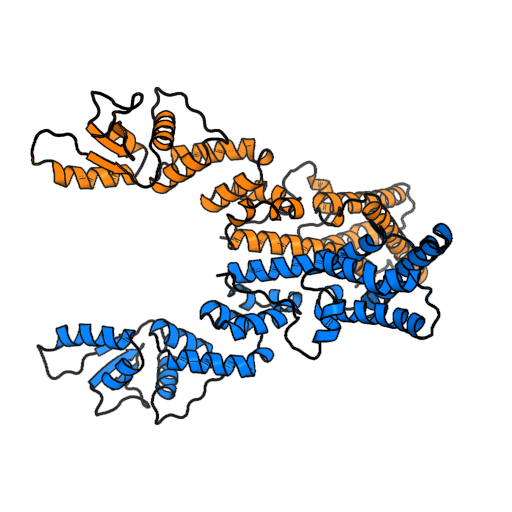06 GLU B N 1
ATOM 3384 C CA . GLU B 1 106 ? 23.672 16.094 -0.548 1 96.06 106 GLU B CA 1
ATOM 3385 C C . GLU B 1 106 ? 24.766 15.031 -0.384 1 96.06 106 GLU B C 1
ATOM 3387 O O . GLU B 1 106 ? 24.875 14.109 -1.197 1 96.06 106 GLU B O 1
ATOM 3392 N N . ALA B 1 107 ? 25.562 15.203 0.603 1 95.62 107 ALA B N 1
ATOM 3393 C CA . ALA B 1 107 ? 26.609 14.234 0.881 1 95.62 107 ALA B CA 1
ATOM 3394 C C . ALA B 1 107 ? 26.031 12.867 1.215 1 95.62 107 ALA B C 1
ATOM 3396 O O . ALA B 1 107 ? 26.547 11.836 0.783 1 95.62 107 ALA B O 1
ATOM 3397 N N . ALA B 1 108 ? 25 12.867 1.966 1 97.81 108 ALA B N 1
ATOM 3398 C CA . ALA B 1 108 ? 24.312 11.625 2.312 1 97.81 108 ALA B CA 1
ATOM 3399 C C . ALA B 1 108 ? 23.766 10.93 1.067 1 97.81 108 ALA B C 1
ATOM 3401 O O . ALA B 1 108 ? 23.906 9.711 0.915 1 97.81 108 ALA B O 1
ATOM 3402 N N . GLU B 1 109 ? 23.109 11.68 0.228 1 98 109 GLU B N 1
ATOM 3403 C CA . GLU B 1 109 ? 22.578 11.141 -1.02 1 98 109 GLU B CA 1
ATOM 3404 C C . GLU B 1 109 ? 23.672 10.508 -1.861 1 98 109 GLU B C 1
ATOM 3406 O O . GLU B 1 109 ? 23.516 9.414 -2.398 1 98 109 GLU B O 1
ATOM 3411 N N . LYS B 1 110 ? 24.781 11.211 -1.931 1 97.31 110 LYS B N 1
ATOM 3412 C CA . LYS B 1 110 ? 25.922 10.695 -2.701 1 97.31 110 LYS B CA 1
ATOM 3413 C C . LYS B 1 110 ? 26.438 9.383 -2.121 1 97.31 110 LYS B C 1
ATOM 3415 O O . LYS B 1 110 ? 26.766 8.461 -2.863 1 97.31 110 LYS B O 1
ATOM 3420 N N . PHE B 1 111 ? 26.578 9.336 -0.896 1 97.81 111 PHE B N 1
ATOM 3421 C CA . PHE B 1 111 ? 26.969 8.102 -0.234 1 97.81 111 PHE B CA 1
ATOM 3422 C C . PHE B 1 111 ? 26.031 6.961 -0.605 1 97.81 111 PHE B C 1
ATOM 3424 O O . PHE B 1 111 ? 26.469 5.879 -0.991 1 97.81 111 PHE B O 1
ATOM 3431 N N . LEU B 1 112 ? 24.75 7.184 -0.51 1 98.38 112 LEU B N 1
ATOM 3432 C CA . LEU B 1 112 ? 23.75 6.164 -0.785 1 98.38 112 LEU B CA 1
ATOM 3433 C C . LEU B 1 112 ? 23.781 5.742 -2.25 1 98.38 112 LEU B C 1
ATOM 3435 O O . LEU B 1 112 ? 23.594 4.566 -2.566 1 98.38 112 LEU B O 1
ATOM 3439 N N . GLU B 1 113 ? 23.953 6.684 -3.078 1 97.06 113 GLU B N 1
ATOM 3440 C CA . GLU B 1 113 ? 24.031 6.371 -4.5 1 97.06 113 GLU B CA 1
ATOM 3441 C C . GLU B 1 113 ? 25.109 5.332 -4.781 1 97.06 113 GLU B C 1
ATOM 3443 O O . GLU B 1 113 ? 24.922 4.449 -5.625 1 97.06 113 GLU B O 1
ATOM 3448 N N . SER B 1 114 ? 26.125 5.48 -4.02 1 96.75 114 SER B N 1
ATOM 3449 C CA . SER B 1 114 ? 27.266 4.602 -4.258 1 96.75 114 SER B CA 1
ATOM 3450 C C . SER B 1 114 ? 27.125 3.291 -3.494 1 96.75 114 SER B C 1
ATOM 3452 O O . SER B 1 114 ? 27.719 2.277 -3.875 1 96.75 114 SER B O 1
ATOM 3454 N N . HIS B 1 115 ? 26.297 3.27 -2.441 1 97.38 115 HIS B N 1
ATOM 3455 C CA . HIS B 1 115 ? 26.391 2.129 -1.539 1 97.38 115 HIS B CA 1
ATOM 3456 C C . HIS B 1 115 ? 25.016 1.504 -1.295 1 97.38 115 HIS B C 1
ATOM 3458 O O . HIS B 1 115 ? 24.891 0.549 -0.525 1 97.38 115 HIS B O 1
ATOM 3464 N N . PHE B 1 116 ? 24 1.911 -1.951 1 96.12 116 PHE B N 1
ATOM 3465 C CA . PHE B 1 116 ? 22.641 1.481 -1.64 1 96.12 116 PHE B CA 1
ATOM 3466 C C . PHE B 1 116 ? 22.516 -0.034 -1.736 1 96.12 116 PHE B C 1
ATOM 3468 O O . PHE B 1 116 ? 21.688 -0.64 -1.048 1 96.12 116 PHE B O 1
ATOM 3475 N N . HIS B 1 117 ? 23.25 -0.732 -2.51 1 95.06 117 HIS B N 1
ATOM 3476 C CA . HIS B 1 117 ? 23.188 -2.176 -2.697 1 95.06 117 HIS B CA 1
ATOM 3477 C C . HIS B 1 117 ? 23.578 -2.918 -1.426 1 95.06 117 HIS B C 1
ATOM 3479 O O . HIS B 1 117 ? 23.188 -4.074 -1.229 1 95.06 117 HIS B O 1
ATOM 3485 N N . GLU B 1 118 ? 24.344 -2.258 -0.573 1 96.94 118 GLU B N 1
ATOM 3486 C CA . GLU B 1 118 ? 24.797 -2.881 0.667 1 96.94 118 GLU B CA 1
ATOM 3487 C C . GLU B 1 118 ? 23.672 -2.984 1.681 1 96.94 118 GLU B C 1
ATOM 3489 O O . GLU B 1 118 ? 23.656 -3.889 2.518 1 96.94 118 GLU B O 1
ATOM 3494 N N . ASN B 1 119 ? 22.781 -2.078 1.662 1 97.56 119 ASN B N 1
ATOM 3495 C CA . ASN B 1 119 ? 21.641 -1.999 2.557 1 97.56 119 ASN B CA 1
ATOM 3496 C C . ASN B 1 119 ? 20.422 -1.383 1.859 1 97.56 119 ASN B C 1
ATOM 3498 O O . ASN B 1 119 ? 20.047 -0.248 2.154 1 97.56 119 ASN B O 1
ATOM 3502 N N . PRO B 1 120 ? 19.828 -2.207 0.983 1 96.62 120 PRO B N 1
ATOM 3503 C CA . PRO B 1 120 ? 18.781 -1.688 0.108 1 96.62 120 PRO B CA 1
ATOM 3504 C C . PRO B 1 120 ? 17.578 -1.157 0.883 1 96.62 120 PRO B C 1
ATOM 3506 O O . PRO B 1 120 ? 17.031 -0.113 0.531 1 96.62 120 PRO B O 1
ATOM 3509 N N . LEU B 1 121 ? 17.188 -1.823 1.932 1 98.12 121 LEU B N 1
ATOM 3510 C CA . LEU B 1 121 ? 15.992 -1.424 2.668 1 98.12 121 LEU B CA 1
ATOM 3511 C C . LEU B 1 121 ? 16.203 -0.081 3.359 1 98.12 121 LEU B C 1
ATOM 3513 O O . LEU B 1 121 ? 15.375 0.822 3.236 1 98.12 121 LEU B O 1
ATOM 3517 N N . LEU B 1 122 ? 17.281 0.086 4.098 1 98.25 122 LEU B N 1
ATOM 3518 C CA . LEU B 1 122 ? 17.562 1.353 4.766 1 98.25 122 LEU B CA 1
ATOM 3519 C C . LEU B 1 122 ? 17.703 2.482 3.754 1 98.25 122 LEU B C 1
ATOM 3521 O O . LEU B 1 122 ? 17.25 3.605 4 1 98.25 122 LEU B O 1
ATOM 3525 N N . SER B 1 123 ? 18.344 2.18 2.631 1 98.12 123 SER B N 1
ATOM 3526 C CA . SER B 1 123 ? 18.484 3.174 1.57 1 98.12 123 SER B CA 1
ATOM 3527 C C . SER B 1 123 ? 17.125 3.637 1.072 1 98.12 123 SER B C 1
ATOM 3529 O O . SER B 1 123 ? 16.906 4.832 0.846 1 98.12 123 SER B O 1
ATOM 3531 N N . LEU B 1 124 ? 16.219 2.672 0.938 1 97.5 124 LEU B N 1
ATOM 3532 C CA . LEU B 1 124 ? 14.867 3.002 0.486 1 97.5 124 LEU B CA 1
ATOM 3533 C C . LEU B 1 124 ? 14.133 3.842 1.526 1 97.5 124 LEU B C 1
ATOM 3535 O O . LEU B 1 124 ? 13.453 4.812 1.182 1 97.5 124 LEU B O 1
ATOM 3539 N N . ILE B 1 125 ? 14.32 3.518 2.752 1 98.19 125 ILE B N 1
ATOM 3540 C CA . ILE B 1 125 ? 13.672 4.238 3.844 1 98.19 125 ILE B CA 1
ATOM 3541 C C . ILE B 1 125 ? 14.148 5.691 3.854 1 98.19 125 ILE B C 1
ATOM 3543 O O . ILE B 1 125 ? 13.336 6.617 3.895 1 98.19 125 ILE B O 1
ATOM 3547 N N . LEU B 1 126 ? 15.445 5.863 3.818 1 98.31 126 LEU B N 1
ATOM 3548 C CA . LEU B 1 126 ? 16.016 7.203 3.863 1 98.31 126 LEU B CA 1
ATOM 3549 C C . LEU B 1 126 ? 15.633 8 2.619 1 98.31 126 LEU B C 1
ATOM 3551 O O . LEU B 1 126 ? 15.305 9.18 2.711 1 98.31 126 LEU B O 1
ATOM 3555 N N . SER B 1 127 ? 15.672 7.363 1.512 1 97 127 SER B N 1
ATOM 3556 C CA . SER B 1 127 ? 15.32 8.055 0.277 1 97 127 SER B CA 1
ATOM 3557 C C . SER B 1 127 ? 13.844 8.422 0.252 1 97 127 SER B C 1
ATOM 3559 O O . SER B 1 127 ? 13.461 9.461 -0.297 1 97 127 SER B O 1
ATOM 3561 N N . ASP B 1 128 ? 13.047 7.527 0.77 1 95.81 128 ASP B N 1
ATOM 3562 C CA . ASP B 1 128 ? 11.617 7.785 0.908 1 95.81 128 ASP B CA 1
ATOM 3563 C C . ASP B 1 128 ? 11.359 9.008 1.795 1 95.81 128 ASP B C 1
ATOM 3565 O O . ASP B 1 128 ? 10.523 9.852 1.472 1 95.81 128 ASP B O 1
ATOM 3569 N N . ARG B 1 129 ? 12.078 9.148 2.807 1 96.75 129 ARG B N 1
ATOM 3570 C CA . ARG B 1 129 ? 11.867 10.188 3.809 1 96.75 129 ARG B CA 1
ATOM 3571 C C . ARG B 1 129 ? 12.453 11.523 3.342 1 96.75 129 ARG B C 1
ATOM 3573 O O . ARG B 1 129 ? 11.852 12.578 3.564 1 96.75 129 ARG B O 1
ATOM 3580 N N . TYR B 1 130 ? 13.594 11.461 2.709 1 96.56 130 TYR B N 1
ATOM 3581 C CA . TYR B 1 130 ? 14.32 12.695 2.436 1 96.56 130 TYR B CA 1
ATOM 3582 C C . TYR B 1 130 ? 14.344 12.992 0.94 1 96.56 130 TYR B C 1
ATOM 3584 O O . TYR B 1 130 ? 15.102 13.852 0.484 1 96.56 130 TYR B O 1
ATOM 3592 N N . TYR B 1 131 ? 13.625 12.195 0.12 1 94.12 131 TYR B N 1
ATOM 3593 C CA . TYR B 1 131 ? 13.32 12.469 -1.281 1 94.12 131 TYR B CA 1
ATOM 3594 C C . TYR B 1 131 ? 14.578 12.383 -2.137 1 94.12 131 TYR B C 1
ATOM 3596 O O . TYR B 1 131 ? 14.836 13.258 -2.965 1 94.12 131 TYR B O 1
ATOM 3604 N N . PHE B 1 132 ? 15.375 11.359 -1.819 1 95.75 132 PHE B N 1
ATOM 3605 C CA . PHE B 1 132 ? 16.484 11.039 -2.711 1 95.75 132 PHE B CA 1
ATOM 3606 C C . PHE B 1 132 ? 16 10.219 -3.902 1 95.75 132 PHE B C 1
ATOM 3608 O O . PHE B 1 132 ? 16.016 8.984 -3.859 1 95.75 132 PHE B O 1
ATOM 3615 N N . ASN B 1 133 ? 15.672 10.797 -4.988 1 92.56 133 ASN B N 1
ATOM 3616 C CA . ASN B 1 133 ? 14.891 10.211 -6.07 1 92.56 133 ASN B CA 1
ATOM 3617 C C . ASN B 1 133 ? 15.609 9.031 -6.715 1 92.56 133 ASN B C 1
ATOM 3619 O O . ASN B 1 133 ? 15.031 7.957 -6.883 1 92.56 133 ASN B O 1
ATOM 3623 N N . ILE B 1 134 ? 16.891 9.266 -7.078 1 91.38 134 ILE B N 1
ATOM 3624 C CA . ILE B 1 134 ? 17.625 8.219 -7.766 1 91.38 134 ILE B CA 1
ATOM 3625 C C . ILE B 1 134 ? 17.797 7.012 -6.848 1 91.38 134 ILE B C 1
ATOM 3627 O O . ILE B 1 134 ? 17.562 5.875 -7.258 1 91.38 134 ILE B O 1
ATOM 3631 N N . VAL B 1 135 ? 18.188 7.258 -5.609 1 95.12 135 VAL B N 1
ATOM 3632 C CA . VAL B 1 135 ? 18.375 6.191 -4.633 1 95.12 135 VAL B CA 1
ATOM 3633 C C . VAL B 1 135 ? 17.062 5.473 -4.379 1 95.12 135 VAL B C 1
ATOM 3635 O O . VAL B 1 135 ? 17.031 4.246 -4.234 1 95.12 135 VAL B O 1
ATOM 3638 N N . TYR B 1 136 ? 15.969 6.246 -4.355 1 94.81 136 TYR B N 1
ATOM 3639 C CA . TYR B 1 136 ? 14.633 5.691 -4.164 1 94.81 136 TYR B CA 1
ATOM 3640 C C . TYR B 1 136 ? 14.305 4.672 -5.25 1 94.81 136 TYR B C 1
ATOM 3642 O O . TYR B 1 136 ? 13.945 3.533 -4.949 1 94.81 136 TYR B O 1
ATOM 3650 N N . LYS B 1 137 ? 14.523 5.02 -6.418 1 91 137 LYS B N 1
ATOM 3651 C CA . LYS B 1 137 ? 14.242 4.16 -7.562 1 91 137 LYS B CA 1
ATOM 3652 C C . LYS B 1 137 ? 15.094 2.895 -7.523 1 91 137 LYS B C 1
ATOM 3654 O O . LYS B 1 137 ? 14.562 1.781 -7.57 1 91 137 LYS B O 1
ATOM 3659 N N . GLU B 1 138 ? 16.375 3.064 -7.344 1 90.19 138 GLU B N 1
ATOM 3660 C CA . GLU B 1 138 ? 17.312 1.945 -7.426 1 90.19 138 GLU B CA 1
ATOM 3661 C C . GLU B 1 138 ? 17.141 0.994 -6.242 1 90.19 138 GLU B C 1
ATOM 3663 O O . GLU B 1 138 ? 17.156 -0.226 -6.414 1 90.19 138 GLU B O 1
ATOM 3668 N N . SER B 1 139 ? 16.984 1.576 -5.098 1 93.94 139 SER B N 1
ATOM 3669 C CA . SER B 1 139 ? 16.812 0.733 -3.92 1 93.94 139 SER B CA 1
ATOM 3670 C C . SER B 1 139 ? 15.477 0.003 -3.951 1 93.94 139 SER B C 1
ATOM 3672 O O . SER B 1 139 ? 15.375 -1.132 -3.48 1 93.94 139 SER B O 1
ATOM 3674 N N . SER B 1 140 ? 14.461 0.627 -4.516 1 93.62 140 SER B N 1
ATOM 3675 C CA . SER B 1 140 ? 13.148 -0.004 -4.613 1 93.62 140 SER B CA 1
ATOM 3676 C C . SER B 1 140 ? 13.203 -1.254 -5.484 1 93.62 140 SER B C 1
ATOM 3678 O O . SER B 1 140 ? 12.484 -2.227 -5.223 1 93.62 140 SER B O 1
ATOM 3680 N N . LYS B 1 141 ? 14.039 -1.262 -6.477 1 89 141 LYS B N 1
ATOM 3681 C CA . LYS B 1 141 ? 14.219 -2.434 -7.328 1 89 141 LYS B CA 1
ATOM 3682 C C . LYS B 1 141 ? 14.68 -3.639 -6.516 1 89 141 LYS B C 1
ATOM 3684 O O . LYS B 1 141 ? 14.133 -4.738 -6.66 1 89 141 LYS B O 1
ATOM 3689 N N . LEU B 1 142 ? 15.633 -3.387 -5.73 1 91.81 142 LEU B N 1
ATOM 3690 C CA . LEU B 1 142 ? 16.234 -4.461 -4.949 1 91.81 142 LEU B CA 1
ATOM 3691 C C . LEU B 1 142 ? 15.266 -4.961 -3.881 1 91.81 142 LEU B C 1
ATOM 3693 O O . LEU B 1 142 ? 15.148 -6.168 -3.658 1 91.81 142 LEU B O 1
ATOM 3697 N N . VAL B 1 143 ? 14.602 -4.07 -3.275 1 94.12 143 VAL B N 1
ATOM 3698 C CA . VAL B 1 143 ? 13.641 -4.438 -2.236 1 94.12 143 VAL B CA 1
ATOM 3699 C C . VAL B 1 143 ? 12.492 -5.227 -2.85 1 94.12 143 VAL B C 1
ATOM 3701 O O . VAL B 1 143 ? 12.055 -6.238 -2.293 1 94.12 143 VAL B O 1
ATOM 3704 N N . LEU B 1 144 ? 12.047 -4.809 -4.012 1 91 144 LEU B N 1
ATOM 3705 C CA . LEU B 1 144 ? 10.969 -5.496 -4.723 1 91 144 LEU B CA 1
ATOM 3706 C C . LEU B 1 144 ? 11.398 -6.906 -5.113 1 91 144 LEU B C 1
ATOM 3708 O O . LEU B 1 144 ? 10.617 -7.852 -4.988 1 91 144 LEU B O 1
ATOM 3712 N N . ASN B 1 145 ? 12.57 -7.02 -5.543 1 88.06 145 ASN B N 1
ATOM 3713 C CA . ASN B 1 145 ? 13.078 -8.305 -6.016 1 88.06 145 ASN B CA 1
ATOM 3714 C C . ASN B 1 145 ? 13.133 -9.336 -4.895 1 88.06 145 ASN B C 1
ATOM 3716 O O . ASN B 1 145 ? 12.984 -10.531 -5.141 1 88.06 145 ASN B O 1
ATOM 3720 N N . GLU B 1 146 ? 13.352 -8.891 -3.664 1 91.12 146 GLU B N 1
ATOM 3721 C CA . GLU B 1 146 ? 13.398 -9.773 -2.504 1 91.12 146 GLU B CA 1
ATOM 3722 C C . GLU B 1 146 ? 12.391 -9.344 -1.439 1 91.12 146 GLU B C 1
ATOM 3724 O O . GLU B 1 146 ? 12.727 -9.281 -0.254 1 91.12 146 GLU B O 1
ATOM 3729 N N . LEU B 1 147 ? 11.219 -9.039 -1.901 1 93 147 LEU B N 1
ATOM 3730 C CA . LEU B 1 147 ? 10.203 -8.453 -1.03 1 93 147 LEU B CA 1
ATOM 3731 C C . LEU B 1 147 ? 9.859 -9.391 0.118 1 93 147 LEU B C 1
ATOM 3733 O O . LEU B 1 147 ? 9.68 -8.953 1.256 1 93 147 LEU B O 1
ATOM 3737 N N . GLN B 1 148 ? 9.773 -10.656 -0.112 1 89.25 148 GLN B N 1
ATOM 3738 C CA . GLN B 1 148 ? 9.383 -11.617 0.914 1 89.25 148 GLN B CA 1
ATOM 3739 C C . GLN B 1 148 ? 10.359 -11.602 2.084 1 89.25 148 GLN B C 1
ATOM 3741 O O . GLN B 1 148 ? 9.961 -11.773 3.236 1 89.25 148 GLN B O 1
ATOM 3746 N N . LYS B 1 149 ? 11.531 -11.422 1.769 1 91.81 149 LYS B N 1
ATOM 3747 C CA . LYS B 1 149 ? 12.57 -11.328 2.789 1 91.81 149 LYS B CA 1
ATOM 3748 C C . LYS B 1 149 ? 12.484 -10 3.539 1 91.81 149 LYS B C 1
ATOM 3750 O O . LYS B 1 149 ? 12.484 -9.977 4.773 1 91.81 149 LYS B O 1
ATOM 3755 N N . TYR B 1 150 ? 12.336 -8.914 2.834 1 94.81 150 TYR B N 1
ATOM 3756 C CA . TYR B 1 150 ? 12.406 -7.582 3.414 1 94.81 150 TYR B CA 1
ATOM 3757 C C . TYR B 1 150 ? 11.156 -7.27 4.227 1 94.81 150 TYR B C 1
ATOM 3759 O O . TYR B 1 150 ? 11.227 -6.551 5.227 1 94.81 150 TYR B O 1
ATOM 3767 N N . ARG B 1 151 ? 10.062 -7.762 3.805 1 92.88 151 ARG B N 1
ATOM 3768 C CA . ARG B 1 151 ? 8.82 -7.449 4.504 1 92.88 151 ARG B CA 1
ATOM 3769 C C . ARG B 1 151 ? 8.828 -8.023 5.914 1 92.88 151 ARG B C 1
ATOM 3771 O O . ARG B 1 151 ? 8.031 -7.613 6.766 1 92.88 151 ARG B O 1
ATOM 3778 N N . GLN B 1 152 ? 9.641 -9 6.145 1 91.81 152 GLN B N 1
ATOM 3779 C CA . GLN B 1 152 ? 9.758 -9.602 7.469 1 91.81 152 GLN B CA 1
ATOM 3780 C C . GLN B 1 152 ? 10.672 -8.773 8.367 1 91.81 152 GLN B C 1
ATOM 3782 O O . GLN B 1 152 ? 10.703 -8.977 9.586 1 91.81 152 GLN B O 1
ATOM 3787 N N . ASN B 1 153 ? 11.414 -7.918 7.762 1 94.31 153 ASN B N 1
ATOM 3788 C CA . ASN B 1 153 ? 12.273 -7 8.5 1 94.31 153 ASN B CA 1
ATOM 3789 C C . ASN B 1 153 ? 11.469 -5.902 9.188 1 94.31 153 ASN B C 1
ATOM 3791 O O . ASN B 1 153 ? 10.641 -5.246 8.555 1 94.31 153 ASN B O 1
ATOM 3795 N N . SER B 1 154 ? 11.68 -5.656 10.477 1 94.62 154 SER B N 1
ATOM 3796 C CA . SER B 1 154 ? 10.938 -4.66 11.242 1 94.62 154 SER B CA 1
ATOM 3797 C C . SER B 1 154 ? 11.125 -3.264 10.656 1 94.62 154 SER B C 1
ATOM 3799 O O . SER B 1 154 ? 10.234 -2.418 10.766 1 94.62 154 SER B O 1
ATOM 3801 N N . GLN B 1 155 ? 12.234 -3.031 10.039 1 96 155 GLN B N 1
ATOM 3802 C CA . GLN B 1 155 ? 12.508 -1.724 9.461 1 96 155 GLN B CA 1
ATOM 3803 C C . GLN B 1 155 ? 11.555 -1.424 8.305 1 96 155 GLN B C 1
ATOM 3805 O O . GLN B 1 155 ? 11.391 -0.266 7.914 1 96 155 GLN B O 1
ATOM 3810 N N . PHE B 1 156 ? 10.984 -2.52 7.816 1 96.88 156 PHE B N 1
ATOM 3811 C CA . PHE B 1 156 ? 10.078 -2.352 6.691 1 96.88 156 PHE B CA 1
ATOM 3812 C C . PHE B 1 156 ? 8.906 -1.453 7.074 1 96.88 156 PHE B C 1
ATOM 3814 O O . PHE B 1 156 ? 8.375 -0.721 6.234 1 96.88 156 PHE B O 1
ATOM 3821 N N . LEU B 1 157 ? 8.594 -1.413 8.344 1 95.62 157 LEU B N 1
ATOM 3822 C CA . LEU B 1 157 ? 7.465 -0.649 8.859 1 95.62 157 LEU B CA 1
ATOM 3823 C C . LEU B 1 157 ? 7.758 0.847 8.82 1 95.62 157 LEU B C 1
ATOM 3825 O O . LEU B 1 157 ? 6.844 1.666 8.93 1 95.62 157 LEU B O 1
ATOM 3829 N N . LEU B 1 158 ? 8.984 1.198 8.625 1 96.38 158 LEU B N 1
ATOM 3830 C CA . LEU B 1 158 ? 9.375 2.604 8.633 1 96.38 158 LEU B CA 1
ATOM 3831 C C . LEU B 1 158 ? 9.109 3.248 7.277 1 96.38 158 LEU B C 1
ATOM 3833 O O . LEU B 1 158 ? 9.133 4.477 7.152 1 96.38 158 LEU B O 1
ATOM 3837 N N . LEU B 1 159 ? 8.828 2.416 6.25 1 96.62 159 LEU B N 1
ATOM 3838 C CA . LEU B 1 159 ? 8.453 2.963 4.953 1 96.62 159 LEU B CA 1
ATOM 3839 C C . LEU B 1 159 ? 7.113 3.689 5.035 1 96.62 159 LEU B C 1
ATOM 3841 O O . LEU B 1 159 ? 6.238 3.295 5.805 1 96.62 159 LEU B O 1
ATOM 3845 N N . SER B 1 160 ? 7.051 4.746 4.258 1 95.62 160 SER B N 1
ATOM 3846 C CA . SER B 1 160 ? 5.758 5.418 4.172 1 95.62 160 SER B CA 1
ATOM 3847 C C . SER B 1 160 ? 4.688 4.484 3.607 1 95.62 160 SER B C 1
ATOM 3849 O O . SER B 1 160 ? 5 3.555 2.861 1 95.62 160 SER B O 1
ATOM 3851 N N . TYR B 1 161 ? 3.436 4.734 3.912 1 93.56 161 TYR B N 1
ATOM 3852 C CA . TYR B 1 161 ? 2.342 3.936 3.371 1 93.56 161 TYR B CA 1
ATOM 3853 C C . TYR B 1 161 ? 2.268 4.066 1.854 1 93.56 161 TYR B C 1
ATOM 3855 O O . TYR B 1 161 ? 1.899 3.115 1.16 1 93.56 161 TYR B O 1
ATOM 3863 N N . LYS B 1 162 ? 2.629 5.223 1.396 1 94 162 LYS B N 1
ATOM 3864 C CA . LYS B 1 162 ? 2.668 5.434 -0.049 1 94 162 LYS B CA 1
ATOM 3865 C C . LYS B 1 162 ? 3.645 4.473 -0.721 1 94 162 LYS B C 1
ATOM 3867 O O . LYS B 1 162 ? 3.295 3.812 -1.701 1 94 162 LYS B O 1
ATOM 3872 N N . THR B 1 163 ? 4.797 4.41 -0.154 1 95 163 THR B N 1
ATOM 3873 C CA . THR B 1 163 ? 5.832 3.539 -0.703 1 95 163 THR B CA 1
ATOM 3874 C C . THR B 1 163 ? 5.449 2.07 -0.531 1 95 163 THR B C 1
ATOM 3876 O O . THR B 1 163 ? 5.59 1.274 -1.461 1 95 163 THR B O 1
ATOM 3879 N N . LYS B 1 164 ? 4.945 1.684 0.611 1 94.19 164 LYS B N 1
ATOM 3880 C CA . LYS B 1 164 ? 4.52 0.305 0.836 1 94.19 164 LYS B CA 1
ATOM 3881 C C . LYS B 1 164 ? 3.428 -0.101 -0.151 1 94.19 164 LYS B C 1
ATOM 3883 O O . LYS B 1 164 ? 3.488 -1.182 -0.741 1 94.19 164 LYS B O 1
ATOM 3888 N N . SER B 1 165 ? 2.447 0.758 -0.287 1 93.12 165 SER B N 1
ATOM 3889 C CA . SER B 1 165 ? 1.354 0.49 -1.215 1 93.12 165 SER B CA 1
ATOM 3890 C C . SER B 1 165 ? 1.873 0.27 -2.633 1 93.12 165 SER B C 1
ATOM 3892 O O . SER B 1 165 ? 1.449 -0.664 -3.316 1 93.12 165 SER B O 1
ATOM 3894 N N . ALA B 1 166 ? 2.803 1.101 -3.027 1 92.75 166 ALA B N 1
ATOM 3895 C CA . ALA B 1 166 ? 3.369 0.996 -4.371 1 92.75 166 ALA B CA 1
ATOM 3896 C C . ALA B 1 166 ? 4.129 -0.317 -4.543 1 92.75 166 ALA B C 1
ATOM 3898 O O . ALA B 1 166 ? 4 -0.983 -5.574 1 92.75 166 ALA B O 1
ATOM 3899 N N . ILE B 1 167 ? 4.871 -0.682 -3.539 1 93.38 167 ILE B N 1
ATOM 3900 C CA . ILE B 1 167 ? 5.66 -1.909 -3.578 1 93.38 167 ILE B CA 1
ATOM 3901 C C . ILE B 1 167 ? 4.73 -3.117 -3.674 1 93.38 167 ILE B C 1
ATOM 3903 O O . ILE B 1 167 ? 4.914 -3.98 -4.535 1 93.38 167 ILE B O 1
ATOM 3907 N N . PHE B 1 168 ? 3.76 -3.139 -2.842 1 92.44 168 PHE B N 1
ATOM 3908 C CA . PHE B 1 168 ? 2.846 -4.273 -2.816 1 92.44 168 PHE B CA 1
ATOM 3909 C C . PHE B 1 168 ? 2.057 -4.363 -4.117 1 92.44 168 PHE B C 1
ATOM 3911 O O . PHE B 1 168 ? 1.834 -5.457 -4.641 1 92.44 168 PHE B O 1
ATOM 3918 N N . GLU B 1 169 ? 1.625 -3.262 -4.559 1 91 169 GLU B N 1
ATOM 3919 C CA . GLU B 1 169 ? 0.857 -3.248 -5.797 1 91 169 GLU B CA 1
ATOM 3920 C C . GLU B 1 169 ? 1.679 -3.797 -6.961 1 91 169 GLU B C 1
ATOM 3922 O O . GLU B 1 169 ? 1.198 -4.633 -7.727 1 91 169 GLU B O 1
ATOM 3927 N N . ARG B 1 170 ? 2.881 -3.33 -7.086 1 89.38 170 ARG B N 1
ATOM 3928 C CA . ARG B 1 170 ? 3.746 -3.783 -8.172 1 89.38 170 ARG B CA 1
ATOM 3929 C C . ARG B 1 170 ? 4.059 -5.27 -8.039 1 89.38 170 ARG B C 1
ATOM 3931 O O . ARG B 1 170 ? 4.066 -6 -9.031 1 89.38 170 ARG B O 1
ATOM 3938 N N . TYR B 1 171 ? 4.348 -5.664 -6.863 1 90.25 171 TYR B N 1
ATOM 3939 C CA . TYR B 1 171 ? 4.633 -7.074 -6.621 1 90.25 171 TYR B CA 1
ATOM 3940 C C . TYR B 1 171 ? 3.41 -7.938 -6.918 1 90.25 171 TYR B C 1
ATOM 3942 O O . TYR B 1 171 ? 3.539 -9.055 -7.43 1 90.25 171 TYR B O 1
ATOM 3950 N N . LEU B 1 172 ? 2.312 -7.402 -6.551 1 89.44 172 LEU B N 1
ATOM 3951 C CA . LEU B 1 172 ? 1.062 -8.102 -6.836 1 89.44 172 LEU B CA 1
ATOM 3952 C C . LEU B 1 172 ? 0.873 -8.281 -8.336 1 89.44 172 LEU B C 1
ATOM 3954 O O . LEU B 1 172 ? 0.506 -9.367 -8.797 1 89.44 172 LEU B O 1
ATOM 3958 N N . ASP B 1 173 ? 1.125 -7.227 -9.102 1 86.62 173 ASP B N 1
ATOM 3959 C CA . ASP B 1 173 ? 1.032 -7.324 -10.555 1 86.62 173 ASP B CA 1
ATOM 3960 C C . ASP B 1 173 ? 1.94 -8.43 -11.086 1 86.62 173 ASP B C 1
ATOM 3962 O O . ASP B 1 173 ? 1.528 -9.219 -11.938 1 86.62 173 ASP B O 1
ATOM 3966 N N . PHE B 1 174 ? 3.119 -8.484 -10.594 1 86.25 174 PHE B N 1
ATOM 3967 C CA . PHE B 1 174 ? 4.074 -9.523 -10.961 1 86.25 174 PHE B CA 1
ATOM 3968 C C . PHE B 1 174 ? 3.527 -10.906 -10.625 1 86.25 174 PHE B C 1
ATOM 3970 O O . PHE B 1 174 ? 3.525 -11.797 -11.477 1 86.25 174 PHE B O 1
ATOM 3977 N N . THR B 1 175 ? 3.062 -11.062 -9.438 1 86.19 175 THR B N 1
ATOM 3978 C CA . THR B 1 175 ? 2.596 -12.367 -8.977 1 86.19 175 THR B CA 1
ATOM 3979 C C . THR B 1 175 ? 1.385 -12.82 -9.789 1 86.19 175 THR B C 1
ATOM 3981 O O . THR B 1 175 ? 1.276 -14 -10.141 1 86.19 175 THR B O 1
ATOM 3984 N N . ILE B 1 176 ? 0.513 -11.906 -10.07 1 85.75 176 ILE B N 1
ATOM 3985 C CA . ILE B 1 176 ? -0.673 -12.227 -10.852 1 85.75 176 ILE B CA 1
ATOM 3986 C C . ILE B 1 176 ? -0.26 -12.68 -12.25 1 85.75 176 ILE B C 1
ATOM 3988 O O . ILE B 1 176 ? -0.779 -13.664 -12.773 1 85.75 176 ILE B O 1
ATOM 3992 N N . SER B 1 177 ? 0.713 -11.953 -12.812 1 84.38 177 SER B N 1
ATOM 3993 C CA . SER B 1 177 ? 1.179 -12.297 -14.156 1 84.38 177 SER B CA 1
ATOM 3994 C C . SER B 1 177 ? 1.792 -13.695 -14.188 1 84.38 177 SER B C 1
ATOM 3996 O O . SER B 1 177 ? 1.543 -14.461 -15.117 1 84.38 177 SER B O 1
ATOM 3998 N N . ILE B 1 178 ? 2.529 -13.992 -13.219 1 83.5 178 ILE B N 1
ATOM 3999 C CA . ILE B 1 178 ? 3.203 -15.281 -13.172 1 83.5 178 ILE B CA 1
ATOM 4000 C C . ILE B 1 178 ? 2.178 -16.391 -12.93 1 83.5 178 ILE B C 1
ATOM 4002 O O . ILE B 1 178 ? 2.236 -17.453 -13.562 1 83.5 178 ILE B O 1
ATOM 4006 N N . THR B 1 179 ? 1.222 -16.141 -12.094 1 80.56 179 THR B N 1
ATOM 4007 C CA . THR B 1 179 ? 0.223 -17.141 -11.727 1 80.56 179 THR B CA 1
ATOM 4008 C C . THR B 1 179 ? -0.702 -17.438 -12.906 1 80.56 179 THR B C 1
ATOM 4010 O O . THR B 1 179 ? -1.179 -18.562 -13.062 1 80.56 179 THR B O 1
ATOM 4013 N N . THR B 1 180 ? -0.908 -16.453 -13.734 1 82.12 180 THR B N 1
ATOM 4014 C CA . THR B 1 180 ? -1.854 -16.625 -14.836 1 82.12 180 THR B CA 1
ATOM 4015 C C . THR B 1 180 ? -1.119 -16.812 -16.156 1 82.12 180 THR B C 1
ATOM 4017 O O . THR B 1 180 ? -1.678 -16.562 -17.234 1 82.12 180 THR B O 1
ATOM 4020 N N . ILE B 1 181 ? 0.075 -17.203 -16.141 1 83.38 181 ILE B N 1
ATOM 4021 C CA . ILE B 1 181 ? 0.905 -17.281 -17.344 1 83.38 181 ILE B CA 1
ATOM 4022 C C . ILE B 1 181 ? 0.3 -18.281 -18.328 1 83.38 181 ILE B C 1
ATOM 4024 O O . ILE B 1 181 ? 0.439 -18.125 -19.531 1 83.38 181 ILE B O 1
ATOM 4028 N N . ARG B 1 182 ? -0.472 -19.297 -17.938 1 82.94 182 ARG B N 1
ATOM 4029 C CA . ARG B 1 182 ? -1.049 -20.328 -18.781 1 82.94 182 ARG B CA 1
ATOM 4030 C C . ARG B 1 182 ? -2.162 -19.766 -19.656 1 82.94 182 ARG B C 1
ATOM 4032 O O . ARG B 1 182 ? -2.537 -20.375 -20.656 1 82.94 182 ARG B O 1
ATOM 4039 N N . SER B 1 183 ? -2.66 -18.625 -19.219 1 82.19 183 SER B N 1
ATOM 4040 C CA . SER B 1 183 ? -3.707 -18 -20.016 1 82.19 183 SER B CA 1
ATOM 4041 C C . SER B 1 183 ? -3.182 -17.578 -21.375 1 82.19 183 SER B C 1
ATOM 4043 O O . SER B 1 183 ? -3.963 -17.328 -22.297 1 82.19 183 SER B O 1
ATOM 4045 N N . LEU B 1 184 ? -1.883 -17.484 -21.547 1 84.25 184 LEU B N 1
ATOM 4046 C CA . LEU B 1 184 ? -1.263 -17.109 -22.812 1 84.25 184 LEU B CA 1
ATOM 4047 C C . LEU B 1 184 ? -1.586 -18.125 -23.891 1 84.25 184 LEU B C 1
ATOM 4049 O O . LEU B 1 184 ? -1.551 -17.797 -25.078 1 84.25 184 LEU B O 1
ATOM 4053 N N . LYS B 1 185 ? -1.889 -19.359 -23.531 1 85.81 185 LYS B N 1
ATOM 4054 C CA . LYS B 1 185 ? -2.188 -20.422 -24.484 1 85.81 185 LYS B CA 1
ATOM 4055 C C . LYS B 1 185 ? -3.498 -20.156 -25.219 1 85.81 185 LYS B C 1
ATOM 4057 O O . LYS B 1 185 ? -3.709 -20.672 -26.312 1 85.81 185 LYS B O 1
ATOM 4062 N N . GLN B 1 186 ? -4.465 -19.438 -24.781 1 75 186 GLN B N 1
ATOM 4063 C CA . GLN B 1 186 ? -5.781 -19.203 -25.359 1 75 186 GLN B CA 1
ATOM 4064 C C . GLN B 1 186 ? -5.668 -18.438 -26.672 1 75 186 GLN B C 1
ATOM 4066 O O . GLN B 1 186 ? -6.586 -18.453 -27.484 1 75 186 GLN B O 1
ATOM 4071 N N . ARG B 1 187 ? -4.43 -18.016 -27.203 1 64.81 187 ARG B N 1
ATOM 4072 C CA . ARG B 1 187 ? -4.023 -17.391 -28.469 1 64.81 187 ARG B CA 1
ATOM 4073 C C . ARG B 1 187 ? -5.117 -16.484 -29.016 1 64.81 187 ARG B C 1
ATOM 4075 O O . ARG B 1 187 ? -5.539 -16.625 -30.156 1 64.81 187 ARG B O 1
ATOM 4082 N N . LYS B 1 188 ? -5.441 -15.555 -28.203 1 68.56 188 LYS B N 1
ATOM 4083 C CA . LYS B 1 188 ? -6.473 -14.633 -28.672 1 68.56 188 LYS B CA 1
ATOM 4084 C C . LYS B 1 188 ? -5.988 -13.836 -29.875 1 68.56 188 LYS B C 1
ATOM 4086 O O . LYS B 1 188 ? -4.918 -13.227 -29.828 1 68.56 188 LYS B O 1
ATOM 4091 N N . ASN B 1 189 ? -6.523 -14.039 -31.156 1 76.69 189 ASN B N 1
ATOM 4092 C CA . ASN B 1 189 ? -6.395 -13.133 -32.281 1 76.69 189 ASN B CA 1
ATOM 4093 C C . ASN B 1 189 ? -5.164 -13.461 -33.125 1 76.69 189 ASN B C 1
ATOM 4095 O O . ASN B 1 189 ? -4.633 -12.594 -33.844 1 76.69 189 ASN B O 1
ATOM 4099 N N . PHE B 1 190 ? -4.504 -14.758 -32.969 1 88.31 190 PHE B N 1
ATOM 4100 C CA . PHE B 1 190 ? -3.387 -15.07 -33.875 1 88.31 190 PHE B CA 1
ATOM 4101 C C . PHE B 1 190 ? -3.881 -15.406 -35.25 1 88.31 190 PHE B C 1
ATOM 4103 O O . PHE B 1 190 ? -4.746 -16.266 -35.438 1 88.31 190 PHE B O 1
ATOM 4110 N N . LYS B 1 191 ? -3.393 -14.656 -36.281 1 87.75 191 LYS B N 1
ATOM 4111 C CA . LYS B 1 191 ? -3.768 -14.859 -37.688 1 87.75 191 LYS B CA 1
ATOM 4112 C C . LYS B 1 191 ? -2.688 -15.633 -38.438 1 87.75 191 LYS B C 1
ATOM 4114 O O . LYS B 1 191 ? -1.579 -15.125 -38.625 1 87.75 191 LYS B O 1
ATOM 4119 N N . HIS B 1 192 ? -3.061 -16.859 -38.906 1 89.69 192 HIS B N 1
ATOM 4120 C CA . HIS B 1 192 ? -2.125 -17.703 -39.656 1 89.69 192 HIS B CA 1
ATOM 4121 C C . HIS B 1 192 ? -1.84 -17.141 -41.031 1 89.69 192 HIS B C 1
ATOM 4123 O O . HIS B 1 192 ? -2.67 -16.422 -41.594 1 89.69 192 HIS B O 1
ATOM 4129 N N . HIS B 1 193 ? -0.652 -17.469 -41.469 1 85.38 193 HIS B N 1
ATOM 4130 C CA . HIS B 1 193 ? -0.309 -17.172 -42.875 1 85.38 193 HIS B CA 1
ATOM 4131 C C . HIS B 1 193 ? -1.215 -17.922 -43.812 1 85.38 193 HIS B C 1
ATOM 4133 O O . HIS B 1 193 ? -1.69 -19.016 -43.5 1 85.38 193 HIS B O 1
ATOM 4139 N N . SER B 1 194 ? -1.359 -17.406 -45 1 83.88 194 SER B N 1
ATOM 4140 C CA . SER B 1 194 ? -2.273 -17.953 -46 1 83.88 194 SER B CA 1
ATOM 4141 C C . SER B 1 194 ? -1.9 -19.375 -46.344 1 83.88 194 SER B C 1
ATOM 4143 O O . SER B 1 194 ? -2.777 -20.219 -46.594 1 83.88 194 SER B O 1
ATOM 4145 N N . LEU B 1 195 ? -0.659 -19.766 -46.375 1 85.56 195 LEU B N 1
ATOM 4146 C CA . LEU B 1 195 ? -0.19 -21.078 -46.812 1 85.56 195 LEU B CA 1
ATOM 4147 C C . LEU B 1 195 ? -0.085 -22.047 -45.625 1 85.56 195 LEU B C 1
ATOM 4149 O O . LEU B 1 195 ? 0.281 -23.203 -45.812 1 85.56 195 LEU B O 1
ATOM 4153 N N . CYS B 1 196 ? -0.493 -21.578 -44.469 1 88.25 196 CYS B N 1
ATOM 4154 C CA . CYS B 1 196 ? -0.311 -22.359 -43.25 1 88.25 196 CYS B CA 1
ATOM 4155 C C . CYS B 1 196 ? -1.496 -23.297 -43.031 1 88.25 196 CYS B C 1
ATOM 4157 O O . CYS B 1 196 ? -2.645 -22.906 -43.25 1 88.25 196 CYS B O 1
ATOM 4159 N N . SER B 1 197 ? -1.231 -24.594 -42.812 1 89.44 197 SER B N 1
ATOM 4160 C CA . SER B 1 197 ? -2.273 -25.5 -42.344 1 89.44 197 SER B CA 1
ATOM 4161 C C . SER B 1 197 ? -2.732 -25.109 -40.938 1 89.44 197 SER B C 1
ATOM 4163 O O . SER B 1 197 ? -2.061 -25.422 -39.938 1 89.44 197 SER B O 1
ATOM 4165 N N . LEU B 1 198 ? -3.912 -24.531 -40.906 1 85.94 198 LEU B N 1
ATOM 4166 C CA . LEU B 1 198 ? -4.414 -23.938 -39.656 1 85.94 198 LEU B CA 1
ATOM 4167 C C . LEU B 1 198 ? -4.453 -24.984 -38.562 1 85.94 198 LEU B C 1
ATOM 4169 O O . LEU B 1 198 ? -3.885 -24.781 -37.469 1 85.94 198 LEU B O 1
ATOM 4173 N N . THR B 1 199 ? -5.055 -26.094 -38.875 1 88.19 199 THR B N 1
ATOM 4174 C CA . THR B 1 199 ? -5.262 -27.125 -37.875 1 88.19 199 THR B CA 1
ATOM 4175 C C . THR B 1 199 ? -3.926 -27.703 -37.406 1 88.19 199 THR B C 1
ATOM 4177 O O . THR B 1 199 ? -3.695 -27.844 -36.219 1 88.19 199 THR B O 1
ATOM 4180 N N . LYS B 1 200 ? -3.047 -28 -38.312 1 88.88 200 LYS B N 1
ATOM 4181 C CA . LYS B 1 200 ? -1.755 -28.578 -37.969 1 88.88 200 LYS B CA 1
ATOM 4182 C C . LYS B 1 200 ? -0.906 -27.594 -37.156 1 88.88 200 LYS B C 1
ATOM 4184 O O . LYS B 1 200 ? -0.296 -27.984 -36.156 1 88.88 200 LYS B O 1
ATOM 4189 N N . HIS B 1 201 ? -0.886 -26.359 -37.562 1 89.31 201 HIS B N 1
ATOM 4190 C CA . HIS B 1 201 ? -0.058 -25.375 -36.906 1 89.31 201 HIS B CA 1
ATOM 4191 C C . HIS B 1 201 ? -0.597 -25.062 -35.5 1 89.31 201 HIS B C 1
ATOM 4193 O O . HIS B 1 201 ? 0.177 -24.859 -34.562 1 89.31 201 HIS B O 1
ATOM 4199 N N . ASP B 1 202 ? -1.932 -25.031 -35.406 1 88.69 202 ASP B N 1
ATOM 4200 C CA . ASP B 1 202 ? -2.531 -24.812 -34.094 1 88.69 202 ASP B CA 1
ATOM 4201 C C . ASP B 1 202 ? -2.133 -25.922 -33.125 1 88.69 202 ASP B C 1
ATOM 4203 O O . ASP B 1 202 ? -1.89 -25.656 -31.938 1 88.69 202 ASP B O 1
ATOM 4207 N N . GLN B 1 203 ? -2.139 -27.094 -33.625 1 88.62 203 GLN B N 1
ATOM 4208 C CA . GLN B 1 203 ? -1.736 -28.234 -32.781 1 88.62 203 GLN B CA 1
ATOM 4209 C C . GLN B 1 203 ? -0.279 -28.094 -32.344 1 88.62 203 GLN B C 1
ATOM 4211 O O . GLN B 1 203 ? 0.065 -28.422 -31.203 1 88.62 203 GLN B O 1
ATOM 4216 N N . GLU B 1 204 ? 0.56 -27.656 -33.219 1 86.06 204 GLU B N 1
ATOM 4217 C CA . GLU B 1 204 ? 1.974 -27.469 -32.938 1 86.06 204 GLU B CA 1
ATOM 4218 C C . GLU B 1 204 ? 2.168 -26.375 -31.875 1 86.06 204 GLU B C 1
ATOM 4220 O O . GLU B 1 204 ? 2.982 -26.516 -30.969 1 86.06 204 GLU B O 1
ATOM 4225 N N . ILE B 1 205 ? 1.417 -25.312 -32.062 1 87.44 205 ILE B N 1
ATOM 4226 C CA . ILE B 1 205 ? 1.498 -24.203 -31.125 1 87.44 205 ILE B CA 1
ATOM 4227 C C . ILE B 1 205 ? 1.034 -24.641 -29.75 1 87.44 205 ILE B C 1
ATOM 4229 O O . ILE B 1 205 ? 1.659 -24.312 -28.734 1 87.44 205 ILE B O 1
ATOM 4233 N N . ASN B 1 206 ? -0.035 -25.375 -29.719 1 88.5 206 ASN B N 1
ATOM 4234 C CA . ASN B 1 206 ? -0.54 -25.891 -28.453 1 88.5 206 ASN B CA 1
ATOM 4235 C C . ASN B 1 206 ? 0.486 -26.797 -27.781 1 88.5 206 ASN B C 1
ATOM 4237 O O . ASN B 1 206 ? 0.667 -26.719 -26.562 1 88.5 206 ASN B O 1
ATOM 4241 N N . LYS B 1 207 ? 1.099 -27.594 -28.547 1 87.31 207 LYS B N 1
ATOM 4242 C CA . LYS B 1 207 ? 2.137 -28.469 -28.016 1 87.31 207 LYS B CA 1
ATOM 4243 C C . LYS B 1 207 ? 3.307 -27.672 -27.469 1 87.31 207 LYS B C 1
ATOM 4245 O O . LYS B 1 207 ? 3.896 -28.031 -26.453 1 87.31 207 LYS B O 1
ATOM 4250 N N . TRP B 1 208 ? 3.596 -26.656 -28.188 1 85.25 208 TRP B N 1
ATOM 4251 C CA . TRP B 1 208 ? 4.672 -25.781 -27.719 1 85.25 208 TRP B CA 1
ATOM 4252 C C . TRP B 1 208 ? 4.336 -25.172 -26.359 1 85.25 208 TRP B C 1
ATOM 4254 O O . TRP B 1 208 ? 5.172 -25.172 -25.453 1 85.25 208 TRP B O 1
ATOM 4264 N N . TYR B 1 209 ? 3.199 -24.656 -26.25 1 87.62 209 TYR B N 1
ATOM 4265 C CA . TYR B 1 209 ? 2.779 -24.047 -24.984 1 87.62 209 TYR B CA 1
ATOM 4266 C C . TYR B 1 209 ? 2.838 -25.078 -23.844 1 87.62 209 TYR B C 1
ATOM 4268 O O . TYR B 1 209 ? 3.312 -24.766 -22.75 1 87.62 209 TYR B O 1
ATOM 4276 N N . GLU B 1 210 ? 2.379 -26.188 -24.109 1 85.88 210 GLU B N 1
ATOM 4277 C CA . GLU B 1 210 ? 2.389 -27.234 -23.094 1 85.88 210 GLU B CA 1
ATOM 4278 C C . GLU B 1 210 ? 3.812 -27.562 -22.641 1 85.88 210 GLU B C 1
ATOM 4280 O O . GLU B 1 210 ? 4.082 -27.688 -21.453 1 85.88 210 GLU B O 1
ATOM 4285 N N . THR B 1 211 ? 4.668 -27.719 -23.609 1 87 211 THR B N 1
ATOM 4286 C CA . THR B 1 211 ? 6.066 -27.984 -23.297 1 87 211 THR B CA 1
ATOM 4287 C C . THR B 1 211 ? 6.684 -26.828 -22.516 1 87 211 THR B C 1
ATOM 4289 O O . THR B 1 211 ? 7.445 -27.047 -21.578 1 87 211 THR B O 1
ATOM 4292 N N . PHE B 1 212 ? 6.355 -25.672 -22.969 1 87.31 212 PHE B N 1
ATOM 4293 C CA . PHE B 1 212 ? 6.844 -24.453 -22.297 1 87.31 212 PHE B CA 1
ATOM 4294 C C . PHE B 1 212 ? 6.41 -24.422 -20.844 1 87.31 212 PHE B C 1
ATOM 4296 O O . PHE B 1 212 ? 7.23 -24.203 -19.953 1 87.31 212 PHE B O 1
ATOM 4303 N N . PHE B 1 213 ? 5.164 -24.672 -20.578 1 85.38 213 PHE B N 1
ATOM 4304 C CA . PHE B 1 213 ? 4.633 -24.609 -19.219 1 85.38 213 PHE B CA 1
ATOM 4305 C C . PHE B 1 213 ? 5.219 -25.719 -18.359 1 85.38 213 PHE B C 1
ATOM 4307 O O . PHE B 1 213 ? 5.512 -25.516 -17.188 1 85.38 213 PHE B O 1
ATOM 4314 N N . GLU B 1 214 ? 5.363 -26.844 -18.922 1 83.56 214 GLU B N 1
ATOM 4315 C CA . GLU B 1 214 ? 5.949 -27.969 -18.188 1 83.56 214 GLU B CA 1
ATOM 4316 C C . GLU B 1 214 ? 7.391 -27.672 -17.781 1 83.56 214 GLU B C 1
ATOM 4318 O O . GLU B 1 214 ? 7.785 -27.938 -16.641 1 83.56 214 GLU B O 1
ATOM 4323 N N . LYS B 1 215 ? 8.117 -27.188 -18.703 1 84.06 215 LYS B N 1
ATOM 4324 C CA . LYS B 1 215 ? 9.508 -26.844 -18.406 1 84.06 215 LYS B CA 1
ATOM 4325 C C . LYS B 1 215 ? 9.594 -25.75 -17.359 1 84.06 215 LYS B C 1
ATOM 4327 O O . LYS B 1 215 ? 10.445 -25.797 -16.469 1 84.06 215 LYS B O 1
ATOM 4332 N N . TYR B 1 216 ? 8.742 -24.781 -17.562 1 82.81 216 TYR B N 1
ATOM 4333 C CA . TYR B 1 216 ? 8.703 -23.688 -16.594 1 82.81 216 TYR B CA 1
ATOM 4334 C C . TYR B 1 216 ? 8.414 -24.203 -15.195 1 82.81 216 TYR B C 1
ATOM 4336 O O . TYR B 1 216 ? 9.078 -23.797 -14.234 1 82.81 216 TYR B O 1
ATOM 4344 N N . GLU B 1 217 ? 7.461 -25.062 -15.047 1 77.94 217 GLU B N 1
ATOM 4345 C CA . GLU B 1 217 ? 7.09 -25.625 -13.75 1 77.94 217 GLU B CA 1
ATOM 4346 C C . GLU B 1 217 ? 8.227 -26.469 -13.172 1 77.94 217 GLU B C 1
ATOM 4348 O O . GLU B 1 217 ? 8.484 -26.438 -11.969 1 77.94 217 GLU B O 1
ATOM 4353 N N . MET B 1 218 ? 8.812 -27.188 -14.031 1 80.44 218 MET B N 1
ATOM 4354 C CA . MET B 1 218 ? 9.922 -28.047 -13.602 1 80.44 218 MET B CA 1
ATOM 4355 C C . MET B 1 218 ? 11.062 -27.203 -13.047 1 80.44 218 MET B C 1
ATOM 4357 O O . MET B 1 218 ? 11.609 -27.516 -11.984 1 80.44 218 MET B O 1
ATOM 4361 N N . LEU B 1 219 ? 11.352 -26.156 -13.734 1 77.62 219 LEU B N 1
ATOM 4362 C CA . LEU B 1 219 ? 12.461 -25.312 -13.32 1 77.62 219 LEU B CA 1
ATOM 4363 C C . LEU B 1 219 ? 12.102 -24.516 -12.062 1 77.62 219 LEU B C 1
ATOM 4365 O O . LEU B 1 219 ? 12.969 -24.25 -11.227 1 77.62 219 LEU B O 1
ATOM 4369 N N . ASN B 1 220 ? 10.82 -24.203 -11.969 1 73 220 ASN B N 1
ATOM 4370 C CA . ASN B 1 220 ? 10.359 -23.469 -10.805 1 73 220 ASN B CA 1
ATOM 4371 C C . ASN B 1 220 ? 10.344 -24.344 -9.555 1 73 220 ASN B C 1
ATOM 4373 O O . ASN B 1 220 ? 10.594 -23.859 -8.445 1 73 220 ASN B O 1
ATOM 4377 N N . ASN B 1 221 ? 9.93 -25.578 -9.664 1 67.06 221 ASN B N 1
ATOM 4378 C CA . ASN B 1 221 ? 9.852 -26.516 -8.555 1 67.06 221 ASN B CA 1
ATOM 4379 C C . ASN B 1 221 ? 11.242 -26.984 -8.117 1 67.06 221 ASN B C 1
ATOM 4381 O O . ASN B 1 221 ? 11.453 -27.297 -6.945 1 67.06 221 ASN B O 1
ATOM 4385 N N . THR B 1 222 ? 12.07 -27.359 -9.086 1 59.88 222 THR B N 1
ATOM 4386 C CA . THR B 1 222 ? 13.398 -27.875 -8.758 1 59.88 222 THR B CA 1
ATOM 4387 C C . THR B 1 222 ? 14.133 -26.906 -7.828 1 59.88 222 THR B C 1
ATOM 4389 O O . THR B 1 222 ? 14.945 -27.328 -7.004 1 59.88 222 THR B O 1
ATOM 4392 N N . ASN B 1 223 ? 14.023 -25.812 -8.148 1 52.91 223 ASN B N 1
ATOM 4393 C CA . ASN B 1 223 ? 14.781 -24.906 -7.289 1 52.91 223 ASN B CA 1
ATOM 4394 C C . ASN B 1 223 ? 14.109 -24.719 -5.93 1 52.91 223 ASN B C 1
ATOM 4396 O O . ASN B 1 223 ? 14.492 -23.844 -5.152 1 52.91 223 ASN B O 1
ATOM 4400 N N . ASN B 1 224 ? 13.547 -25.859 -5.414 1 52.12 224 ASN B N 1
ATOM 4401 C CA . ASN B 1 224 ? 12.977 -26.016 -4.082 1 52.12 224 ASN B CA 1
ATOM 4402 C C . ASN B 1 224 ? 12.406 -24.703 -3.551 1 52.12 224 ASN B C 1
ATOM 4404 O O . ASN B 1 224 ? 11.594 -24.703 -2.629 1 52.12 224 ASN B O 1
ATOM 4408 N N . ASN B 1 225 ? 13.07 -23.391 -3.832 1 52.16 225 ASN B N 1
ATOM 4409 C CA . ASN B 1 225 ? 12.906 -22.109 -3.174 1 52.16 225 ASN B CA 1
ATOM 4410 C C . ASN B 1 225 ? 11.898 -21.219 -3.91 1 52.16 225 ASN B C 1
ATOM 4412 O O . ASN B 1 225 ? 11.711 -21.375 -5.121 1 52.16 225 ASN B O 1
ATOM 4416 N N . ASN B 1 226 ? 10.633 -21.047 -3.344 1 58.47 226 ASN B N 1
ATOM 4417 C CA . ASN B 1 226 ? 9.625 -20.062 -3.695 1 58.47 226 ASN B CA 1
ATOM 4418 C C . ASN B 1 226 ? 10.156 -19.031 -4.699 1 58.47 226 ASN B C 1
ATOM 4420 O O . ASN B 1 226 ? 10.148 -17.828 -4.434 1 58.47 226 ASN B O 1
ATOM 4424 N N . ILE B 1 227 ? 10.891 -19.484 -5.727 1 56.09 227 ILE B N 1
ATOM 4425 C CA . ILE B 1 227 ? 11.531 -18.641 -6.727 1 56.09 227 ILE B CA 1
ATOM 4426 C C . ILE B 1 227 ? 10.484 -17.75 -7.402 1 56.09 227 ILE B C 1
ATOM 4428 O O . ILE B 1 227 ? 10.758 -16.594 -7.734 1 56.09 227 ILE B O 1
ATOM 4432 N N . MET B 1 228 ? 9.281 -18.359 -7.445 1 64.19 228 MET B N 1
ATOM 4433 C CA . MET B 1 228 ? 8.227 -17.625 -8.133 1 64.19 228 MET B CA 1
ATOM 4434 C C . MET B 1 228 ? 7.898 -16.328 -7.402 1 64.19 228 MET B C 1
ATOM 4436 O O . MET B 1 228 ? 7.141 -15.5 -7.906 1 64.19 228 MET B O 1
ATOM 4440 N N . LEU B 1 229 ? 8.773 -16.25 -6.391 1 79.38 229 LEU B N 1
ATOM 4441 C CA . LEU B 1 229 ? 8.438 -15.07 -5.594 1 79.38 229 LEU B CA 1
ATOM 4442 C C . LEU B 1 229 ? 9.477 -13.969 -5.797 1 79.38 229 LEU B C 1
ATOM 4444 O O . LEU B 1 229 ? 9.336 -12.875 -5.246 1 79.38 229 LEU B O 1
ATOM 4448 N N . SER B 1 230 ? 10.492 -14.344 -6.66 1 82.81 230 SER B N 1
ATOM 4449 C CA . SER B 1 230 ? 11.477 -13.328 -7.031 1 82.81 230 SER B CA 1
ATOM 4450 C C . SER B 1 230 ? 11.312 -12.914 -8.492 1 82.81 230 SER B C 1
ATOM 4452 O O . SER B 1 230 ? 11.562 -13.711 -9.398 1 82.81 230 SER B O 1
ATOM 4454 N N . PRO B 1 231 ? 10.977 -11.664 -8.688 1 83.69 231 PRO B N 1
ATOM 4455 C CA . PRO B 1 231 ? 10.734 -11.227 -10.07 1 83.69 231 PRO B CA 1
ATOM 4456 C C . PRO B 1 231 ? 11.906 -11.516 -11 1 83.69 231 PRO B C 1
ATOM 4458 O O . PRO B 1 231 ? 11.719 -12.047 -12.094 1 83.69 231 PRO B O 1
ATOM 4461 N N . SER B 1 232 ? 13.125 -11.195 -10.555 1 81.62 232 SER B N 1
ATOM 4462 C CA . SER B 1 232 ? 14.297 -11.391 -11.406 1 81.62 232 SER B CA 1
ATOM 4463 C C . SER B 1 232 ? 14.531 -12.867 -11.688 1 81.62 232 SER B C 1
ATOM 4465 O O . SER B 1 232 ? 14.836 -13.25 -12.82 1 81.62 232 SER B O 1
ATOM 4467 N N . LYS B 1 233 ? 14.328 -13.711 -10.727 1 81.94 233 LYS B N 1
ATOM 4468 C CA . LYS B 1 233 ? 14.531 -15.148 -10.906 1 81.94 233 LYS B CA 1
ATOM 4469 C C . LYS B 1 233 ? 13.453 -15.742 -11.805 1 81.94 233 LYS B C 1
ATOM 4471 O O . LYS B 1 233 ? 13.742 -16.594 -12.656 1 81.94 233 LYS B O 1
ATOM 4476 N N . SER B 1 234 ? 12.219 -15.367 -11.547 1 82.69 234 SER B N 1
ATOM 4477 C CA . SER B 1 234 ? 11.117 -15.859 -12.367 1 82.69 234 SER B CA 1
ATOM 4478 C C . SER B 1 234 ? 11.312 -15.484 -13.828 1 82.69 234 SER B C 1
ATOM 4480 O O . SER B 1 234 ? 11.086 -16.312 -14.719 1 82.69 234 SER B O 1
ATOM 4482 N N . ILE B 1 235 ? 11.727 -14.289 -14.047 1 79.62 235 ILE B N 1
ATOM 4483 C CA . ILE B 1 235 ? 11.945 -13.812 -15.406 1 79.62 235 ILE B CA 1
ATOM 4484 C C . ILE B 1 235 ? 13.102 -14.578 -16.047 1 79.62 235 ILE B C 1
ATOM 4486 O O . ILE B 1 235 ? 13.031 -14.961 -17.219 1 79.62 235 ILE B O 1
ATOM 4490 N N . SER B 1 236 ? 14.133 -14.789 -15.273 1 81.56 236 SER B N 1
ATOM 4491 C CA . SER B 1 236 ? 15.281 -15.547 -15.773 1 81.56 236 SER B CA 1
ATOM 4492 C C . SER B 1 236 ? 14.867 -16.953 -16.203 1 81.56 236 SER B C 1
ATOM 4494 O O . SER B 1 236 ? 15.328 -17.453 -17.219 1 81.56 236 SER B O 1
ATOM 4496 N N . ILE B 1 237 ? 14 -17.531 -15.477 1 83.81 237 ILE B N 1
ATOM 4497 C CA . ILE B 1 237 ? 13.523 -18.875 -15.789 1 83.81 237 ILE B CA 1
ATOM 4498 C C . ILE B 1 237 ? 12.695 -18.844 -17.07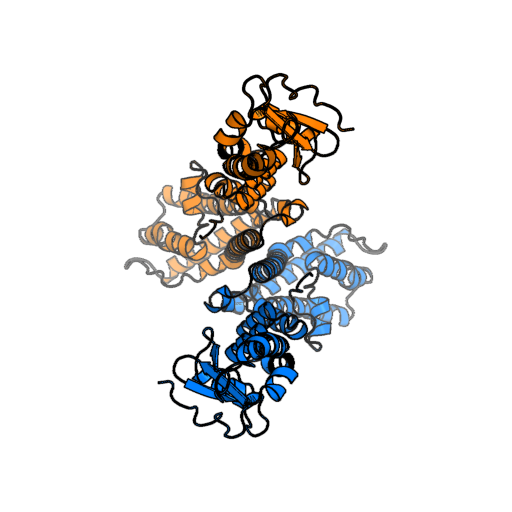8 1 83.81 237 ILE B C 1
ATOM 4500 O O . ILE B 1 237 ? 12.844 -19.719 -17.938 1 83.81 237 ILE B O 1
ATOM 4504 N N . ILE B 1 238 ? 11.82 -17.891 -17.203 1 83.56 238 ILE B N 1
ATOM 4505 C CA . ILE B 1 238 ? 10.984 -17.75 -18.391 1 83.56 238 ILE B CA 1
ATOM 4506 C C . ILE B 1 238 ? 11.867 -17.578 -19.625 1 83.56 238 ILE B C 1
ATOM 4508 O O . ILE B 1 238 ? 11.648 -18.219 -20.656 1 83.56 238 ILE B O 1
ATOM 4512 N N . ILE B 1 239 ? 12.922 -16.75 -19.469 1 81.12 239 ILE B N 1
ATOM 4513 C CA . ILE B 1 239 ? 13.836 -16.484 -20.562 1 81.12 239 ILE B CA 1
ATOM 4514 C C . ILE B 1 239 ? 14.586 -17.766 -20.938 1 81.12 239 ILE B C 1
ATOM 4516 O O . ILE B 1 239 ? 14.734 -18.094 -22.109 1 81.12 239 ILE B O 1
ATOM 4520 N N . LYS B 1 240 ? 14.992 -18.5 -19.984 1 83.06 240 LYS B N 1
ATOM 4521 C CA . LYS B 1 240 ? 15.68 -19.766 -20.219 1 83.06 240 LYS B CA 1
ATOM 4522 C C . LYS B 1 240 ? 14.781 -20.75 -20.984 1 83.06 240 LYS B C 1
ATOM 4524 O O . LYS B 1 240 ? 15.242 -21.438 -21.891 1 83.06 240 LYS B O 1
ATOM 4529 N N . CYS B 1 241 ? 13.531 -20.797 -20.625 1 83.25 241 CYS B N 1
ATOM 4530 C CA . CYS B 1 241 ? 12.578 -21.672 -21.297 1 83.25 241 CYS B CA 1
ATOM 4531 C C . CYS B 1 241 ? 12.375 -21.25 -22.734 1 83.25 241 CYS B C 1
ATOM 4533 O O . CYS B 1 241 ? 12.281 -22.094 -23.625 1 83.25 241 CYS B O 1
ATOM 4535 N N . LEU B 1 242 ? 12.383 -19.938 -22.984 1 79.81 242 LEU B N 1
ATOM 4536 C CA . LEU B 1 242 ? 12.156 -19.406 -24.328 1 79.81 242 LEU B CA 1
ATOM 4537 C C . LEU B 1 242 ? 13.375 -19.625 -25.203 1 79.81 242 LEU B C 1
ATOM 4539 O O . LEU B 1 242 ? 13.242 -19.938 -26.391 1 79.81 242 LEU B O 1
ATOM 4543 N N . MET B 1 243 ? 14.578 -19.406 -24.656 1 77.06 243 MET B N 1
ATOM 4544 C CA . MET B 1 243 ? 15.82 -19.531 -25.422 1 77.06 243 MET B CA 1
ATOM 4545 C C . MET B 1 243 ? 16 -20.969 -25.906 1 77.06 243 MET B C 1
ATOM 4547 O O . MET B 1 243 ? 16.5 -21.172 -27.016 1 77.06 243 MET B O 1
ATOM 4551 N N . GLU B 1 244 ? 15.625 -21.844 -25.141 1 73.56 244 GLU B N 1
ATOM 4552 C CA . GLU B 1 244 ? 15.758 -23.25 -25.531 1 73.56 244 GLU B CA 1
ATOM 4553 C C . GLU B 1 244 ? 14.891 -23.562 -26.75 1 73.56 244 GLU B C 1
ATOM 4555 O O . GLU B 1 244 ? 15.312 -24.297 -27.641 1 73.56 244 GLU B O 1
ATOM 4560 N N . PHE B 1 245 ? 13.82 -22.875 -26.828 1 68.5 245 PHE B N 1
ATOM 4561 C CA . PHE B 1 245 ? 12.906 -23.078 -27.938 1 68.5 245 PHE B CA 1
ATOM 4562 C C . PHE B 1 245 ? 13.375 -22.328 -29.172 1 68.5 245 PHE B C 1
ATOM 4564 O O . PHE B 1 245 ? 13.258 -22.812 -30.297 1 68.5 245 PHE B O 1
ATOM 4571 N N . TRP B 1 246 ? 13.969 -21.156 -28.984 1 68.56 246 TRP B N 1
ATOM 4572 C CA . TRP B 1 246 ? 14.445 -20.328 -30.094 1 68.56 246 TRP B CA 1
ATOM 4573 C C . TRP B 1 246 ? 15.648 -20.969 -30.766 1 68.56 246 TRP B C 1
ATOM 4575 O O . TRP B 1 246 ? 15.828 -20.828 -31.984 1 68.56 246 TRP B O 1
ATOM 4585 N N . SER B 1 247 ? 16.344 -21.609 -29.922 1 66.38 247 SER B N 1
ATOM 4586 C CA . SER B 1 247 ? 17.469 -22.344 -30.516 1 66.38 247 SER B CA 1
ATOM 4587 C C . SER B 1 247 ? 16.984 -23.328 -31.578 1 66.38 247 SER B C 1
ATOM 4589 O O . SER B 1 247 ? 17.625 -23.5 -32.625 1 66.38 247 SER B O 1
ATOM 4591 N N . ASP B 1 248 ? 15.82 -23.828 -31.375 1 61.69 248 ASP B N 1
ATOM 4592 C CA . ASP B 1 248 ? 15.258 -24.734 -32.344 1 61.69 248 ASP B CA 1
ATOM 4593 C C . ASP B 1 248 ? 14.891 -24 -33.656 1 61.69 248 ASP B C 1
ATOM 4595 O O . ASP B 1 248 ? 15.016 -24.562 -34.75 1 61.69 248 ASP B O 1
ATOM 4599 N N . TYR B 1 249 ? 14.508 -22.75 -33.562 1 58.91 249 TYR B N 1
ATOM 4600 C CA . TYR B 1 249 ? 14.234 -21.875 -34.688 1 58.91 249 TYR B CA 1
ATOM 4601 C C . TYR B 1 249 ? 15.492 -21.656 -35.531 1 58.91 249 TYR B C 1
ATOM 4603 O O . TYR B 1 249 ? 15.461 -21.781 -36.75 1 58.91 249 TYR B O 1
ATOM 4611 N N . ILE B 1 250 ? 16.469 -21.219 -34.781 1 60.12 250 ILE B N 1
ATOM 4612 C CA . ILE B 1 250 ? 17.719 -20.875 -35.438 1 60.12 250 ILE B CA 1
ATOM 4613 C C . ILE B 1 250 ? 18.203 -22.062 -36.281 1 60.12 250 ILE B C 1
ATOM 4615 O O . ILE B 1 250 ? 18.75 -21.875 -37.375 1 60.12 250 ILE B O 1
ATOM 4619 N N . ASN B 1 251 ? 17.891 -23.109 -35.781 1 63.09 251 ASN B N 1
ATOM 4620 C CA . ASN B 1 251 ? 18.391 -24.281 -36.5 1 63.09 251 ASN B CA 1
ATOM 4621 C C . ASN B 1 251 ? 17.562 -24.547 -37.781 1 63.09 251 ASN B C 1
ATOM 4623 O O . ASN B 1 251 ? 17.797 -25.531 -38.469 1 63.09 251 ASN B O 1
ATOM 4627 N N . GLY B 1 252 ? 16.656 -23.469 -38.25 1 63.31 252 GLY B N 1
ATOM 4628 C CA . GLY B 1 252 ? 16.078 -23.391 -39.562 1 63.31 252 GLY B CA 1
ATOM 4629 C C . GLY B 1 252 ? 14.758 -24.125 -39.688 1 63.31 252 GLY B C 1
ATOM 4630 O O . GLY B 1 252 ? 14.312 -24.422 -40.812 1 63.31 252 GLY B O 1
ATOM 4631 N N . THR B 1 253 ? 14.164 -24.438 -38.625 1 64.5 253 THR B N 1
ATOM 4632 C CA . THR B 1 253 ? 13.016 -25.312 -38.812 1 64.5 253 THR B CA 1
ATOM 4633 C C . THR B 1 253 ? 11.711 -24.516 -38.781 1 64.5 253 THR B C 1
ATOM 4635 O O . THR B 1 253 ? 10.633 -25.078 -38.969 1 64.5 253 THR B O 1
ATOM 4638 N N . TRP B 1 254 ? 11.836 -23.109 -38.844 1 75.19 254 TRP B N 1
ATOM 4639 C CA . TRP B 1 254 ? 10.586 -22.391 -38.656 1 75.19 254 TRP B CA 1
ATOM 4640 C C . TRP B 1 254 ? 9.984 -21.953 -40 1 75.19 254 TRP B C 1
ATOM 4642 O O . TRP B 1 254 ? 10.695 -21.469 -40.875 1 75.19 254 TRP B O 1
ATOM 4652 N N . SER B 1 255 ? 8.805 -22.312 -40.219 1 79.25 255 SER B N 1
ATOM 4653 C CA . SER B 1 255 ? 8.023 -21.734 -41.312 1 79.25 255 SER B CA 1
ATOM 4654 C C . SER B 1 255 ? 7.77 -20.25 -41.094 1 79.25 255 SER B C 1
ATOM 4656 O O . SER B 1 255 ? 8.109 -19.703 -40.031 1 79.25 255 SER B O 1
ATOM 4658 N N . GLU B 1 256 ? 7.348 -19.547 -42.125 1 81.19 256 GLU B N 1
ATOM 4659 C CA . GLU B 1 256 ? 7.004 -18.141 -42 1 81.19 256 GLU B CA 1
ATOM 4660 C C . GLU B 1 256 ? 5.965 -17.906 -40.906 1 81.19 256 GLU B C 1
ATOM 4662 O O . GLU B 1 256 ? 6.039 -16.922 -40.156 1 81.19 256 GLU B O 1
ATOM 4667 N N . CYS B 1 257 ? 5.039 -18.797 -40.812 1 87.19 257 CYS B N 1
ATOM 4668 C CA . CYS B 1 257 ? 3.979 -18.672 -39.812 1 87.19 257 CYS B CA 1
ATOM 4669 C C . CYS B 1 257 ? 4.52 -18.875 -38.406 1 87.19 257 CYS B C 1
ATOM 4671 O O . CYS B 1 257 ? 4.066 -18.219 -37.469 1 87.19 257 CYS B O 1
ATOM 4673 N N . ASP B 1 258 ? 5.57 -19.703 -38.312 1 82.62 258 ASP B N 1
ATOM 4674 C CA . ASP B 1 258 ? 6.242 -19.891 -37.031 1 82.62 258 ASP B CA 1
ATOM 4675 C C . ASP B 1 258 ? 6.949 -18.609 -36.594 1 82.62 258 ASP B C 1
ATOM 4677 O O . ASP B 1 258 ? 6.883 -18.234 -35.406 1 82.62 258 ASP B O 1
ATOM 4681 N N . TYR B 1 259 ? 7.551 -18.031 -37.594 1 80.5 259 TYR B N 1
ATOM 4682 C CA . TYR B 1 259 ? 8.266 -16.781 -37.281 1 80.5 259 TYR B CA 1
ATOM 4683 C C . TYR B 1 259 ? 7.305 -15.703 -36.812 1 80.5 259 TYR B C 1
ATOM 4685 O O . TYR B 1 259 ? 7.582 -14.992 -35.844 1 80.5 259 TYR B O 1
ATOM 4693 N N . ARG B 1 260 ? 6.195 -15.57 -37.438 1 83.62 260 ARG B N 1
ATOM 4694 C CA . ARG B 1 260 ? 5.191 -14.578 -37.062 1 83.62 260 ARG B CA 1
ATOM 4695 C C . ARG B 1 260 ? 4.633 -14.859 -35.688 1 83.62 260 ARG B C 1
ATOM 4697 O O . ARG B 1 260 ? 4.367 -13.938 -34.906 1 83.62 260 ARG B O 1
ATOM 4704 N N . PHE B 1 261 ? 4.531 -16.094 -35.375 1 86.25 261 PHE B N 1
ATOM 4705 C CA . PHE B 1 261 ? 3.979 -16.469 -34.094 1 86.25 261 PHE B CA 1
ATOM 4706 C C . PHE B 1 261 ? 4.969 -16.156 -32.969 1 86.25 261 PHE B C 1
ATOM 4708 O O . PHE B 1 261 ? 4.621 -15.484 -32 1 86.25 261 PHE B O 1
ATOM 4715 N N . PHE B 1 262 ? 6.203 -16.578 -33.156 1 80.25 262 PHE B N 1
ATOM 4716 C CA . PHE B 1 262 ? 7.152 -16.531 -32.031 1 80.25 262 PHE B CA 1
ATOM 4717 C C . PHE B 1 262 ? 7.781 -15.148 -31.922 1 80.25 262 PHE B C 1
ATOM 4719 O O . PHE B 1 262 ? 8.062 -14.68 -30.828 1 80.25 262 PHE B O 1
ATOM 4726 N N . ASN B 1 263 ? 7.934 -14.539 -33.031 1 77.06 263 ASN B N 1
ATOM 4727 C CA . ASN B 1 263 ? 8.648 -13.266 -33 1 77.06 263 ASN B CA 1
ATOM 4728 C C . ASN B 1 263 ? 7.688 -12.094 -32.844 1 77.06 263 ASN B C 1
ATOM 4730 O O . ASN B 1 263 ? 8.031 -11.086 -32.188 1 77.06 263 ASN B O 1
ATOM 4734 N N . ASP B 1 264 ? 6.52 -12.234 -33.312 1 82.12 264 ASP B N 1
ATOM 4735 C CA . ASP B 1 264 ? 5.605 -11.102 -33.312 1 82.12 264 ASP B CA 1
ATOM 4736 C C . ASP B 1 264 ? 4.492 -11.305 -32.281 1 82.12 264 ASP B C 1
ATOM 4738 O O . ASP B 1 264 ? 4.395 -10.562 -31.297 1 82.12 264 ASP B O 1
ATOM 4742 N N . TYR B 1 265 ? 3.766 -12.375 -32.531 1 86 265 TYR B N 1
ATOM 4743 C CA . TYR B 1 265 ? 2.562 -12.586 -31.734 1 86 265 TYR B CA 1
ATOM 4744 C C . TYR B 1 265 ? 2.916 -12.852 -30.266 1 86 265 TYR B C 1
ATOM 4746 O O . TYR B 1 265 ? 2.385 -12.195 -29.375 1 86 265 TYR B O 1
ATOM 4754 N N . LEU B 1 266 ? 3.832 -13.773 -30.078 1 84.19 266 LEU B N 1
ATOM 4755 C CA . LEU B 1 266 ? 4.191 -14.148 -28.719 1 84.19 266 LEU B CA 1
ATOM 4756 C C . LEU B 1 266 ? 4.824 -12.977 -27.969 1 84.19 266 LEU B C 1
ATOM 4758 O O . LEU B 1 266 ? 4.543 -12.758 -26.797 1 84.19 266 LEU B O 1
ATOM 4762 N N . ALA B 1 267 ? 5.652 -12.25 -28.656 1 78.69 267 ALA B N 1
ATOM 4763 C CA . ALA B 1 267 ? 6.285 -11.078 -28.062 1 78.69 267 ALA B CA 1
ATOM 4764 C C . ALA B 1 267 ? 5.242 -10.062 -27.609 1 78.69 267 ALA B C 1
ATOM 4766 O O . ALA B 1 267 ? 5.332 -9.523 -26.5 1 78.69 267 ALA B O 1
ATOM 4767 N N . GLU B 1 268 ? 4.277 -9.852 -28.406 1 83.69 268 GLU B N 1
ATOM 4768 C CA . GLU B 1 268 ? 3.205 -8.914 -28.078 1 83.69 268 GLU B CA 1
ATOM 4769 C C . GLU B 1 268 ? 2.383 -9.414 -26.891 1 83.69 268 GLU B C 1
ATOM 4771 O O . GLU B 1 268 ? 1.977 -8.633 -26.031 1 83.69 268 GLU B O 1
ATOM 4776 N N . GLN B 1 269 ? 2.143 -10.703 -26.859 1 84.94 269 GLN B N 1
ATOM 4777 C CA . GLN B 1 269 ? 1.377 -11.289 -25.766 1 84.94 269 GLN B CA 1
ATOM 4778 C C . GLN B 1 269 ? 2.127 -11.164 -24.438 1 84.94 269 GLN B C 1
ATOM 4780 O O . GLN B 1 269 ? 1.52 -10.914 -23.391 1 84.94 269 GLN B O 1
ATOM 4785 N N . PHE B 1 270 ? 3.447 -11.305 -24.531 1 82.88 270 PHE B N 1
ATOM 4786 C CA . PHE B 1 270 ? 4.262 -11.211 -23.328 1 82.88 270 PHE B CA 1
ATOM 4787 C C . PHE B 1 270 ? 4.266 -9.781 -22.797 1 82.88 270 PHE B C 1
ATOM 4789 O O . PHE B 1 270 ? 4.141 -9.57 -21.578 1 82.88 270 PHE B O 1
ATOM 4796 N N . VAL B 1 271 ? 4.336 -8.844 -23.656 1 81.12 271 VAL B N 1
ATOM 4797 C CA . VAL B 1 271 ? 4.309 -7.441 -23.266 1 81.12 271 VAL B CA 1
ATOM 4798 C C . VAL B 1 271 ? 2.953 -7.105 -22.641 1 81.12 271 VAL B C 1
ATOM 4800 O O . VAL B 1 271 ? 2.883 -6.434 -21.609 1 81.12 271 VAL B O 1
ATOM 4803 N N . SER B 1 272 ? 1.927 -7.598 -23.234 1 82.88 272 SER B N 1
ATOM 4804 C CA . SER B 1 272 ? 0.577 -7.324 -22.75 1 82.88 272 SER B CA 1
ATOM 4805 C C . SER B 1 272 ? 0.325 -7.996 -21.406 1 82.88 272 SER B C 1
ATOM 4807 O O . SER B 1 272 ? -0.325 -7.418 -20.531 1 82.88 272 SER B O 1
ATOM 4809 N N . HIS B 1 273 ? 0.876 -9.172 -21.266 1 84.75 273 HIS B N 1
ATOM 4810 C CA . HIS B 1 273 ? 0.604 -9.984 -20.078 1 84.75 273 HIS B CA 1
ATOM 4811 C C . HIS B 1 273 ? 1.457 -9.539 -18.906 1 84.75 273 HIS B C 1
ATOM 4813 O O . HIS B 1 273 ? 0.97 -9.469 -17.766 1 84.75 273 HIS B O 1
ATOM 4819 N N . PHE B 1 274 ? 2.688 -9.18 -19.188 1 80.56 274 PHE B N 1
ATOM 4820 C CA . PHE B 1 274 ? 3.617 -8.891 -18.094 1 80.56 274 PHE B CA 1
ATOM 4821 C C . PHE B 1 274 ? 3.781 -7.387 -17.906 1 80.56 274 PHE B C 1
ATOM 4823 O O . PHE B 1 274 ? 4.262 -6.938 -16.859 1 80.56 274 PHE B O 1
ATOM 4830 N N . GLY B 1 275 ? 3.357 -6.625 -18.891 1 74.81 275 GLY B N 1
ATOM 4831 C CA . GLY B 1 275 ? 3.506 -5.18 -18.797 1 74.81 275 GLY B CA 1
ATOM 4832 C C . GLY B 1 275 ? 4.949 -4.738 -18.625 1 74.81 275 GLY B C 1
ATOM 4833 O O . GLY B 1 275 ? 5.816 -5.125 -19.406 1 74.81 275 GLY B O 1
ATOM 4834 N N . ASN B 1 276 ? 5.23 -3.955 -17.516 1 63.22 276 ASN B N 1
ATOM 4835 C CA . ASN B 1 276 ? 6.555 -3.383 -17.297 1 63.22 276 ASN B CA 1
ATOM 4836 C C . ASN B 1 276 ? 7.551 -4.438 -16.812 1 63.22 276 ASN B C 1
ATOM 4838 O O . ASN B 1 276 ? 8.75 -4.164 -16.719 1 63.22 276 ASN B O 1
ATOM 4842 N N . PHE B 1 277 ? 7.074 -5.629 -16.578 1 66.31 277 PHE B N 1
ATOM 4843 C CA . PHE B 1 277 ? 7.969 -6.695 -16.141 1 66.31 277 PHE B CA 1
ATOM 4844 C C . PHE B 1 277 ? 8.156 -7.73 -17.234 1 66.31 277 PHE B C 1
ATOM 4846 O O . PHE B 1 277 ? 8.547 -8.867 -16.969 1 66.31 277 PHE B O 1
ATOM 4853 N N . GLU B 1 278 ? 8.039 -7.309 -18.391 1 66.31 278 GLU B N 1
ATOM 4854 C CA . GLU B 1 278 ? 8.094 -8.234 -19.531 1 66.31 278 GLU B CA 1
ATOM 4855 C C . GLU B 1 278 ? 9.484 -8.836 -19.672 1 66.31 278 GLU B C 1
ATOM 4857 O O . GLU B 1 278 ? 10.477 -8.109 -19.75 1 66.31 278 GLU B O 1
ATOM 4862 N N . PRO B 1 279 ? 9.609 -10.156 -19.656 1 54.72 279 PRO B N 1
ATOM 4863 C CA . PRO B 1 279 ? 10.875 -10.875 -19.641 1 54.72 279 PRO B CA 1
ATOM 4864 C C . PRO B 1 279 ? 11.75 -10.555 -20.859 1 54.72 279 PRO B C 1
ATOM 4866 O O . PRO B 1 279 ? 12.977 -10.531 -20.75 1 54.72 279 PRO B O 1
ATOM 4869 N N . LEU B 1 280 ? 11.133 -10.383 -21.938 1 56.91 280 LEU B N 1
ATOM 4870 C CA . LEU B 1 280 ? 11.945 -10.234 -23.141 1 56.91 280 LEU B CA 1
ATOM 4871 C C . LEU B 1 280 ? 12.656 -8.883 -23.156 1 56.91 280 LEU B C 1
ATOM 4873 O O . LEU B 1 280 ? 13.727 -8.75 -23.75 1 56.91 280 LEU B O 1
ATOM 4877 N N . LYS B 1 281 ? 12.031 -7.93 -22.578 1 54.19 281 LYS B N 1
ATOM 4878 C CA . LYS B 1 281 ? 12.727 -6.664 -22.359 1 54.19 281 LYS B CA 1
ATOM 4879 C C . LYS B 1 281 ? 13.789 -6.797 -21.281 1 54.19 281 LYS B C 1
ATOM 4881 O O . LYS B 1 281 ? 14.82 -6.113 -21.312 1 54.19 281 LYS B O 1
ATOM 4886 N N . TYR B 1 282 ? 13.547 -7.656 -20.359 1 49.34 282 TYR B N 1
ATOM 4887 C CA . TYR B 1 282 ? 14.484 -7.941 -19.281 1 49.34 282 TYR B CA 1
ATOM 4888 C C . TYR B 1 282 ? 15.797 -8.477 -19.828 1 49.34 282 TYR B C 1
ATOM 4890 O O . TYR B 1 282 ? 16.875 -8.109 -19.344 1 49.34 282 TYR B O 1
ATOM 4898 N N . GLU B 1 283 ? 15.758 -9.398 -20.766 1 46.59 283 GLU B N 1
ATOM 4899 C CA . GLU B 1 283 ? 16.969 -9.961 -21.344 1 46.59 283 GLU B CA 1
ATOM 4900 C C . GLU B 1 283 ? 17.828 -8.875 -21.984 1 46.59 283 GLU B C 1
ATOM 4902 O O . GLU B 1 283 ? 19.062 -8.922 -21.891 1 46.59 283 GLU B O 1
ATOM 4907 N N . LYS B 1 284 ? 17.188 -8.07 -22.672 1 43.81 284 LYS B N 1
ATOM 4908 C CA . LYS B 1 284 ? 17.984 -7.02 -23.312 1 43.81 284 LYS B CA 1
ATOM 4909 C C . LYS B 1 284 ? 18.609 -6.105 -22.25 1 43.81 284 LYS B C 1
ATOM 4911 O O . LYS B 1 284 ? 19.688 -5.551 -22.469 1 43.81 284 LYS B O 1
ATOM 4916 N N . SER B 1 285 ? 17.953 -6.078 -21.031 1 41.78 285 SER B N 1
ATOM 4917 C CA . SER B 1 285 ? 18.297 -5.125 -19.984 1 41.78 285 SER B CA 1
ATOM 4918 C C . SER B 1 285 ? 19.297 -5.727 -19 1 41.78 285 SER B C 1
ATOM 4920 O O . SER B 1 285 ? 19.719 -5.07 -18.047 1 41.78 285 SER B O 1
ATOM 4922 N N . LYS B 1 286 ? 19.578 -7.02 -18.75 1 44.59 286 LYS B N 1
ATOM 4923 C CA . LYS B 1 286 ? 20.594 -7.527 -17.844 1 44.59 286 LYS B CA 1
ATOM 4924 C C . LYS B 1 286 ? 21.844 -6.645 -17.875 1 44.59 286 LYS B C 1
ATOM 4926 O O . LYS B 1 286 ? 22.641 -6.664 -16.938 1 44.59 286 LYS B O 1
ATOM 4931 N N . LYS B 1 287 ? 22.203 -6.238 -18.984 1 38.91 287 LYS B N 1
ATOM 4932 C CA . LYS B 1 287 ? 23.359 -5.344 -18.969 1 38.91 287 LYS B CA 1
ATOM 4933 C C . LYS B 1 287 ? 23 -4.004 -18.328 1 38.91 287 LYS B C 1
ATOM 4935 O O . LYS B 1 287 ? 23.891 -3.225 -17.969 1 38.91 287 LYS B O 1
ATOM 4940 N N . ASP B 1 288 ? 21.75 -3.412 -18.391 1 36.91 288 ASP B N 1
ATOM 4941 C CA . ASP B 1 288 ? 21.359 -2.129 -17.812 1 36.91 288 ASP B CA 1
ATOM 4942 C C . ASP B 1 288 ? 20.5 -2.326 -16.562 1 36.91 288 ASP B C 1
ATOM 4944 O O . ASP B 1 288 ? 19.5 -3.037 -16.609 1 36.91 288 ASP B O 1
ATOM 4948 N N . ALA B 1 289 ? 20.906 -2.281 -15.305 1 37.12 289 ALA B N 1
ATOM 4949 C CA . ALA B 1 289 ? 20.266 -2.195 -13.992 1 37.12 289 ALA B CA 1
ATOM 4950 C C . ALA B 1 289 ? 18.875 -1.58 -14.102 1 37.12 289 ALA B C 1
ATOM 4952 O O . ALA B 1 289 ? 18.172 -1.434 -13.102 1 37.12 289 ALA B O 1
ATOM 4953 N N . GLU B 1 290 ? 18.484 -1.115 -15.125 1 38.97 290 GLU B N 1
ATOM 4954 C CA . GLU B 1 290 ? 17.312 -0.246 -15.289 1 38.97 290 GLU B CA 1
ATOM 4955 C C . GLU B 1 290 ? 16.016 -1.038 -15.203 1 38.97 290 GLU B C 1
ATOM 4957 O O . GLU B 1 290 ? 14.945 -0.461 -15.016 1 38.97 290 GLU B O 1
ATOM 4962 N N . HIS B 1 291 ? 15.93 -2.27 -15.508 1 43.41 291 HIS B N 1
ATOM 4963 C CA . HIS B 1 291 ? 14.625 -2.816 -15.867 1 43.41 291 HIS B CA 1
ATOM 4964 C C . HIS B 1 291 ? 13.977 -3.514 -14.68 1 43.41 291 HIS B C 1
ATOM 4966 O O . HIS B 1 291 ? 13.078 -4.34 -14.859 1 43.41 291 HIS B O 1
ATOM 4972 N N . TYR B 1 292 ? 14.602 -3.586 -13.602 1 46.84 292 TYR B N 1
ATOM 4973 C CA . TYR B 1 292 ? 13.852 -4.105 -12.461 1 46.84 292 TYR B CA 1
ATOM 4974 C C . TYR B 1 292 ? 12.641 -3.234 -12.172 1 46.84 292 TYR B C 1
ATOM 4976 O O . TYR B 1 292 ? 12.633 -2.043 -12.484 1 46.84 292 TYR B O 1
ATOM 4984 N N . MET B 1 293 ? 11.641 -4.086 -11.961 1 50.91 293 MET B N 1
ATOM 4985 C CA . MET B 1 293 ? 10.445 -3.371 -11.516 1 50.91 293 MET B CA 1
ATOM 4986 C C . MET B 1 293 ? 10.789 -2.361 -10.43 1 50.91 293 MET B C 1
ATOM 4988 O O . MET B 1 293 ? 11.617 -2.639 -9.555 1 50.91 293 MET B O 1
ATOM 4992 N N . PHE B 1 294 ? 10.766 -1.187 -10.82 1 50.38 294 PHE B N 1
ATOM 4993 C CA . PHE B 1 294 ? 10.969 -0.17 -9.789 1 50.38 294 PHE B CA 1
ATOM 4994 C C . PHE B 1 294 ? 9.664 0.552 -9.477 1 50.38 294 PHE B C 1
ATOM 4996 O O . PHE B 1 294 ? 8.672 0.384 -10.18 1 50.38 294 PHE B O 1
ATOM 5003 N N . ILE B 1 295 ? 9.516 0.845 -8.258 1 52.81 295 ILE B N 1
ATOM 5004 C CA . ILE B 1 295 ? 8.43 1.742 -7.879 1 52.81 295 ILE B CA 1
ATOM 5005 C C . ILE B 1 295 ? 8.875 3.191 -8.062 1 52.81 295 ILE B C 1
ATOM 5007 O O . ILE B 1 295 ? 10.047 3.518 -7.891 1 52.81 295 ILE B O 1
ATOM 5011 N N . GLU B 1 296 ? 8.109 3.918 -8.875 1 52.72 296 GLU B N 1
ATOM 5012 C CA . GLU B 1 296 ? 8.398 5.344 -8.992 1 52.72 296 GLU B CA 1
ATOM 5013 C C . GLU B 1 296 ? 7.48 6.168 -8.086 1 52.72 296 GLU B C 1
ATOM 5015 O O . GLU B 1 296 ? 6.332 5.789 -7.852 1 52.72 296 GLU B O 1
ATOM 5020 N N . LEU B 1 297 ? 8.07 6.91 -7.141 1 46.72 297 LEU B N 1
ATOM 5021 C CA . LEU B 1 297 ? 7.273 7.879 -6.391 1 46.72 297 LEU B CA 1
ATOM 5022 C C . LEU B 1 297 ? 6.461 8.758 -7.332 1 46.72 297 LEU B C 1
ATOM 5024 O O . LEU B 1 297 ? 6.996 9.289 -8.312 1 46.72 297 LEU B O 1
ATOM 5028 N N . LYS B 1 298 ? 5.277 8.305 -7.66 1 41.28 298 LYS B N 1
ATOM 5029 C CA . LYS B 1 298 ? 4.484 9.242 -8.453 1 41.28 298 LYS B CA 1
ATOM 5030 C C . LYS B 1 298 ? 4.254 10.547 -7.688 1 41.28 298 LYS B C 1
ATOM 5032 O O . LYS B 1 298 ? 3.883 10.523 -6.512 1 41.28 298 LYS B O 1
ATOM 5037 N N . ASP B 1 299 ? 4.902 11.609 -8.07 1 35.69 299 ASP B N 1
ATOM 5038 C CA . ASP B 1 299 ? 4.586 12.953 -7.594 1 35.69 299 ASP B CA 1
ATOM 5039 C C . ASP B 1 299 ? 3.082 13.219 -7.637 1 35.69 299 ASP B C 1
ATOM 5041 O O . ASP B 1 299 ? 2.387 12.727 -8.531 1 35.69 299 ASP B O 1
#

Nearest PDB structures (foldseek):
  8h33-assembly1_B  TM=7.728E-01  e=2.287E-04  Homo sapiens
  8h33-assembly1_J  TM=5.948E-01  e=5.269E-04  Homo sapiens
  8gq6-assembly1_A  TM=5.497E-01  e=2.650E-04  Homo sapiens
  4apf-assembly1_A-2  TM=5.016E-01  e=2.414E-03  Homo sapiens
  2yfb-assembly1_A  TM=2.440E-01  e=6.229E+00  Pseudomonas putida KT2440

pLDDT: mean 83.38, std 15.07, range [35.69, 98.38]

Radius of gyration: 33.16 Å; Cα contacts (8 Å, |Δi|>4): 679; chains: 2; bounding box: 78×98×81 Å

Sequence (598 aa):
MSQKSSLHYYEDGDVILIVQDTAFCLHQNYLSMASKVFRDMFSCATSYMADELHELPRINITDTSSLAFENFLSFIYPQKFVSITWDNIEEFCRIGDKYEFSSVLEAAEKFLESHFHENPLLSLILSDRYYFNIVYKESSKLVLNELQKYRQNSQFLLLSYKTKSAIFERYLDFTISITTIRSLKQRKNFKHHSLCSLTKHDQEINKWYETFFEKYEMLNNTNNNNIMLSPSKSISIIIKCLMEFWSDYINGTWSECDYRFFNDYLAEQFVSHFGNFEPLKYEKSKKDAEHYMFIELKDMSQKSSLHYYEDGDVILIVQDTAFCLHQNYLSMASKVFRDMFSCATSYMADELHELPRINITDTSSLAFENFLSFIYPQKFVSITWDNIEEFCRIGDKYEFSSVLEAAEKFLESHFHENPLLSLILSDRYYFNIVYKESSKLVLNELQKYRQNSQFLLLSYKTKSAIFERYLDFTISITTIRSLKQRKNFKHHSLCSLTKHDQEINKWYETFFEKYEMLNNTNNNNIMLSPSKSISIIIKCLMEFWSDYINGTWSECDYRFFNDYLAEQFVSHFGNFEPLKYEKSKKDAEHYMFIELKD

InterPro domains:
  IPR000210 BTB/POZ domain [PF00651] (14-114)
  IPR000210 BTB/POZ domain [PS50097] (13-77)
  IPR000210 BTB/POZ domain [SM00225] (13-116)
  IPR011333 SKP1/BTB/POZ domain superfamily [G3DSA:3.30.710.10] (5-153)
  IPR011333 SKP1/BTB/POZ domain superfamily [SSF54695] (13-115)

Solvent-accessible surface area (backbone atoms only — not comparable to full-atom values): 33020 Å² total; per-residue (Å²): 132,62,43,71,36,91,85,49,53,43,89,85,33,62,29,31,42,31,20,78,59,31,28,30,25,36,50,57,69,62,46,30,73,48,9,61,51,47,35,53,52,49,56,58,45,51,69,66,56,66,70,75,70,103,61,70,54,73,46,82,44,83,88,55,52,46,67,59,50,51,54,46,46,30,48,71,40,83,91,35,92,55,76,87,44,90,89,46,40,67,57,46,45,51,53,18,61,75,38,43,23,58,68,54,45,50,50,52,48,53,51,37,65,73,43,26,85,82,42,26,63,63,36,26,38,51,16,64,74,70,65,34,63,70,40,27,32,58,17,32,21,54,39,55,37,44,33,77,64,46,68,71,37,76,69,50,70,70,42,52,40,59,56,47,23,44,49,32,45,54,50,36,52,51,47,51,33,63,68,49,51,72,62,65,68,74,55,83,86,74,78,76,43,91,88,53,56,63,70,63,50,50,52,51,51,51,50,47,47,51,52,49,52,50,50,47,49,49,60,48,52,67,57,74,50,75,40,83,58,19,58,65,55,40,34,49,48,53,48,52,56,48,49,61,54,46,53,51,41,72,71,66,71,55,50,74,53,48,46,48,40,60,65,45,49,46,47,52,50,42,38,69,60,41,47,85,60,23,43,74,63,39,65,74,24,74,82,45,88,71,57,51,63,50,48,70,85,75,130,130,63,43,70,38,91,85,50,51,43,90,84,33,63,29,31,41,30,22,79,59,29,29,29,25,35,51,57,68,62,47,30,73,49,9,61,49,48,35,53,52,49,58,59,45,51,70,64,56,68,71,73,82,93,66,68,54,74,45,81,44,82,91,56,53,45,67,60,50,50,55,48,46,30,46,72,39,83,91,35,93,54,77,89,43,91,88,45,41,67,59,45,44,51,53,20,61,76,39,43,22,58,68,54,46,50,50,50,48,53,52,39,64,75,44,26,86,80,44,24,62,62,35,27,37,51,16,64,73,70,65,34,62,70,41,26,32,59,17,31,22,54,38,54,38,43,33,77,64,46,67,71,36,76,70,50,71,70,41,51,41,61,57,48,22,44,49,32,45,54,50,36,53,51,47,52,34,63,70,50,51,72,62,65,67,73,54,83,86,74,79,76,44,91,88,50,57,63,70,63,50,51,51,50,50,51,51,48,47,52,52,48,52,50,51,46,51,51,59,47,54,68,55,75,48,76,38,81,60,19,59,66,56,41,34,51,48,53,46,53,56,50,49,62,53,45,53,51,40,72,73,64,71,56,51,74,53,48,46,46,40,61,65,47,50,46,47,51,50,41,38,68,59,42,47,85,62,21,43,75,62,39,64,74,23,73,84,45,89,71,54,51,60,50,49,71,84,77,127